Protein AF-0000000080412382 (afdb_homodimer)

Solvent-accessible surface area (backbone atoms only — not comparable to full-atom values): 31253 Å² total; per-residue (Å²): 115,85,55,69,64,60,57,47,54,54,48,51,56,47,54,60,51,63,65,67,64,64,71,65,76,79,69,50,70,64,72,70,75,81,70,49,65,68,54,56,42,50,61,44,38,36,96,77,61,28,32,65,88,70,38,52,42,82,37,70,54,60,68,46,77,42,69,65,74,42,87,79,28,59,9,8,15,35,35,28,51,58,67,14,30,38,39,21,37,24,41,67,79,36,71,48,79,86,64,68,64,92,34,66,52,26,43,76,44,45,44,42,45,69,40,92,74,15,37,93,71,65,72,65,70,60,66,55,54,26,46,34,50,13,51,51,43,31,45,35,42,52,63,30,40,50,33,71,80,31,52,51,22,26,37,37,38,39,32,41,30,57,27,60,34,32,55,55,67,27,50,47,43,28,25,41,39,49,6,37,50,64,38,70,45,68,54,77,46,65,37,22,34,42,34,34,25,28,48,54,91,44,56,30,35,52,34,42,37,68,51,42,51,52,26,62,58,66,64,52,79,62,98,60,78,71,64,23,26,13,42,37,39,37,28,32,21,65,92,74,49,31,31,18,26,38,39,40,42,28,29,34,45,67,80,50,50,64,61,53,49,52,55,49,52,52,51,23,45,52,49,39,53,55,48,48,53,52,48,48,52,46,50,47,47,48,46,48,49,47,49,49,44,44,49,46,43,52,47,45,52,58,51,66,71,98,112,86,54,69,66,60,54,48,52,55,49,52,56,48,55,60,52,64,64,67,67,64,72,64,76,79,70,51,68,65,69,70,76,80,71,49,66,67,55,56,43,50,62,43,38,36,95,79,62,27,32,66,89,69,37,50,43,83,37,69,54,62,70,47,77,42,71,66,73,40,85,77,29,60,9,8,16,36,34,29,51,58,68,14,31,37,40,22,38,26,41,65,79,37,71,47,79,85,64,69,64,91,34,66,52,27,45,74,44,44,43,43,44,67,40,93,73,14,38,94,71,65,72,66,71,61,66,54,55,27,46,35,50,13,51,51,44,32,44,35,41,54,63,29,38,50,32,70,81,32,53,51,20,26,36,38,37,38,33,41,32,56,25,58,33,32,55,57,66,28,52,48,43,27,26,41,37,49,6,37,51,64,37,69,47,69,55,77,46,64,39,23,33,45,34,33,24,28,45,56,91,43,58,31,35,53,34,40,36,68,50,43,52,50,27,63,59,66,63,51,79,60,96,60,77,71,64,24,26,12,42,36,40,37,28,31,21,66,92,74,49,30,30,18,28,38,38,40,42,28,27,34,45,67,80,50,49,62,62,52,48,51,55,49,52,53,50,24,46,53,49,40,55,55,50,50,54,51,48,48,52,47,50,49,47,49,46,48,49,46,48,50,44,45,49,45,45,54,48,45,53,56,52,66,70,99

InterPro domains:
  IPR001247 Exoribonuclease, phosphorolytic domain 1 [PF01138] (59-186)
  IPR020568 Ribosomal protein uS5 domain 2-type superfamily [SSF54211] (40-213)
  IPR027408 PNPase/RNase PH domain superfamily [G3DSA:3.30.230.70] (39-289)
  IPR036345 Exoribonuclease, PH domain 2 superfamily [SSF55666] (187-283)
  IPR050080 Ribonuclease PH [PTHR11953] (51-275)

Organism: Rhodnius prolixus (NCBI:txid13249)

Nearest PDB structures (foldseek):
  2pnz-assembly1_A  TM=9.271E-01  e=1.203E-22  Pyrococcus abyssi
  2c37-assembly3_P  TM=9.259E-01  e=9.760E-21  Saccharolobus solfataricus
  2ba0-assembly1_E  TM=9.052E-01  e=5.676E-21  Archaeoglobus fulgidus
  5okz-assembly1_f  TM=9.189E-01  e=2.342E-18  Saccharomyces cerevisiae S288C
  3gll-assembly1_A  TM=7.594E-01  e=1.161E-11  Escherichia coli O139:H28 str. E24377A

Structure (mmCIF, N/CA/C/O backbone):
data_AF-0000000080412382-model_v1
#
loop_
_entity.id
_entity.type
_entity.pdbx_description
1 polymer 'Putative splicing factor 3b subunit 5'
#
loop_
_atom_site.group_PDB
_atom_site.id
_atom_site.type_symbol
_atom_site.label_atom_id
_atom_site.label_alt_id
_atom_site.label_comp_id
_atom_site.label_asym_id
_atom_site.label_entity_id
_atom_site.label_seq_id
_atom_site.pdbx_PDB_ins_code
_atom_site.Cartn_x
_atom_site.Cartn_y
_atom_site.Cartn_z
_atom_site.occupancy
_atom_site.B_iso_or_equiv
_atom_site.auth_seq_id
_atom_site.auth_comp_id
_atom_site.auth_asym_id
_atom_site.auth_atom_id
_atom_site.pdbx_PDB_model_num
ATOM 1 N N . MET A 1 1 ? -3.125 -15.117 -29.828 1 22.92 1 MET A N 1
ATOM 2 C CA . MET A 1 1 ? -4.09 -14.328 -30.594 1 22.92 1 MET A CA 1
ATOM 3 C C . MET A 1 1 ? -5.473 -14.391 -29.953 1 22.92 1 MET A C 1
ATOM 5 O O . MET A 1 1 ? -5.984 -15.477 -29.672 1 22.92 1 MET A O 1
ATOM 9 N N . ILE A 1 2 ? -5.812 -13.406 -29.156 1 32.44 2 ILE A N 1
ATOM 10 C CA . ILE A 1 2 ? -7.168 -13.32 -28.609 1 32.44 2 ILE A CA 1
ATOM 11 C C . ILE A 1 2 ? -8.18 -13.594 -29.734 1 32.44 2 ILE A C 1
ATOM 13 O O . ILE A 1 2 ? -8.195 -12.898 -30.75 1 32.44 2 ILE A O 1
ATOM 17 N N . ASP A 1 3 ? -8.594 -14.711 -29.875 1 35.22 3 ASP A N 1
ATOM 18 C CA . ASP A 1 3 ? -9.5 -15.141 -30.938 1 35.22 3 ASP A CA 1
ATOM 19 C C . ASP A 1 3 ? -10.656 -14.156 -31.094 1 35.22 3 ASP A C 1
ATOM 21 O O . ASP A 1 3 ? -11.141 -13.586 -30.125 1 35.22 3 ASP A O 1
ATOM 25 N N . SER A 1 4 ? -10.852 -13.523 -32.25 1 41.03 4 SER A N 1
ATOM 26 C CA . SER A 1 4 ? -11.844 -12.594 -32.781 1 41.03 4 SER A CA 1
ATOM 27 C C . SER A 1 4 ? -13.25 -12.977 -32.344 1 41.03 4 SER A C 1
ATOM 29 O O . SER A 1 4 ? -14.062 -12.109 -32 1 41.03 4 SER A O 1
ATOM 31 N N . GLN A 1 5 ? -13.477 -14.297 -32.281 1 41.66 5 GLN A N 1
ATOM 32 C CA . GLN A 1 5 ? -14.82 -14.789 -31.984 1 41.66 5 GLN A CA 1
ATOM 33 C C . GLN A 1 5 ? -15.18 -14.547 -30.516 1 41.66 5 GLN A C 1
ATOM 35 O O . GLN A 1 5 ? -16.312 -14.195 -30.203 1 41.66 5 GLN A O 1
ATOM 40 N N . TYR A 1 6 ? -14.219 -14.797 -29.656 1 35.59 6 TYR A N 1
ATOM 41 C CA . TYR A 1 6 ? -14.523 -14.688 -28.234 1 35.59 6 TYR A CA 1
ATOM 42 C C . TYR A 1 6 ? -14.633 -13.227 -27.812 1 35.59 6 TYR A C 1
ATOM 44 O O . TYR A 1 6 ? -15.5 -12.867 -27.016 1 35.59 6 TYR A O 1
ATOM 52 N N . LEU A 1 7 ? -13.891 -12.258 -28.406 1 36.69 7 LEU A N 1
ATOM 53 C CA . LEU A 1 7 ? -14.117 -10.82 -28.219 1 36.69 7 LEU A CA 1
ATOM 54 C C . LEU A 1 7 ? -15.5 -10.422 -28.719 1 36.69 7 LEU A C 1
ATOM 56 O O . LEU A 1 7 ? -16.156 -9.578 -28.125 1 36.69 7 LEU A O 1
ATOM 60 N N . ASP A 1 8 ? -15.992 -11.109 -29.719 1 41.97 8 ASP A N 1
ATOM 61 C CA . ASP A 1 8 ? -17.312 -10.859 -30.266 1 41.97 8 ASP A CA 1
ATOM 62 C C . ASP A 1 8 ? -18.406 -11.242 -29.25 1 41.97 8 ASP A C 1
ATOM 64 O O . ASP A 1 8 ? -19.391 -10.523 -29.094 1 41.97 8 ASP A O 1
ATOM 68 N N . LYS A 1 9 ? -18.25 -12.375 -28.562 1 42.19 9 LYS A N 1
ATOM 69 C CA . LYS A 1 9 ? -19.25 -12.789 -27.562 1 42.19 9 LYS A CA 1
ATOM 70 C C . LYS A 1 9 ? -19.234 -11.867 -26.359 1 42.19 9 LYS A C 1
ATOM 72 O O . LYS A 1 9 ? -20.297 -11.492 -25.844 1 42.19 9 LYS A O 1
ATOM 77 N N . VAL A 1 10 ? -18.125 -11.375 -26 1 38.91 10 VAL A N 1
ATOM 78 C CA . VAL A 1 10 ? -18.047 -10.445 -24.875 1 38.91 10 VAL A CA 1
ATOM 79 C C . VAL A 1 10 ? -18.625 -9.094 -25.281 1 38.91 10 VAL A C 1
ATOM 81 O O . VAL A 1 10 ? -19.359 -8.477 -24.516 1 38.91 10 VAL A O 1
ATOM 84 N N . THR A 1 11 ? -18.438 -8.734 -26.516 1 39.94 11 THR A N 1
ATOM 85 C CA . THR A 1 11 ? -19.016 -7.48 -27 1 39.94 11 THR A CA 1
ATOM 86 C C . THR A 1 11 ? -20.531 -7.602 -27.109 1 39.94 11 THR A C 1
ATOM 88 O O . THR A 1 11 ? -21.25 -6.66 -26.781 1 39.94 11 THR A O 1
ATOM 91 N N . LYS A 1 12 ? -21.047 -8.688 -27.562 1 43.84 12 LYS A N 1
ATOM 92 C CA . LYS A 1 12 ? -22.5 -8.891 -27.672 1 43.84 12 LYS A CA 1
ATOM 93 C C . LYS A 1 12 ? -23.141 -8.867 -26.281 1 43.84 12 LYS A C 1
ATOM 95 O O . LYS A 1 12 ? -24.234 -8.312 -26.125 1 43.84 12 LYS A O 1
ATOM 100 N N . GLU A 1 13 ? -22.531 -9.438 -25.391 1 38.41 13 GLU A N 1
ATOM 101 C CA . GLU A 1 13 ? -23.094 -9.469 -24.047 1 38.41 13 GLU A CA 1
ATOM 102 C C . GLU A 1 13 ? -23 -8.102 -23.375 1 38.41 13 GLU A C 1
ATOM 104 O O . GLU A 1 13 ? -23.922 -7.688 -22.672 1 38.41 13 GLU A O 1
ATOM 109 N N . ILE A 1 14 ? -22.031 -7.355 -23.797 1 33.62 14 ILE A N 1
ATOM 110 C CA . ILE A 1 14 ? -21.938 -5.969 -23.344 1 33.62 14 ILE A CA 1
ATOM 111 C C . ILE A 1 14 ? -23.047 -5.141 -23.984 1 33.62 14 ILE A C 1
ATOM 113 O O . ILE A 1 14 ? -23.672 -4.316 -23.312 1 33.62 14 ILE A O 1
ATOM 117 N N . LYS A 1 15 ? -23.375 -5.301 -25.25 1 34.84 15 LYS A N 1
ATOM 118 C CA . LYS A 1 15 ? -24.406 -4.551 -25.953 1 34.84 15 LYS A CA 1
ATOM 119 C C . LYS A 1 15 ? -25.781 -4.863 -25.391 1 34.84 15 LYS A C 1
ATOM 121 O O . LYS A 1 15 ? -26.672 -4.008 -25.391 1 34.84 15 LYS A O 1
ATOM 126 N N . LYS A 1 16 ? -26.031 -6.012 -25.078 1 36.22 16 LYS A N 1
ATOM 127 C CA . LYS A 1 16 ? -27.297 -6.352 -24.438 1 36.22 16 LYS A CA 1
ATOM 128 C C . LYS A 1 16 ? -27.438 -5.668 -23.094 1 36.22 16 LYS A C 1
ATOM 130 O O . LYS A 1 16 ? -28.547 -5.238 -22.719 1 36.22 16 LYS A O 1
ATOM 135 N N . TYR A 1 17 ? -26.312 -5.492 -22.453 1 30.67 17 TYR A N 1
ATOM 136 C CA . TYR A 1 17 ? -26.375 -4.867 -21.141 1 30.67 17 TYR A CA 1
ATOM 137 C C . TYR A 1 17 ? -26.422 -3.348 -21.25 1 30.67 17 TYR A C 1
ATOM 139 O O . TYR A 1 17 ? -26.875 -2.658 -20.344 1 30.67 17 TYR A O 1
ATOM 147 N N . GLU A 1 18 ? -25.875 -2.756 -22.281 1 33.31 18 GLU A N 1
ATOM 148 C CA . GLU A 1 18 ? -26.062 -1.32 -22.484 1 33.31 18 GLU A CA 1
ATOM 149 C C . GLU A 1 18 ? -27.531 -0.958 -22.609 1 33.31 18 GLU A C 1
ATOM 151 O O . GLU A 1 18 ? -27.922 0.18 -22.344 1 33.31 18 GLU A O 1
ATOM 156 N N . LYS A 1 19 ? -28.375 -1.798 -23.25 1 30.88 19 LYS A N 1
ATOM 157 C CA . LYS A 1 19 ? -29.766 -1.366 -23.438 1 30.88 19 LYS A CA 1
ATOM 158 C C . LYS A 1 19 ? -30.484 -1.254 -22.109 1 30.88 19 LYS A C 1
ATOM 160 O O . LYS A 1 19 ? -31.453 -0.497 -21.984 1 30.88 19 LYS A O 1
ATOM 165 N N . LYS A 1 20 ? -30.406 -2.234 -21.219 1 29.83 20 LYS A N 1
ATOM 166 C CA . LYS A 1 20 ? -31.406 -2.266 -20.156 1 29.83 20 LYS A CA 1
ATOM 167 C C . LYS A 1 20 ? -31.094 -1.253 -19.062 1 29.83 20 LYS A C 1
ATOM 169 O O . LYS A 1 20 ? -31.812 -1.163 -18.078 1 29.83 20 LYS A O 1
ATOM 174 N N . THR A 1 21 ? -29.781 -0.819 -18.938 1 28.8 21 THR A N 1
ATOM 175 C CA . THR A 1 21 ? -29.625 -0.039 -17.719 1 28.8 21 THR A CA 1
ATOM 176 C C . THR A 1 21 ? -30.109 1.394 -17.922 1 28.8 21 THR A C 1
ATOM 178 O O . THR A 1 21 ? -29.312 2.287 -18.234 1 28.8 21 THR A O 1
ATOM 181 N N . GLU A 1 22 ? -31 1.573 -18.672 1 27.73 22 GLU A N 1
ATOM 182 C CA . GLU A 1 22 ? -31.688 2.844 -18.5 1 27.73 22 GLU A CA 1
ATOM 183 C C . GLU A 1 22 ? -32.219 2.99 -17.062 1 27.73 22 GLU A C 1
ATOM 185 O O . GLU A 1 22 ? -33.188 2.33 -16.688 1 27.73 22 GLU A O 1
ATOM 190 N N . VAL A 1 23 ? -31.328 3.109 -16.047 1 28.78 23 VAL A N 1
ATOM 191 C CA . VAL A 1 23 ? -31.984 3.426 -14.781 1 28.78 23 VAL A CA 1
ATOM 192 C C . VAL A 1 23 ? -32.719 4.762 -14.891 1 28.78 23 VAL A C 1
ATOM 194 O O . VAL A 1 23 ? -32.156 5.746 -15.375 1 28.78 23 VAL A O 1
ATOM 197 N N . PRO A 1 24 ? -33.938 4.754 -14.93 1 27.19 24 PRO A N 1
ATOM 198 C CA . PRO A 1 24 ? -34.719 5.992 -14.875 1 27.19 24 PRO A CA 1
ATOM 199 C C . PRO A 1 24 ? -34.219 6.949 -13.789 1 27.19 24 PRO A C 1
ATOM 201 O O . PRO A 1 24 ? -33.719 6.508 -12.766 1 27.19 24 PRO A O 1
ATOM 204 N N . LEU A 1 25 ? -34 8.242 -14.055 1 28.23 25 LEU A N 1
ATOM 205 C CA . LEU A 1 25 ? -33.625 9.422 -13.273 1 28.23 25 LEU A CA 1
ATOM 206 C C . LEU A 1 25 ? -34.406 9.477 -11.969 1 28.23 25 LEU A C 1
ATOM 208 O O . LEU A 1 25 ? -33.906 9.977 -10.961 1 28.23 25 LEU A O 1
ATOM 212 N N . ASP A 1 26 ? -35.719 9.258 -12.031 1 29.44 26 ASP A N 1
ATOM 213 C CA . ASP A 1 26 ? -36.688 9.43 -10.938 1 29.44 26 ASP A CA 1
ATOM 214 C C . ASP A 1 26 ? -36.312 8.539 -9.75 1 29.44 26 ASP A C 1
ATOM 216 O O . ASP A 1 26 ? -36.906 8.68 -8.672 1 29.44 26 ASP A O 1
ATOM 220 N N . SER A 1 27 ? -35.844 7.367 -10.039 1 29.89 27 SER A N 1
ATOM 221 C CA . SER A 1 27 ? -35.656 6.375 -8.984 1 29.89 27 SER A CA 1
ATOM 222 C C . SER A 1 27 ? -34.438 6.727 -8.125 1 29.89 27 SER A C 1
ATOM 224 O O . SER A 1 27 ? -34.062 5.957 -7.234 1 29.89 27 SER A O 1
ATOM 226 N N . PHE A 1 28 ? -33.719 7.664 -8.414 1 29.64 28 PHE A N 1
ATOM 227 C CA . PHE A 1 28 ? -32.5 8.117 -7.727 1 29.64 28 PHE A CA 1
ATOM 228 C C . PHE A 1 28 ? -32.844 8.719 -6.371 1 29.64 28 PHE A C 1
ATOM 230 O O . PHE A 1 28 ? -31.969 8.914 -5.531 1 29.64 28 PHE A O 1
ATOM 237 N N . ARG A 1 29 ? -33.969 9.375 -6.219 1 29.59 29 ARG A N 1
ATOM 238 C CA . ARG A 1 29 ? -34.281 10.125 -5.004 1 29.59 29 ARG A CA 1
ATOM 239 C C . ARG A 1 29 ? -34.5 9.188 -3.826 1 29.59 29 ARG A C 1
ATOM 241 O O . ARG A 1 29 ? -35.094 9.578 -2.818 1 29.59 29 ARG A O 1
ATOM 248 N N . VAL A 1 30 ? -34.688 7.875 -4.09 1 30.2 30 VAL A N 1
ATOM 249 C CA . VAL A 1 30 ? -35.094 7.137 -2.896 1 30.2 30 VAL A CA 1
ATOM 250 C C . VAL A 1 30 ? -34.062 7.316 -1.795 1 30.2 30 VAL A C 1
ATOM 252 O O . VAL A 1 30 ? -32.875 6.973 -1.974 1 30.2 30 VAL A O 1
ATOM 255 N N . PHE A 1 31 ? -34.219 8.258 -0.952 1 31.22 31 PHE A N 1
ATOM 256 C CA . PHE A 1 31 ? -33.594 8.375 0.361 1 31.22 31 PHE A CA 1
ATOM 257 C C . PHE A 1 31 ? -33.469 7.004 1.016 1 31.22 31 PHE A C 1
ATOM 259 O O . PHE A 1 31 ? -34.438 6.434 1.484 1 31.22 31 PHE A O 1
ATOM 266 N N . LYS A 1 32 ? -32.844 6.066 0.402 1 38.78 32 LYS A N 1
ATOM 267 C CA . LYS A 1 32 ? -32.719 4.836 1.175 1 38.78 32 LYS A CA 1
ATOM 268 C C . LYS A 1 32 ? -32.5 5.137 2.654 1 38.78 32 LYS A C 1
ATOM 270 O O . LYS A 1 32 ? -31.75 6.043 3.004 1 38.78 32 LYS A O 1
ATOM 275 N N . GLU A 1 33 ? -33.438 4.922 3.477 1 44.16 33 GLU A N 1
ATOM 276 C CA . GLU A 1 33 ? -33.438 4.93 4.938 1 44.16 33 GLU A CA 1
ATOM 277 C C . GLU A 1 33 ? -32.062 4.598 5.5 1 44.16 33 GLU A C 1
ATOM 279 O O . GLU A 1 33 ? -31.344 3.754 4.953 1 44.16 33 GLU A O 1
ATOM 284 N N . LYS A 1 34 ? -31.359 5.527 6.223 1 55.72 34 LYS A N 1
ATOM 285 C CA . LYS A 1 34 ? -30.141 5.52 7.043 1 55.72 34 LYS A CA 1
ATOM 286 C C . LYS A 1 34 ? -29.984 4.184 7.766 1 55.72 34 LYS A C 1
ATOM 288 O O . LYS A 1 34 ? -30.797 3.828 8.617 1 55.72 34 LYS A O 1
ATOM 293 N N . LYS A 1 35 ? -29.328 3.205 7.176 1 64.06 35 LYS A N 1
ATOM 294 C CA . LYS A 1 35 ? -29.125 2.016 8 1 64.06 35 LYS A CA 1
ATOM 295 C C . LYS A 1 35 ? -28.281 2.342 9.234 1 64.06 35 LYS A C 1
ATOM 297 O O . LYS A 1 35 ? -27.328 3.115 9.156 1 64.06 35 LYS A O 1
ATOM 302 N N . THR A 1 36 ? -28.766 2.098 10.398 1 73.69 36 THR A N 1
ATOM 303 C CA . THR A 1 36 ? -28 2.217 11.641 1 73.69 36 THR A CA 1
ATOM 304 C C . THR A 1 36 ? -26.797 1.275 11.625 1 73.69 36 THR A C 1
ATOM 306 O O . THR A 1 36 ? -26.734 0.358 10.805 1 73.69 36 THR A O 1
ATOM 309 N N . TYR A 1 37 ? -25.797 1.555 12.32 1 77.19 37 TYR A N 1
ATOM 310 C CA . TYR A 1 37 ? -24.641 0.692 12.492 1 77.19 37 TYR A CA 1
ATOM 311 C C . TYR A 1 37 ? -25.062 -0.741 12.789 1 77.19 37 TYR A C 1
ATOM 313 O O . TYR A 1 37 ? -24.484 -1.689 12.242 1 77.19 37 TYR A O 1
ATOM 321 N N . GLN A 1 38 ? -26.031 -0.802 13.625 1 78.06 38 GLN A N 1
ATOM 322 C CA . GLN A 1 38 ? -26.484 -2.129 14.023 1 78.06 38 GLN A CA 1
ATOM 323 C C . GLN A 1 38 ? -27.078 -2.887 12.836 1 78.06 38 GLN A C 1
ATOM 325 O O . GLN A 1 38 ? -26.875 -4.098 12.711 1 78.06 38 GLN A O 1
ATOM 330 N N . GLU A 1 39 ? -27.734 -2.168 12.008 1 79.06 39 GLU A N 1
ATOM 331 C CA . GLU A 1 39 ? -28.312 -2.791 10.828 1 79.06 39 GLU A CA 1
ATOM 332 C C . GLU A 1 39 ? -27.234 -3.229 9.844 1 79.06 39 GLU A C 1
ATOM 334 O O . GLU A 1 39 ? -27.281 -4.34 9.312 1 79.06 39 GLU A O 1
ATOM 339 N N . ALA A 1 40 ? -26.312 -2.273 9.648 1 80.19 40 ALA A N 1
ATOM 340 C CA . ALA A 1 40 ? -25.203 -2.588 8.75 1 80.19 40 ALA A CA 1
ATOM 341 C C . ALA A 1 40 ? -24.391 -3.768 9.273 1 80.19 40 ALA A C 1
ATOM 343 O O . ALA A 1 40 ? -23.984 -4.645 8.5 1 80.19 40 ALA A O 1
ATOM 344 N N . PHE A 1 41 ? -24.203 -3.84 10.547 1 84.88 41 PHE A N 1
ATOM 345 C CA . PHE A 1 41 ? -23.438 -4.906 11.188 1 84.88 41 PHE A CA 1
ATOM 346 C C . PHE A 1 41 ? -24.172 -6.242 11.047 1 84.88 41 PHE A C 1
ATOM 348 O O . PHE A 1 41 ? -23.547 -7.266 10.758 1 84.88 41 PHE A O 1
ATOM 355 N N . SER A 1 42 ? -25.453 -6.195 11.227 1 85.44 42 SER A N 1
ATOM 356 C CA . SER A 1 42 ? -26.25 -7.422 11.195 1 85.44 42 SER A CA 1
ATOM 357 C C . SER A 1 42 ? -26.297 -8.008 9.789 1 85.44 42 SER A C 1
ATOM 359 O O . SER A 1 42 ? -26.516 -9.211 9.617 1 85.44 42 SER A O 1
ATOM 361 N N . GLU A 1 43 ? -26.031 -7.145 8.828 1 86.44 43 GLU A N 1
ATOM 362 C CA . GLU A 1 43 ? -26.016 -7.609 7.445 1 86.44 43 GLU A CA 1
ATOM 363 C C . GLU A 1 43 ? -24.719 -8.359 7.137 1 86.44 43 GLU A C 1
ATOM 365 O O . GLU A 1 43 ? -24.672 -9.156 6.199 1 86.44 43 GLU A O 1
ATOM 370 N N . ILE A 1 44 ? -23.734 -8.086 7.93 1 87.88 44 ILE A N 1
ATOM 371 C CA . ILE A 1 44 ? -22.406 -8.656 7.664 1 87.88 44 ILE A CA 1
ATOM 372 C C . ILE A 1 44 ? -22.156 -9.836 8.609 1 87.88 44 ILE A C 1
ATOM 374 O O . ILE A 1 44 ? -21.672 -10.883 8.188 1 87.88 44 ILE A O 1
ATOM 378 N N . ILE A 1 45 ? -22.484 -9.586 9.891 1 88.75 45 ILE A N 1
ATOM 379 C CA . ILE A 1 45 ? -22.281 -10.602 10.914 1 88.75 45 ILE A CA 1
ATOM 380 C C . ILE A 1 45 ? -23.609 -10.922 11.602 1 88.75 45 ILE A C 1
ATOM 382 O O . ILE A 1 45 ? -24.234 -10.039 12.203 1 88.75 45 ILE A O 1
ATOM 386 N N . LYS A 1 46 ? -23.922 -12.125 11.477 1 84.56 46 LYS A N 1
ATOM 387 C CA . LYS A 1 46 ? -25.172 -12.578 12.109 1 84.56 46 LYS A CA 1
ATOM 388 C C . LYS A 1 46 ? -24.969 -12.836 13.594 1 84.56 46 LYS A C 1
ATOM 390 O O . LYS A 1 46 ? -23.844 -12.75 14.102 1 84.56 46 LYS A O 1
ATOM 395 N N . TYR A 1 47 ? -25.953 -12.992 14.383 1 75.88 47 TYR A N 1
ATOM 396 C CA . TYR A 1 47 ? -26.016 -13.094 15.836 1 75.88 47 TYR A CA 1
ATOM 397 C C . TYR A 1 47 ? -25.047 -14.156 16.359 1 75.88 47 TYR A C 1
ATOM 399 O O . TYR A 1 47 ? -24.5 -14.023 17.453 1 75.88 47 TYR A O 1
ATOM 407 N N . ASN A 1 48 ? -24.672 -15.047 15.656 1 76.44 48 ASN A N 1
ATOM 408 C CA . ASN A 1 48 ? -23.812 -16.109 16.141 1 76.44 48 ASN A CA 1
ATOM 409 C C . ASN A 1 48 ? -22.391 -15.977 15.602 1 76.44 48 ASN A C 1
ATOM 411 O O . ASN A 1 48 ? -21.688 -16.969 15.453 1 76.44 48 ASN A O 1
ATOM 415 N N . SER A 1 49 ? -21.984 -14.805 15.312 1 84.62 49 SER A N 1
ATOM 416 C CA . SER A 1 49 ? -20.641 -14.547 14.797 1 84.62 49 SER A CA 1
ATOM 417 C C . SER A 1 49 ? -20.406 -15.266 13.477 1 84.62 49 SER A C 1
ATOM 419 O O . SER A 1 49 ? -19.312 -15.789 13.227 1 84.62 49 SER A O 1
ATOM 421 N N . ILE A 1 50 ? -21.578 -15.555 12.867 1 91.56 50 ILE A N 1
ATOM 422 C CA . ILE A 1 50 ? -21.516 -16.141 11.531 1 91.56 50 ILE A CA 1
ATOM 423 C C . ILE A 1 50 ? -21.688 -15.047 10.484 1 91.56 50 ILE A C 1
ATOM 425 O O . ILE A 1 50 ? -22.531 -14.172 10.617 1 91.56 50 ILE A O 1
ATOM 429 N N . ARG A 1 51 ? -20.797 -15.125 9.562 1 94.56 51 ARG A N 1
ATOM 430 C CA . ARG A 1 51 ? -20.812 -14.102 8.523 1 94.56 51 ARG A CA 1
ATOM 431 C C . ARG A 1 51 ? -22.031 -14.25 7.621 1 94.56 51 ARG A C 1
ATOM 433 O O . ARG A 1 51 ? -22.703 -15.281 7.641 1 94.56 51 ARG A O 1
ATOM 440 N N . ALA A 1 52 ? -22.359 -13.32 6.852 1 91.94 52 ALA A N 1
ATOM 441 C CA . ALA A 1 52 ? -23.547 -13.297 6.008 1 91.94 52 ALA A CA 1
ATOM 442 C C . ALA A 1 52 ? -23.547 -14.445 5.008 1 91.94 52 ALA A C 1
ATOM 444 O O . ALA A 1 52 ? -24.594 -14.969 4.645 1 91.94 52 ALA A O 1
ATOM 445 N N . ASP A 1 53 ? -22.391 -14.898 4.574 1 92.06 53 ASP A N 1
ATOM 446 C CA . ASP A 1 53 ? -22.297 -15.977 3.59 1 92.06 53 ASP A CA 1
ATOM 447 C C . ASP A 1 53 ? -22.172 -17.328 4.27 1 92.06 53 ASP A C 1
ATOM 449 O O . ASP A 1 53 ? -21.891 -18.344 3.613 1 92.06 53 ASP A O 1
ATOM 453 N N . GLY A 1 54 ? -22.297 -17.391 5.586 1 92 54 GLY A N 1
ATOM 454 C CA . GLY A 1 54 ? -22.344 -18.641 6.328 1 92 54 GLY A CA 1
ATOM 455 C C . GLY A 1 54 ? -20.984 -19.062 6.879 1 92 54 GLY A C 1
ATOM 456 O O . GLY A 1 54 ? -20.875 -20.047 7.613 1 92 54 GLY A O 1
ATOM 457 N N . ARG A 1 55 ? -19.984 -18.266 6.68 1 94.5 55 ARG A N 1
ATOM 458 C CA . ARG A 1 55 ? -18.641 -18.609 7.133 1 94.5 55 ARG A CA 1
ATOM 459 C C . ARG A 1 55 ? -18.406 -18.141 8.562 1 94.5 55 ARG A C 1
ATOM 461 O O . ARG A 1 55 ? -19.062 -17.203 9.031 1 94.5 55 ARG A O 1
ATOM 468 N N . LYS A 1 56 ? -17.438 -18.891 9.148 1 94.38 56 LYS A N 1
ATOM 469 C CA . LYS A 1 56 ? -16.891 -18.375 10.398 1 94.38 56 LYS A CA 1
ATOM 470 C C . LYS A 1 56 ? -15.977 -17.172 10.148 1 94.38 56 LYS A C 1
ATOM 472 O O . LYS A 1 56 ? -15.617 -16.906 9 1 94.38 56 LYS A O 1
ATOM 477 N N . LEU A 1 57 ? -15.609 -16.5 11.188 1 94.25 57 LEU A N 1
ATOM 478 C CA . LEU A 1 57 ? -14.773 -15.305 11.07 1 94.25 57 LEU A CA 1
ATOM 479 C C . LEU A 1 57 ? -13.406 -15.648 10.492 1 94.25 57 LEU A C 1
ATOM 481 O O . LEU A 1 57 ? -12.828 -14.859 9.742 1 94.25 57 LEU A O 1
ATOM 485 N N . ASP A 1 58 ? -12.898 -16.875 10.773 1 93.12 58 ASP A N 1
ATOM 486 C CA . ASP A 1 58 ? -11.539 -17.25 10.391 1 93.12 58 ASP A CA 1
ATOM 487 C C . ASP A 1 58 ? -11.547 -18.234 9.219 1 93.12 58 ASP A C 1
ATOM 489 O O . ASP A 1 58 ? -10.555 -18.906 8.953 1 93.12 58 ASP A O 1
ATOM 493 N N . GLU A 1 59 ? -12.664 -18.281 8.484 1 94.06 59 GLU A N 1
ATOM 494 C CA . GLU A 1 59 ? -12.805 -19.234 7.398 1 94.06 59 GLU A CA 1
ATOM 495 C C . GLU A 1 59 ? -12.633 -18.578 6.035 1 94.06 59 GLU A C 1
ATOM 497 O O . GLU A 1 59 ? -13.164 -17.484 5.797 1 94.06 59 GLU A O 1
ATOM 502 N N . HIS A 1 60 ? -11.812 -19.25 5.234 1 95.12 60 HIS A N 1
ATOM 503 C CA . HIS A 1 60 ? -11.641 -18.797 3.859 1 95.12 60 HIS A CA 1
ATOM 504 C C . HIS A 1 60 ? -12.859 -19.125 3.012 1 95.12 60 HIS A C 1
ATOM 506 O O . HIS A 1 60 ? -13.547 -20.125 3.268 1 95.12 60 HIS A O 1
ATOM 512 N N . ARG A 1 61 ? -13.094 -18.297 2.059 1 94.81 61 ARG A N 1
ATOM 513 C CA . ARG A 1 61 ? -14.047 -18.703 1.035 1 94.81 61 ARG A CA 1
ATOM 514 C C . ARG A 1 61 ? -13.531 -19.906 0.251 1 94.81 61 ARG A C 1
ATOM 516 O O . ARG A 1 61 ? -12.336 -20.203 0.275 1 94.81 61 ARG A O 1
ATOM 523 N N . LYS A 1 62 ? -14.492 -20.562 -0.435 1 92.94 62 LYS A N 1
ATOM 524 C CA . LYS A 1 62 ? -14.086 -21.672 -1.28 1 92.94 62 LYS A CA 1
ATOM 525 C C . LYS A 1 62 ? -13.156 -21.203 -2.398 1 92.94 62 LYS A C 1
ATOM 527 O O . LYS A 1 62 ? -13.398 -20.172 -3.021 1 92.94 62 LYS A O 1
ATOM 532 N N . MET A 1 63 ? -12.164 -21.953 -2.514 1 93.06 63 MET A N 1
ATOM 533 C CA . MET A 1 63 ? -11.172 -21.594 -3.521 1 93.06 63 MET A CA 1
ATOM 534 C C . MET A 1 63 ? -11.156 -22.609 -4.652 1 93.06 63 MET A C 1
ATOM 536 O O . MET A 1 63 ? -11.289 -23.812 -4.414 1 93.06 63 MET A O 1
ATOM 540 N N . PHE A 1 64 ? -11.078 -22.141 -5.887 1 91.56 64 PHE A N 1
ATOM 541 C CA . PHE A 1 64 ? -10.922 -22.969 -7.074 1 91.56 64 PHE A CA 1
ATOM 542 C C . PHE A 1 64 ? -9.773 -22.484 -7.941 1 91.56 64 PHE A C 1
ATOM 544 O O . PHE A 1 64 ? -9.633 -21.281 -8.164 1 91.56 64 PHE A O 1
ATOM 551 N N . ILE A 1 65 ? -8.922 -23.391 -8.289 1 91.94 65 ILE A N 1
ATOM 552 C CA . ILE A 1 65 ? -7.758 -23.047 -9.094 1 91.94 65 ILE A CA 1
ATOM 553 C C . ILE A 1 65 ? -7.672 -23.984 -10.305 1 91.94 65 ILE A C 1
ATOM 555 O O . ILE A 1 65 ? -7.859 -25.188 -10.172 1 91.94 65 ILE A O 1
ATOM 559 N N . LYS A 1 66 ? -7.449 -23.406 -11.43 1 89.06 66 LYS A N 1
ATOM 560 C CA . LYS A 1 66 ? -7.188 -24.172 -12.648 1 89.06 66 LYS A CA 1
ATOM 561 C C . LYS A 1 66 ? -6.004 -23.594 -13.414 1 89.06 66 LYS A C 1
ATOM 563 O O . LYS A 1 66 ? -5.977 -22.391 -13.719 1 89.06 66 LYS A O 1
ATOM 568 N N . LEU A 1 67 ? -5.039 -24.406 -13.664 1 89.31 67 LEU A N 1
ATOM 569 C CA . LEU A 1 67 ? -3.865 -23.984 -14.414 1 89.31 67 LEU A CA 1
ATOM 570 C C . LEU A 1 67 ? -4.023 -24.297 -15.898 1 89.31 67 LEU A C 1
ATOM 572 O O . LEU A 1 67 ? -4.797 -25.188 -16.266 1 89.31 67 LEU A O 1
ATOM 576 N N . GLY A 1 68 ? -3.332 -23.5 -16.75 1 88.75 68 GLY A N 1
ATOM 577 C CA . GLY A 1 68 ? -3.307 -23.781 -18.188 1 88.75 68 GLY A CA 1
ATOM 578 C C . GLY A 1 68 ? -4.609 -23.422 -18.875 1 88.75 68 GLY A C 1
ATOM 579 O O . GLY A 1 68 ? -5.078 -24.188 -19.734 1 88.75 68 GLY A O 1
ATOM 580 N N . VAL A 1 69 ? -5.223 -22.406 -18.484 1 87.44 69 VAL A N 1
ATOM 581 C CA . VAL A 1 69 ? -6.547 -22.062 -19 1 87.44 69 VAL A CA 1
ATOM 582 C C . VAL A 1 69 ? -6.414 -21.297 -20.312 1 87.44 69 VAL A C 1
ATOM 584 O O . VAL A 1 69 ? -7.387 -21.172 -21.062 1 87.44 69 VAL A O 1
ATOM 587 N N . SER A 1 70 ? -5.285 -20.719 -20.516 1 86.12 70 SER A N 1
ATOM 588 C CA . SER A 1 70 ? -5.035 -20 -21.766 1 86.12 70 SER A CA 1
ATOM 589 C C . SER A 1 70 ? -3.859 -20.609 -22.531 1 86.12 70 SER A C 1
ATOM 591 O O . SER A 1 70 ? -2.736 -20.641 -22.016 1 86.12 70 SER A O 1
ATOM 593 N N . ALA A 1 71 ? -4.09 -20.969 -23.766 1 82.44 71 ALA A N 1
ATOM 594 C CA . ALA A 1 71 ? -3.051 -21.594 -24.578 1 82.44 71 ALA A CA 1
ATOM 595 C C . ALA A 1 71 ? -2.092 -20.547 -25.156 1 82.44 71 ALA A C 1
ATOM 597 O O . ALA A 1 71 ? -0.959 -20.875 -25.516 1 82.44 71 ALA A O 1
ATOM 598 N N . ASP A 1 72 ? -2.498 -19.359 -25.141 1 88.5 72 ASP A N 1
ATOM 599 C CA . ASP A 1 72 ? -1.713 -18.297 -25.766 1 88.5 72 ASP A CA 1
ATOM 600 C C . ASP A 1 72 ? -0.676 -17.734 -24.797 1 88.5 72 ASP A C 1
ATOM 602 O O . ASP A 1 72 ? 0.177 -16.938 -25.188 1 88.5 72 ASP A O 1
ATOM 606 N N . CYS A 1 73 ? -0.792 -18.266 -23.656 1 91.5 73 CYS A N 1
ATOM 607 C CA . CYS A 1 73 ? 0.129 -17.781 -22.641 1 91.5 73 CYS A CA 1
ATOM 608 C C . CYS A 1 73 ? 1.19 -18.828 -22.312 1 91.5 73 CYS A C 1
ATOM 610 O O . CYS A 1 73 ? 0.964 -20.016 -22.5 1 91.5 73 CYS A O 1
ATOM 612 N N . ARG A 1 74 ? 2.379 -18.375 -21.969 1 91.44 74 ARG A N 1
ATOM 613 C CA . ARG A 1 74 ? 3.398 -19.297 -21.469 1 91.44 74 ARG A CA 1
ATOM 614 C C . ARG A 1 74 ? 2.9 -20.062 -20.234 1 91.44 74 ARG A C 1
ATOM 616 O O . ARG A 1 74 ? 3.162 -21.25 -20.094 1 91.44 74 ARG A O 1
ATOM 623 N N . GLY A 1 75 ? 2.205 -19.328 -19.391 1 93.44 75 GLY A N 1
ATOM 624 C CA . 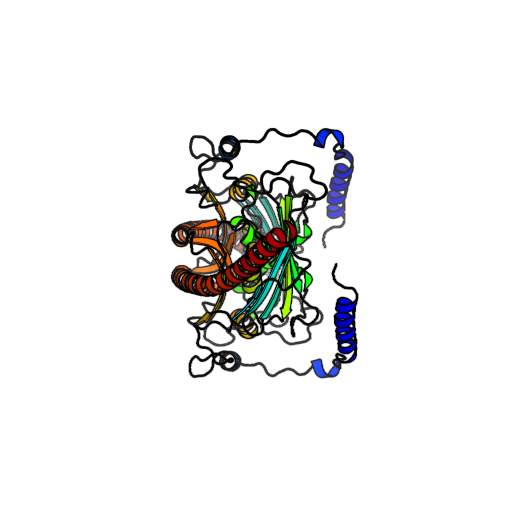GLY A 1 75 ? 1.522 -19.844 -18.219 1 93.44 75 GLY A CA 1
ATOM 625 C C . GLY A 1 75 ? 0.233 -19.109 -17.906 1 93.44 75 GLY A C 1
ATOM 626 O O . GLY A 1 75 ? 0.068 -17.953 -18.281 1 93.44 75 GLY A O 1
ATOM 627 N N . SER A 1 76 ? -0.636 -19.828 -17.297 1 94.56 76 SER A N 1
ATOM 628 C CA . SER A 1 76 ? -1.913 -19.203 -16.969 1 94.56 76 SER A CA 1
ATOM 629 C C . SER A 1 76 ? -2.568 -19.875 -15.766 1 94.56 76 SER A C 1
ATOM 631 O O . SER A 1 76 ? -2.25 -21.031 -15.445 1 94.56 76 SER A O 1
ATOM 633 N N . CYS A 1 77 ? -3.436 -19.094 -15.164 1 93.88 77 CYS A N 1
ATOM 634 C CA . CYS A 1 77 ? -4.137 -19.562 -13.977 1 93.88 77 CYS A CA 1
ATOM 635 C C . CYS A 1 77 ? -5.504 -18.906 -13.844 1 93.88 77 CYS A C 1
ATOM 637 O O . CYS A 1 77 ? -5.629 -17.688 -14.016 1 93.88 77 CYS A O 1
ATOM 639 N N . TYR A 1 78 ? -6.477 -19.766 -13.703 1 93.38 78 TYR A N 1
ATOM 640 C CA . TYR A 1 78 ? -7.793 -19.312 -13.273 1 93.38 78 TYR A CA 1
ATOM 641 C C . TYR A 1 78 ? -7.996 -19.547 -11.781 1 93.38 78 TYR A C 1
ATOM 643 O O . TYR A 1 78 ? -7.828 -20.656 -11.297 1 93.38 78 TYR A O 1
ATOM 651 N N . ILE A 1 79 ? -8.359 -18.453 -11.008 1 94.19 79 ILE A N 1
ATOM 652 C CA . ILE A 1 79 ? -8.516 -18.578 -9.562 1 94.19 79 ILE A CA 1
ATOM 653 C C . ILE A 1 79 ? -9.844 -17.969 -9.125 1 94.19 79 ILE A C 1
ATOM 655 O O . ILE A 1 79 ? -10.242 -16.906 -9.633 1 94.19 79 ILE A O 1
ATOM 659 N N . GLU A 1 80 ? -10.477 -18.688 -8.219 1 93.75 80 GLU A N 1
ATOM 660 C CA . GLU A 1 80 ? -11.711 -18.219 -7.605 1 93.75 80 GLU A CA 1
ATOM 661 C C . GLU A 1 80 ? -11.594 -18.188 -6.086 1 93.75 80 GLU A C 1
ATOM 663 O O . GLU A 1 80 ? -11.094 -19.141 -5.477 1 93.75 80 GLU A O 1
ATOM 668 N N . LEU A 1 81 ? -11.93 -17.109 -5.508 1 94.69 81 LEU A N 1
ATOM 669 C CA . LEU A 1 81 ? -12.203 -16.953 -4.082 1 94.69 81 LEU A CA 1
ATOM 670 C C . LEU A 1 81 ? -13.664 -16.578 -3.846 1 94.69 81 LEU A C 1
ATOM 672 O O . LEU A 1 81 ? -13.992 -15.391 -3.777 1 94.69 81 LEU A O 1
ATOM 676 N N . GLY A 1 82 ? -14.508 -17.641 -3.559 1 94.94 82 GLY A N 1
ATOM 677 C CA . GLY A 1 82 ? -15.938 -17.359 -3.586 1 94.94 82 GLY A CA 1
ATOM 678 C C . GLY A 1 82 ? -16.406 -16.797 -4.914 1 94.94 82 GLY A C 1
ATOM 679 O O . GLY A 1 82 ? -16.234 -17.438 -5.957 1 94.94 82 GLY A O 1
ATOM 680 N N . GLU A 1 83 ? -16.859 -15.531 -4.887 1 94.56 83 GLU A N 1
ATOM 681 C CA . GLU A 1 83 ? -17.391 -14.938 -6.102 1 94.56 83 GLU A CA 1
ATOM 682 C C . GLU A 1 83 ? -16.359 -14.039 -6.781 1 94.56 83 GLU A C 1
ATOM 684 O O . GLU A 1 83 ? -16.625 -13.484 -7.852 1 94.56 83 GLU A O 1
ATOM 689 N N . THR A 1 84 ? -15.188 -13.992 -6.203 1 95.62 84 THR A N 1
ATOM 690 C CA . THR A 1 84 ? -14.102 -13.297 -6.875 1 95.62 84 THR A CA 1
ATOM 691 C C . THR A 1 84 ? -13.43 -14.211 -7.902 1 95.62 84 THR A C 1
ATOM 693 O O . THR A 1 84 ? -12.945 -15.289 -7.559 1 95.62 84 THR A O 1
ATOM 696 N N . LYS A 1 85 ? -13.445 -13.766 -9.164 1 94.94 85 LYS A N 1
ATOM 697 C CA . LYS A 1 85 ? -12.906 -14.57 -10.258 1 94.94 85 LYS A CA 1
ATOM 698 C C . LYS A 1 85 ? -11.867 -13.789 -11.055 1 94.94 85 LYS A C 1
ATOM 700 O O . LYS A 1 85 ? -12.148 -12.695 -11.547 1 94.94 85 LYS A O 1
ATOM 705 N N . VAL A 1 86 ? -10.688 -14.391 -11.117 1 96.12 86 VAL A N 1
ATOM 706 C CA . VAL A 1 86 ? -9.586 -13.734 -11.812 1 96.12 86 VAL A CA 1
ATOM 707 C C . VAL A 1 86 ? -8.875 -14.727 -12.727 1 96.12 86 VAL A C 1
ATOM 709 O O . VAL A 1 86 ? -8.656 -15.875 -12.336 1 96.12 86 VAL A O 1
ATOM 712 N N . ILE A 1 87 ? -8.57 -14.273 -13.953 1 96.19 87 ILE A N 1
ATOM 713 C CA . ILE A 1 87 ? -7.723 -15.047 -14.859 1 96.19 87 ILE A CA 1
ATOM 714 C C . ILE A 1 87 ? -6.387 -14.336 -15.055 1 96.19 87 ILE A C 1
ATOM 716 O O . ILE A 1 87 ? -6.352 -13.133 -15.336 1 96.19 87 ILE A O 1
ATOM 720 N N . VAL A 1 88 ? -5.379 -15.094 -14.875 1 96.5 88 VAL A N 1
ATOM 721 C CA . VAL A 1 88 ? -4.047 -14.516 -14.992 1 96.5 88 VAL A CA 1
ATOM 722 C C . VAL A 1 88 ? -3.281 -15.195 -16.125 1 96.5 88 VAL A C 1
ATOM 724 O O . VAL A 1 88 ? -3.346 -16.422 -16.281 1 96.5 88 VAL A O 1
ATOM 727 N N . GLY A 1 89 ? -2.605 -14.383 -16.953 1 96.56 89 GLY A N 1
ATOM 728 C CA . GLY A 1 89 ? -1.743 -14.883 -18.016 1 96.56 89 GLY A CA 1
ATOM 729 C C . GLY A 1 89 ? -0.34 -14.305 -17.953 1 96.56 89 GLY A C 1
ATOM 730 O O . GLY A 1 89 ? -0.154 -13.133 -17.625 1 96.56 89 GLY A O 1
ATOM 731 N N . VAL A 1 90 ? 0.601 -15.164 -18.25 1 96.94 90 VAL A N 1
ATOM 732 C CA . VAL A 1 90 ? 2.004 -14.766 -18.266 1 96.94 90 VAL A CA 1
ATOM 733 C C . VAL A 1 90 ? 2.549 -14.852 -19.703 1 96.94 90 VAL A C 1
ATOM 735 O O . VAL A 1 90 ? 2.371 -15.859 -20.375 1 96.94 90 VAL A O 1
ATOM 738 N N . HIS A 1 91 ? 3.158 -13.781 -20.094 1 95.94 91 HIS A N 1
ATOM 739 C CA . HIS A 1 91 ? 3.791 -13.719 -21.406 1 95.94 91 HIS A CA 1
ATOM 740 C C . HIS A 1 91 ? 5.273 -13.383 -21.281 1 95.94 91 HIS A C 1
ATOM 742 O O . HIS A 1 91 ? 5.676 -12.648 -20.375 1 95.94 91 HIS A O 1
ATOM 748 N N . GLY A 1 92 ? 5.996 -13.867 -22.281 1 91.75 92 GLY A N 1
ATOM 749 C CA . GLY A 1 92 ? 7.434 -13.656 -22.281 1 91.75 92 GLY A CA 1
ATOM 750 C C . GLY A 1 92 ? 8.219 -14.891 -21.891 1 91.75 92 GLY A C 1
ATOM 751 O O . GLY A 1 92 ? 7.66 -15.977 -21.781 1 91.75 92 GLY A O 1
ATOM 752 N N . PRO A 1 93 ? 9.562 -14.578 -21.844 1 93.44 93 PRO A N 1
ATOM 753 C CA . PRO A 1 93 ? 10.367 -13.359 -21.859 1 93.44 93 PRO A CA 1
ATOM 754 C C . PRO A 1 93 ? 10.461 -12.727 -23.234 1 93.44 93 PRO A C 1
ATOM 756 O O . PRO A 1 93 ? 10.469 -13.43 -24.25 1 93.44 93 PRO A O 1
ATOM 759 N N . LYS A 1 94 ? 10.398 -11.438 -23.188 1 93.38 94 LYS A N 1
ATOM 760 C CA . LYS A 1 94 ? 10.602 -10.648 -24.406 1 93.38 94 LYS A CA 1
ATOM 761 C C . LYS A 1 94 ? 11.539 -9.477 -24.141 1 93.38 94 LYS A C 1
ATOM 763 O O . LYS A 1 94 ? 11.797 -9.109 -23 1 93.38 94 LYS A O 1
ATOM 768 N N . GLU A 1 95 ? 12.047 -9.016 -25.141 1 91.56 95 GLU A N 1
ATOM 769 C CA . GLU A 1 95 ? 12.945 -7.871 -25.016 1 91.56 95 GLU A CA 1
ATOM 770 C C . GLU A 1 95 ? 12.195 -6.633 -24.531 1 91.56 95 GLU A C 1
ATOM 772 O O . GLU A 1 95 ? 11.062 -6.391 -24.953 1 91.56 95 GLU A O 1
ATOM 777 N N . ILE A 1 96 ? 12.891 -5.906 -23.641 1 89.06 96 ILE A N 1
ATOM 778 C CA . ILE A 1 96 ? 12.32 -4.641 -23.203 1 89.06 96 ILE A CA 1
ATOM 779 C C . ILE A 1 96 ? 12.266 -3.654 -24.359 1 89.06 96 ILE A C 1
ATOM 781 O O . ILE A 1 96 ? 13.281 -3.396 -25.016 1 89.06 96 ILE A O 1
ATOM 785 N N . PRO A 1 97 ? 11.078 -3.15 -24.594 1 83.88 97 PRO A N 1
ATOM 786 C CA . PRO A 1 97 ? 10.992 -2.203 -25.703 1 83.88 97 PRO A CA 1
ATOM 787 C C . PRO A 1 97 ? 11.852 -0.957 -25.484 1 83.88 97 PRO A C 1
ATOM 789 O O . PRO A 1 97 ? 11.875 -0.405 -24.391 1 83.88 97 PRO A O 1
ATOM 792 N N . ASN A 1 98 ? 12.562 -0.49 -26.516 1 82.88 98 ASN A N 1
ATOM 793 C CA . ASN A 1 98 ? 13.336 0.749 -26.531 1 82.88 98 ASN A CA 1
ATOM 794 C C . ASN A 1 98 ? 14.328 0.797 -25.375 1 82.88 98 ASN A C 1
ATOM 796 O O . ASN A 1 98 ? 14.516 1.844 -24.75 1 82.88 98 ASN A O 1
ATOM 800 N N . ILE A 1 99 ? 14.844 -0.324 -25.094 1 76 99 ILE A N 1
ATOM 801 C CA . ILE A 1 99 ? 15.805 -0.393 -24 1 76 99 ILE A CA 1
ATOM 802 C C . ILE A 1 99 ? 17.047 0.423 -24.359 1 76 99 ILE A C 1
ATOM 804 O O . ILE A 1 99 ? 17.578 0.313 -25.469 1 76 99 ILE A O 1
ATOM 808 N N . GLN A 1 100 ? 17.297 1.35 -23.531 1 69.56 100 GLN A N 1
ATOM 809 C CA . GLN A 1 100 ? 18.422 2.234 -23.797 1 69.56 100 GLN A CA 1
ATOM 810 C C . GLN A 1 100 ? 19.688 1.752 -23.078 1 69.56 100 GLN A C 1
ATOM 812 O O . GLN A 1 100 ? 20.797 2.021 -23.531 1 69.56 100 GLN A O 1
ATOM 817 N N . GLU A 1 101 ? 19.5 1.164 -21.938 1 75.62 101 GLU A N 1
ATOM 818 C CA . GLU A 1 101 ? 20.609 0.716 -21.109 1 75.62 101 GLU A CA 1
ATOM 819 C C . GLU A 1 101 ? 20.406 -0.714 -20.625 1 75.62 101 GLU A C 1
ATOM 821 O O . GLU A 1 101 ? 19.266 -1.164 -20.484 1 75.62 101 GLU A O 1
ATOM 826 N N . TYR A 1 102 ? 21.578 -1.377 -20.594 1 77.81 102 TYR A N 1
ATOM 827 C CA . TYR A 1 102 ? 21.547 -2.725 -20.047 1 77.81 102 TYR A CA 1
ATOM 828 C C . TYR A 1 102 ? 20.969 -2.721 -18.625 1 77.81 102 TYR A C 1
ATOM 830 O O . TYR A 1 102 ? 21.312 -1.848 -17.828 1 77.81 102 TYR A O 1
ATOM 838 N N . THR A 1 103 ? 20.141 -3.693 -18.5 1 80.12 103 THR A N 1
ATOM 839 C CA . THR A 1 103 ? 19.594 -3.855 -17.156 1 80.12 103 THR A CA 1
ATOM 840 C C . THR A 1 103 ? 19.922 -5.238 -16.594 1 80.12 103 THR A C 1
ATOM 842 O O . THR A 1 103 ? 19.719 -6.25 -17.281 1 80.12 103 THR A O 1
ATOM 845 N N . GLU A 1 104 ? 20.453 -5.316 -15.453 1 79.5 104 GLU A N 1
ATOM 846 C CA . GLU A 1 104 ? 20.812 -6.578 -14.812 1 79.5 104 GLU A CA 1
ATOM 847 C C . GLU A 1 104 ? 19.578 -7.348 -14.359 1 79.5 104 GLU A C 1
ATOM 849 O O . GLU A 1 104 ? 19.562 -8.578 -14.375 1 79.5 104 GLU A O 1
ATOM 854 N N . LEU A 1 105 ? 18.609 -6.637 -14.031 1 85.44 105 LEU A N 1
ATOM 855 C CA . LEU A 1 105 ? 17.375 -7.258 -13.562 1 85.44 105 LEU A CA 1
ATOM 856 C C . LEU A 1 105 ? 16.281 -7.195 -14.633 1 85.44 105 LEU A C 1
ATOM 858 O O . LEU A 1 105 ? 16.094 -6.152 -15.266 1 85.44 105 LEU A O 1
ATOM 862 N N . GLY A 1 106 ? 15.742 -8.359 -14.859 1 88.31 106 GLY A N 1
ATOM 863 C CA . GLY A 1 106 ? 14.594 -8.367 -15.75 1 88.31 106 GLY A CA 1
ATOM 864 C C . GLY A 1 106 ? 13.453 -7.488 -15.266 1 88.31 106 GLY A C 1
ATOM 865 O O . GLY A 1 106 ? 13.305 -7.273 -14.062 1 88.31 106 GLY A O 1
ATOM 866 N N . LYS A 1 107 ? 12.688 -7.043 -16.234 1 91 107 LYS A N 1
ATOM 867 C CA . LYS A 1 107 ? 11.555 -6.184 -15.914 1 91 107 LYS A CA 1
ATOM 868 C C . LYS A 1 107 ? 10.266 -7 -15.789 1 91 107 LYS A C 1
ATOM 870 O O . LYS A 1 107 ? 10.031 -7.918 -16.578 1 91 107 LYS A O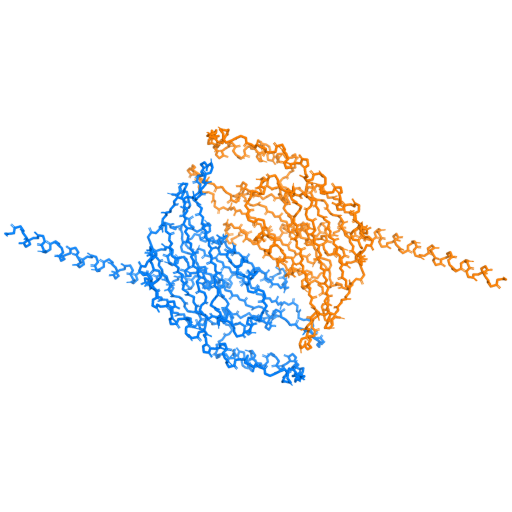 1
ATOM 875 N N . LEU A 1 108 ? 9.531 -6.727 -14.742 1 93.62 108 LEU A N 1
ATOM 876 C CA . LEU A 1 108 ? 8.211 -7.324 -14.57 1 93.62 108 LEU A CA 1
ATOM 877 C C . LEU A 1 108 ? 7.113 -6.301 -14.836 1 93.62 108 LEU A C 1
ATOM 879 O O . LEU A 1 108 ? 7.051 -5.262 -14.172 1 93.62 108 LEU A O 1
ATOM 883 N N . GLU A 1 109 ? 6.375 -6.57 -15.844 1 94.56 109 GLU A N 1
ATOM 884 C CA . GLU A 1 109 ? 5.23 -5.715 -16.141 1 94.56 109 GLU A CA 1
ATOM 885 C C . GLU A 1 109 ? 3.92 -6.383 -15.734 1 94.56 109 GLU A C 1
ATOM 887 O O . GLU A 1 109 ? 3.619 -7.496 -16.172 1 94.56 109 GLU A O 1
ATOM 892 N N . CYS A 1 110 ? 3.174 -5.719 -14.898 1 95.31 110 CYS A N 1
ATOM 893 C CA . CYS A 1 110 ? 1.914 -6.273 -14.414 1 95.31 110 CYS A CA 1
ATOM 894 C C . CYS A 1 110 ? 0.743 -5.371 -14.781 1 95.31 110 CYS A C 1
ATOM 896 O O . CYS A 1 110 ? 0.837 -4.145 -14.672 1 95.31 110 CYS A O 1
ATOM 898 N N . ILE A 1 111 ? -0.275 -6.004 -15.273 1 93.94 111 ILE A N 1
ATOM 899 C CA . ILE A 1 111 ? -1.482 -5.273 -15.641 1 93.94 111 ILE A CA 1
ATOM 900 C C . ILE A 1 111 ? -2.705 -5.957 -15.031 1 93.94 111 ILE A C 1
ATOM 902 O O . ILE A 1 111 ? -2.91 -7.156 -15.211 1 93.94 111 ILE A O 1
ATOM 906 N N . ILE A 1 112 ? -3.465 -5.215 -14.266 1 93.56 112 ILE A N 1
ATOM 907 C CA . ILE A 1 112 ? -4.758 -5.691 -13.789 1 93.56 112 ILE A CA 1
ATOM 908 C C . ILE A 1 112 ? -5.879 -4.922 -14.477 1 93.56 112 ILE A C 1
ATOM 910 O O . ILE A 1 112 ? -5.902 -3.691 -14.461 1 93.56 112 ILE A O 1
ATOM 914 N N . GLU A 1 113 ? -6.668 -5.621 -15.086 1 89.94 113 GLU A N 1
ATOM 915 C CA . GLU A 1 113 ? -7.816 -5.031 -15.773 1 89.94 113 GLU A CA 1
ATOM 916 C C . GLU A 1 113 ? -9.125 -5.656 -15.289 1 89.94 113 GLU A C 1
ATOM 918 O O . GLU A 1 113 ? -9.18 -6.852 -14.992 1 89.94 113 GLU A O 1
ATOM 923 N N . TYR A 1 114 ? -10.133 -4.852 -15.273 1 88.31 114 TYR A N 1
ATOM 924 C CA . TYR A 1 114 ? -11.438 -5.32 -14.844 1 88.31 114 TYR A CA 1
ATOM 925 C C . TYR A 1 114 ? -12.375 -5.5 -16.031 1 88.31 114 TYR A C 1
ATOM 927 O O . TYR A 1 114 ? -12.383 -4.676 -16.953 1 88.31 114 TYR A O 1
ATOM 935 N N . ALA A 1 115 ? -13.102 -6.578 -15.906 1 84.88 115 ALA A N 1
ATOM 936 C CA . ALA A 1 115 ? -14.211 -6.688 -16.844 1 84.88 115 ALA A CA 1
ATOM 937 C C . ALA A 1 115 ? -15.219 -5.559 -16.641 1 84.88 115 ALA A C 1
ATOM 939 O O . ALA A 1 115 ? -15.398 -5.074 -15.523 1 84.88 115 ALA A O 1
ATOM 940 N N . PRO A 1 116 ? -15.773 -5.086 -17.703 1 72 116 PRO A N 1
ATOM 941 C CA . PRO A 1 116 ? -16.75 -3.992 -17.578 1 72 116 PRO A CA 1
ATOM 942 C C . PRO A 1 116 ? -17.844 -4.281 -16.562 1 72 116 PRO A C 1
ATOM 944 O O . PRO A 1 116 ? -18.328 -3.359 -15.906 1 72 116 PRO A O 1
ATOM 947 N N . PHE A 1 117 ? -18.219 -5.52 -16.312 1 71.25 117 PHE A N 1
ATOM 948 C CA . PHE A 1 117 ? -19.297 -5.879 -15.398 1 71.25 117 PHE A CA 1
ATOM 949 C C . PHE A 1 117 ? -18.75 -6.5 -14.125 1 71.25 117 PHE A C 1
ATOM 951 O O . PHE A 1 117 ? -19.5 -7.074 -13.336 1 71.25 117 PHE A O 1
ATOM 958 N N . ALA A 1 118 ? -17.5 -6.406 -13.938 1 77.06 118 ALA A N 1
ATOM 959 C CA . ALA A 1 118 ? -16.844 -7.148 -12.859 1 77.06 118 ALA A CA 1
ATOM 960 C C . ALA A 1 118 ? -17.359 -6.711 -11.492 1 77.06 118 ALA A C 1
ATOM 962 O O . ALA A 1 118 ? -17.328 -7.492 -10.539 1 77.06 118 ALA A O 1
ATOM 963 N N . SER A 1 119 ? -17.719 -5.426 -11.367 1 64.12 119 SER A N 1
ATOM 964 C CA . SER A 1 119 ? -18.234 -4.965 -10.078 1 64.12 119 SER A CA 1
ATOM 965 C C . SER A 1 119 ? -19.594 -4.301 -10.234 1 64.12 119 SER A C 1
ATOM 967 O O . SER A 1 119 ? -19.844 -3.604 -11.219 1 64.12 119 SER A O 1
ATOM 969 N N . LEU A 1 120 ? -20.484 -4.801 -9.453 1 52.47 120 LEU A N 1
ATOM 970 C CA . LEU A 1 120 ? -21.812 -4.184 -9.477 1 52.47 120 LEU A CA 1
ATOM 971 C C . LEU A 1 120 ? -21.719 -2.701 -9.133 1 52.47 120 LEU A C 1
ATOM 973 O O . LEU A 1 120 ? -22.578 -1.912 -9.539 1 52.47 120 LEU A O 1
ATOM 977 N N . THR A 1 121 ? -20.812 -2.457 -8.328 1 46.66 121 THR A N 1
ATOM 978 C CA . THR A 1 121 ? -20.75 -1.125 -7.742 1 46.66 121 THR A CA 1
ATOM 979 C C . THR A 1 121 ? -19.641 -0.302 -8.375 1 46.66 121 THR A C 1
ATOM 981 O O . THR A 1 121 ? -19.234 0.729 -7.836 1 46.66 121 THR A O 1
ATOM 984 N N . ARG A 1 122 ? -19.094 -0.874 -9.438 1 49.69 122 ARG A N 1
ATOM 985 C CA . ARG A 1 122 ? -17.906 -0.125 -9.82 1 49.69 122 ARG A CA 1
ATOM 986 C C . ARG A 1 122 ? -18.281 1.238 -10.391 1 49.69 122 ARG A C 1
ATOM 988 O O . ARG A 1 122 ? -18.703 1.339 -11.547 1 49.69 122 ARG A O 1
ATOM 995 N N . LYS A 1 123 ? -19 1.971 -9.688 1 42.97 123 LYS A N 1
ATOM 996 C CA . LYS A 1 123 ? -19.188 3.33 -10.188 1 42.97 123 LYS A CA 1
ATOM 997 C C . LYS A 1 123 ? -17.859 3.998 -10.492 1 42.97 123 LYS A C 1
ATOM 999 O O . LYS A 1 123 ? -17.797 5.004 -11.203 1 42.97 123 LYS A O 1
ATOM 1004 N N . LYS A 1 124 ? -16.984 4.188 -9.531 1 46 124 LYS A N 1
ATOM 1005 C CA . LYS A 1 124 ? -15.938 5.215 -9.531 1 46 124 LYS A CA 1
ATOM 1006 C C . LYS A 1 124 ? -14.828 4.867 -10.508 1 46 124 LYS A C 1
ATOM 1008 O O . LYS A 1 124 ? -14.773 3.75 -11.023 1 46 124 LYS A O 1
ATOM 1013 N N . SER A 1 125 ? -13.758 5.688 -10.68 1 49.16 125 SER A N 1
ATOM 1014 C CA . SER A 1 125 ? -12.672 5.836 -11.641 1 49.16 125 SER A CA 1
ATOM 1015 C C . SER A 1 125 ? -11.867 4.547 -11.758 1 49.16 125 SER A C 1
ATOM 1017 O O . SER A 1 125 ? -10.836 4.387 -11.102 1 49.16 125 SER A O 1
ATOM 1019 N N . PRO A 1 126 ? -12.531 3.506 -12.43 1 50.75 126 PRO A N 1
ATOM 1020 C CA . PRO A 1 126 ? -11.93 2.186 -12.656 1 50.75 126 PRO A CA 1
ATOM 1021 C C . PRO A 1 126 ? -10.453 2.262 -13.008 1 50.75 126 PRO A C 1
ATOM 1023 O O . PRO A 1 126 ? -9.656 1.443 -12.531 1 50.75 126 PRO A O 1
ATOM 1026 N N . GLU A 1 127 ? -10.094 3.305 -13.703 1 52.5 127 GLU A N 1
ATOM 1027 C CA . GLU A 1 127 ? -8.742 3.363 -14.242 1 52.5 127 GLU A CA 1
ATOM 1028 C C . GLU A 1 127 ? -7.715 3.602 -13.141 1 52.5 127 GLU A C 1
ATOM 1030 O O . GLU A 1 127 ? -6.637 3.004 -13.148 1 52.5 127 GLU A O 1
ATOM 1035 N N . GLN A 1 128 ? -8.094 4.387 -12.219 1 56.94 128 GLN A N 1
ATOM 1036 C CA . GLN A 1 128 ? -7.152 4.719 -11.156 1 56.94 128 GLN A CA 1
ATOM 1037 C C . GLN A 1 128 ? -6.922 3.525 -10.234 1 56.94 128 GLN A C 1
ATOM 1039 O O . GLN A 1 128 ? -5.789 3.254 -9.828 1 56.94 128 GLN A O 1
ATOM 1044 N N . SER A 1 129 ? -7.984 2.781 -10.094 1 64.5 129 SER A N 1
ATOM 1045 C CA . SER A 1 129 ? -7.898 1.617 -9.219 1 64.5 129 SER A CA 1
ATOM 1046 C C . SER A 1 129 ? -7.086 0.5 -9.867 1 64.5 129 SER A C 1
ATOM 1048 O O . SER A 1 129 ? -6.27 -0.142 -9.195 1 64.5 129 SER A O 1
ATOM 1050 N N . ASP A 1 130 ? -7.16 0.519 -11.18 1 74.19 130 ASP A N 1
ATOM 1051 C CA . ASP A 1 130 ? -6.461 -0.533 -11.914 1 74.19 130 ASP A CA 1
ATOM 1052 C C . ASP A 1 130 ? -4.949 -0.315 -11.875 1 74.19 130 ASP A C 1
ATOM 1054 O O . ASP A 1 130 ? -4.188 -1.265 -11.688 1 74.19 130 ASP A O 1
ATOM 1058 N N . LYS A 1 131 ? -4.664 0.913 -12 1 75.44 131 LYS A N 1
ATOM 1059 C CA . LYS A 1 131 ? -3.238 1.224 -12.023 1 75.44 131 LYS A CA 1
ATOM 1060 C C . LYS A 1 131 ? -2.609 1.015 -10.648 1 75.44 131 LYS A C 1
ATOM 1062 O O . LYS A 1 131 ? -1.481 0.526 -10.547 1 75.44 131 LYS A O 1
ATOM 1067 N N . TYR A 1 132 ? -3.402 1.263 -9.742 1 80.81 132 TYR A N 1
ATOM 1068 C CA . TYR A 1 132 ? -2.943 1.037 -8.375 1 80.81 132 TYR A CA 1
ATOM 1069 C C . TYR A 1 132 ? -2.713 -0.447 -8.117 1 80.81 132 TYR A C 1
ATOM 1071 O O . TYR A 1 132 ? -1.653 -0.84 -7.625 1 80.81 132 TYR A O 1
ATOM 1079 N N . MET A 1 133 ? -3.621 -1.179 -8.453 1 88.06 133 MET A N 1
ATOM 1080 C CA . MET A 1 133 ? -3.555 -2.619 -8.227 1 88.06 133 MET A CA 1
ATOM 1081 C C . MET A 1 133 ? -2.434 -3.248 -9.047 1 88.06 133 MET A C 1
ATOM 1083 O O . MET A 1 133 ? -1.751 -4.16 -8.57 1 88.06 133 MET A O 1
ATOM 1087 N N . SER A 1 134 ? -2.262 -2.732 -10.227 1 91.38 134 SER A N 1
ATOM 1088 C CA . SER A 1 134 ? -1.193 -3.238 -11.078 1 91.38 134 SER A CA 1
ATOM 1089 C C . SER A 1 134 ? 0.177 -2.986 -10.461 1 91.38 134 SER A C 1
ATOM 1091 O O . SER A 1 134 ? 1.036 -3.869 -10.461 1 91.38 134 SER A O 1
ATOM 1093 N N . ALA A 1 135 ? 0.308 -1.835 -9.938 1 88 135 ALA A N 1
ATOM 1094 C CA . ALA A 1 135 ? 1.575 -1.484 -9.305 1 88 135 ALA A CA 1
ATOM 1095 C C . ALA A 1 135 ? 1.808 -2.314 -8.039 1 88 135 ALA A C 1
ATOM 1097 O O . ALA A 1 135 ? 2.928 -2.758 -7.781 1 88 135 ALA A O 1
ATOM 1098 N N . ALA A 1 136 ? 0.753 -2.49 -7.312 1 89.94 136 ALA A N 1
ATOM 1099 C CA . ALA A 1 136 ? 0.85 -3.291 -6.098 1 89.94 136 ALA A CA 1
ATOM 1100 C C . ALA A 1 136 ? 1.224 -4.734 -6.418 1 89.94 136 ALA A C 1
ATOM 1102 O O . ALA A 1 136 ? 2.08 -5.324 -5.758 1 89.94 136 ALA A O 1
ATOM 1103 N N . MET A 1 137 ? 0.601 -5.262 -7.402 1 94.44 137 MET A N 1
ATOM 1104 C CA . MET A 1 137 ? 0.901 -6.629 -7.82 1 94.44 137 MET A CA 1
ATOM 1105 C C . MET A 1 137 ? 2.348 -6.746 -8.289 1 94.44 137 MET A C 1
ATOM 1107 O O . MET A 1 137 ? 3.043 -7.699 -7.938 1 94.44 137 MET A O 1
ATOM 1111 N N . ARG A 1 138 ? 2.748 -5.805 -9.062 1 94.25 138 ARG A N 1
ATOM 1112 C CA . ARG A 1 138 ? 4.121 -5.809 -9.555 1 94.25 138 ARG A CA 1
ATOM 1113 C C . ARG A 1 138 ? 5.117 -5.797 -8.398 1 94.25 138 ARG A C 1
ATOM 1115 O O . ARG A 1 138 ? 6.047 -6.602 -8.367 1 94.25 138 ARG A O 1
ATOM 1122 N N . ARG A 1 139 ? 4.879 -4.965 -7.523 1 90.81 139 ARG A N 1
ATOM 1123 C CA . ARG A 1 139 ? 5.781 -4.82 -6.387 1 90.81 139 ARG A CA 1
ATOM 1124 C C . ARG A 1 139 ? 5.797 -6.082 -5.535 1 90.81 139 ARG A C 1
ATOM 1126 O O . ARG A 1 139 ? 6.84 -6.461 -4.996 1 90.81 139 ARG A O 1
ATOM 1133 N N . ALA A 1 140 ? 4.684 -6.68 -5.43 1 95.12 140 ALA A N 1
ATOM 1134 C CA . ALA A 1 140 ? 4.57 -7.906 -4.645 1 95.12 140 ALA A CA 1
ATOM 1135 C C . ALA A 1 140 ? 5.309 -9.062 -5.32 1 95.12 140 ALA A C 1
ATOM 1137 O O . ALA A 1 140 ? 5.84 -9.945 -4.648 1 95.12 140 ALA A O 1
ATOM 1138 N N . LEU A 1 141 ? 5.387 -9.047 -6.66 1 95.75 141 LEU A N 1
ATOM 1139 C CA . LEU A 1 141 ? 5.906 -10.188 -7.398 1 95.75 141 LEU A CA 1
ATOM 1140 C C . LEU A 1 141 ? 7.391 -10.016 -7.699 1 95.75 141 LEU A C 1
ATOM 1142 O O . LEU A 1 141 ? 8.086 -10.984 -8 1 95.75 141 LEU A O 1
ATOM 1146 N N . GLU A 1 142 ? 7.848 -8.836 -7.613 1 93.06 142 GLU A N 1
ATOM 1147 C CA . GLU A 1 142 ? 9.242 -8.555 -7.957 1 93.06 142 GLU A CA 1
ATOM 1148 C C . GLU A 1 142 ? 10.195 -9.359 -7.09 1 93.06 142 GLU A C 1
ATOM 1150 O O . GLU A 1 142 ? 11.133 -9.984 -7.598 1 93.06 142 GLU A O 1
ATOM 1155 N N . PRO A 1 143 ? 9.945 -9.43 -5.785 1 91.94 143 PRO A N 1
ATOM 1156 C CA . PRO A 1 143 ? 10.852 -10.234 -4.961 1 91.94 143 PRO A CA 1
ATOM 1157 C C . PRO A 1 143 ? 10.641 -11.734 -5.145 1 91.94 143 PRO A C 1
ATOM 1159 O O . PRO A 1 143 ? 11.484 -12.531 -4.719 1 91.94 143 PRO A O 1
ATOM 1162 N N . VAL A 1 144 ? 9.562 -12.07 -5.738 1 93 144 VAL A N 1
ATOM 1163 C CA . VAL A 1 144 ? 9.18 -13.469 -5.883 1 93 144 VAL A CA 1
ATOM 1164 C C . VAL A 1 144 ? 9.828 -14.055 -7.137 1 93 144 VAL A C 1
ATOM 1166 O O . VAL A 1 144 ? 10.25 -15.211 -7.145 1 93 144 VAL A O 1
ATOM 1169 N N . PHE A 1 145 ? 9.914 -13.211 -8.109 1 92.31 145 PHE A N 1
ATOM 1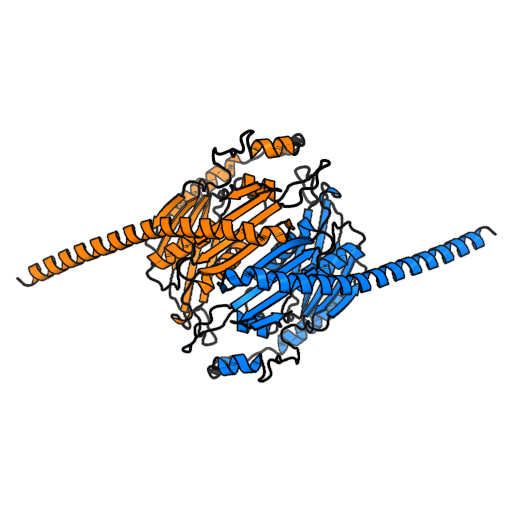170 C CA . PHE A 1 145 ? 10.398 -13.609 -9.422 1 92.31 145 PHE A CA 1
ATOM 1171 C C . PHE A 1 145 ? 11.914 -13.469 -9.508 1 92.31 145 PHE A C 1
ATOM 1173 O O . PHE A 1 145 ? 12.484 -12.492 -9.008 1 92.31 145 PHE A O 1
ATOM 1180 N N . CYS A 1 146 ? 12.578 -14.492 -10.094 1 90.12 146 CYS A N 1
ATOM 1181 C CA . CYS A 1 146 ? 14.023 -14.445 -10.258 1 90.12 146 CYS A CA 1
ATOM 1182 C C . CYS A 1 146 ? 14.414 -13.523 -11.406 1 90.12 146 CYS A C 1
ATOM 1184 O O . CYS A 1 146 ? 14.898 -13.984 -12.438 1 90.12 146 CYS A O 1
ATOM 1186 N N . ARG A 1 147 ? 14.367 -12.289 -11.18 1 89.12 147 ARG A N 1
ATOM 1187 C CA . ARG A 1 147 ? 14.57 -11.281 -12.211 1 89.12 147 ARG A CA 1
ATOM 1188 C C . ARG A 1 147 ? 16 -11.312 -12.734 1 89.12 147 ARG A C 1
ATOM 1190 O O . ARG A 1 147 ? 16.25 -10.984 -13.898 1 89.12 147 ARG A O 1
ATOM 1197 N N . HIS A 1 148 ? 16.969 -11.719 -11.867 1 84.5 148 HIS A N 1
ATOM 1198 C CA . HIS A 1 148 ? 18.391 -11.742 -12.234 1 84.5 148 HIS A CA 1
ATOM 1199 C C . HIS A 1 148 ? 18.641 -12.727 -13.367 1 84.5 148 HIS A C 1
ATOM 1201 O O . HIS A 1 148 ? 19.688 -12.656 -14.031 1 84.5 148 HIS A O 1
ATOM 1207 N N . GLU A 1 149 ? 17.719 -13.664 -13.625 1 87.88 149 GLU A N 1
ATOM 1208 C CA . GLU A 1 149 ? 17.859 -14.664 -14.68 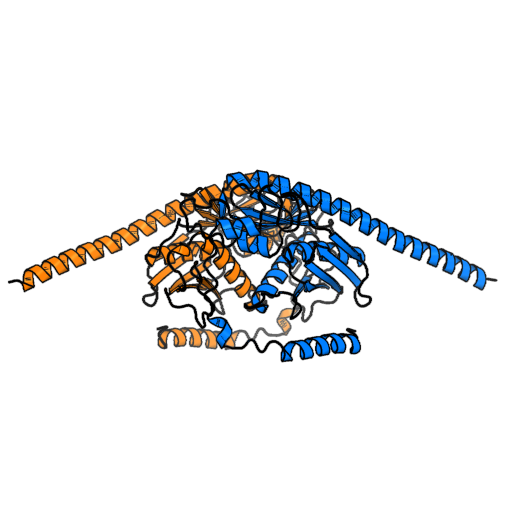1 87.88 149 GLU A CA 1
ATOM 1209 C C . GLU A 1 149 ? 17.438 -14.109 -16.031 1 87.88 149 GLU A C 1
ATOM 1211 O O . GLU A 1 149 ? 17.656 -14.742 -17.062 1 87.88 149 GLU A O 1
ATOM 1216 N N . PHE A 1 150 ? 16.938 -12.891 -16.078 1 90.62 150 PHE A N 1
ATOM 1217 C CA . PHE A 1 150 ? 16.375 -12.367 -17.312 1 90.62 150 PHE A CA 1
ATOM 1218 C C . PHE A 1 150 ? 16.891 -10.961 -17.578 1 90.62 150 PHE A C 1
ATOM 1220 O O . PHE A 1 150 ? 16.109 -10.031 -17.797 1 90.62 150 PHE A O 1
ATOM 1227 N N . PRO A 1 151 ? 18.188 -10.867 -17.688 1 87.81 151 PRO A N 1
ATOM 1228 C CA . PRO A 1 151 ? 18.719 -9.539 -17.984 1 87.81 151 PRO A CA 1
ATOM 1229 C C . PRO A 1 151 ? 18.219 -8.992 -19.328 1 87.81 151 PRO A C 1
ATOM 1231 O O . PRO A 1 151 ? 18.141 -9.742 -20.297 1 87.81 151 PRO A O 1
ATOM 1234 N N . ASN A 1 152 ? 17.781 -7.816 -19.375 1 90.25 152 ASN A N 1
ATOM 1235 C CA . ASN A 1 152 ? 17.344 -7.078 -20.547 1 90.25 152 ASN A CA 1
ATOM 1236 C C . ASN A 1 152 ? 16.031 -7.633 -21.094 1 90.25 152 ASN A C 1
ATOM 1238 O O . ASN A 1 152 ? 15.68 -7.375 -22.25 1 90.25 152 ASN A O 1
ATOM 1242 N N . LEU A 1 153 ? 15.398 -8.461 -20.328 1 93.25 153 LEU A N 1
ATOM 1243 C CA . LEU A 1 153 ? 14.141 -9.062 -20.766 1 93.25 153 LEU A CA 1
ATOM 1244 C C . LEU A 1 153 ? 12.992 -8.633 -19.859 1 93.25 153 LEU A C 1
ATOM 1246 O O . LEU A 1 153 ? 13.219 -8.117 -18.766 1 93.25 153 LEU A O 1
ATOM 1250 N N . MET A 1 154 ? 11.867 -8.797 -20.422 1 95.12 154 MET A N 1
ATOM 1251 C CA . MET A 1 154 ? 10.68 -8.445 -19.656 1 95.12 154 MET A CA 1
ATOM 1252 C C . MET A 1 154 ? 9.672 -9.586 -19.656 1 95.12 154 MET A C 1
ATOM 1254 O O . MET A 1 154 ? 9.508 -10.273 -20.656 1 95.12 154 MET A O 1
ATOM 1258 N N . ILE A 1 155 ? 9.055 -9.781 -18.547 1 95.81 155 ILE A N 1
ATOM 1259 C CA . ILE A 1 155 ? 7.93 -10.695 -18.391 1 95.81 155 ILE A CA 1
ATOM 1260 C C . ILE A 1 155 ? 6.656 -9.906 -18.094 1 95.81 155 ILE A C 1
ATOM 1262 O O . ILE A 1 155 ? 6.668 -8.969 -17.297 1 95.81 155 ILE A O 1
ATOM 1266 N N . GLN A 1 156 ? 5.672 -10.25 -18.828 1 96.94 156 GLN A N 1
ATOM 1267 C CA . GLN A 1 156 ? 4.402 -9.562 -18.625 1 96.94 156 GLN A CA 1
ATOM 1268 C C . GLN A 1 156 ? 3.385 -10.469 -17.953 1 96.94 156 GLN A C 1
ATOM 1270 O O . GLN A 1 156 ? 3.148 -11.594 -18.391 1 96.94 156 GLN A O 1
ATOM 1275 N N . VAL A 1 157 ? 2.818 -10 -16.875 1 97.31 157 VAL A N 1
ATOM 1276 C CA . VAL A 1 157 ? 1.76 -10.703 -16.156 1 97.31 157 VAL A CA 1
ATOM 1277 C C . VAL A 1 157 ? 0.459 -9.906 -16.234 1 97.31 157 VAL A C 1
ATOM 1279 O O . VAL A 1 157 ? 0.391 -8.766 -15.781 1 97.31 157 VAL A O 1
ATOM 1282 N N . SER A 1 158 ? -0.497 -10.516 -16.797 1 96.75 158 SER A N 1
ATOM 1283 C CA . SER A 1 158 ? -1.785 -9.852 -16.969 1 96.75 158 SER A CA 1
ATOM 1284 C C . SER A 1 158 ? -2.879 -10.562 -16.188 1 96.75 158 SER A C 1
ATOM 1286 O O . SER A 1 158 ? -3.072 -11.773 -16.328 1 96.75 158 SER A O 1
ATOM 1288 N N . ALA A 1 159 ? -3.576 -9.828 -15.375 1 96.25 159 ALA A N 1
ATOM 1289 C CA . ALA A 1 159 ? -4.711 -10.352 -14.609 1 96.25 159 ALA A CA 1
ATOM 1290 C C . ALA A 1 159 ? -6.016 -9.695 -15.062 1 96.25 159 ALA A C 1
ATOM 1292 O O . ALA A 1 159 ? -6.125 -8.469 -15.094 1 96.25 159 ALA A O 1
ATOM 1293 N N . PHE A 1 160 ? -6.902 -10.492 -15.414 1 93.75 160 PHE A N 1
ATOM 1294 C CA . PHE A 1 160 ? -8.227 -10.039 -15.812 1 93.75 160 PHE A CA 1
ATOM 1295 C C . PHE A 1 160 ? -9.266 -10.414 -14.766 1 93.75 160 PHE A C 1
ATOM 1297 O O . PHE A 1 160 ? -9.531 -11.602 -14.547 1 93.75 160 PHE A O 1
ATOM 1304 N N . VAL A 1 161 ? -9.852 -9.383 -14.164 1 94.62 161 VAL A N 1
ATOM 1305 C CA . VAL A 1 161 ? -10.844 -9.594 -13.109 1 94.62 161 VAL A CA 1
ATOM 1306 C C . VAL A 1 161 ? -12.227 -9.766 -13.727 1 94.62 161 VAL A C 1
ATOM 1308 O O . VAL A 1 161 ? -12.797 -8.812 -14.258 1 94.62 161 VAL A O 1
ATOM 1311 N N . ILE A 1 162 ? -12.711 -10.969 -13.617 1 92.62 162 ILE A N 1
ATOM 1312 C CA . ILE A 1 162 ? -14.008 -11.297 -14.18 1 92.62 162 ILE A CA 1
ATOM 1313 C C . ILE A 1 162 ? -15.117 -10.852 -13.227 1 92.62 162 ILE A C 1
ATOM 1315 O O . ILE A 1 162 ? -16.109 -10.258 -13.648 1 92.62 162 ILE A O 1
ATOM 1319 N N . GLU A 1 163 ? -14.984 -11.102 -11.977 1 92.44 163 GLU A N 1
ATOM 1320 C CA . GLU A 1 163 ? -15.906 -10.734 -10.914 1 92.44 163 GLU A CA 1
ATOM 1321 C C . GLU A 1 163 ? -15.156 -10.297 -9.656 1 92.44 163 GLU A C 1
ATOM 1323 O O . GLU A 1 163 ? -14.203 -10.953 -9.234 1 92.44 163 GLU A O 1
ATOM 1328 N N . ASP A 1 164 ? -15.586 -9.203 -9.141 1 93.75 164 ASP A N 1
ATOM 1329 C CA . ASP A 1 164 ? -14.945 -8.633 -7.957 1 93.75 164 ASP A CA 1
ATOM 1330 C C . ASP A 1 164 ? -15.867 -8.688 -6.746 1 93.75 164 ASP A C 1
ATOM 1332 O O . ASP A 1 164 ? -16.719 -7.812 -6.574 1 93.75 164 ASP A O 1
ATOM 1336 N N . ASP A 1 165 ? -15.656 -9.648 -5.949 1 94.75 165 ASP A N 1
ATOM 1337 C CA . ASP A 1 165 ? -16.359 -9.727 -4.676 1 94.75 165 ASP A CA 1
ATOM 1338 C C . ASP A 1 165 ? -15.391 -9.594 -3.502 1 94.75 165 ASP A C 1
ATOM 1340 O O . ASP A 1 165 ? -15.523 -10.297 -2.498 1 94.75 165 ASP A O 1
ATOM 1344 N N . GLY A 1 166 ? -14.32 -8.883 -3.691 1 94.31 166 GLY A N 1
ATOM 1345 C CA . GLY A 1 166 ? -13.352 -8.625 -2.633 1 94.31 166 GLY A CA 1
ATOM 1346 C C . GLY A 1 166 ? -12.07 -9.414 -2.797 1 94.31 166 GLY A C 1
ATOM 1347 O O . GLY A 1 166 ? -12.031 -10.398 -3.547 1 94.31 166 GLY A O 1
ATOM 1348 N N . CYS A 1 167 ? -11 -8.914 -2.219 1 95.62 167 CYS A N 1
ATOM 1349 C CA . CYS A 1 167 ? -9.695 -9.562 -2.164 1 95.62 167 CYS A CA 1
ATOM 1350 C C . CYS A 1 167 ? -9.133 -9.773 -3.564 1 95.62 167 CYS A C 1
ATOM 1352 O O . CYS A 1 167 ? -8.508 -10.797 -3.842 1 95.62 167 CYS A O 1
ATOM 1354 N N . VAL A 1 168 ? -9.336 -8.891 -4.391 1 94.81 168 VAL A N 1
ATOM 1355 C CA . VAL A 1 168 ? -8.914 -9.023 -5.781 1 94.81 168 VAL A CA 1
ATOM 1356 C C . VAL A 1 168 ? -7.387 -9.047 -5.855 1 94.81 168 VAL A C 1
ATOM 1358 O O . VAL A 1 168 ? -6.805 -9.875 -6.562 1 94.81 168 VAL A O 1
ATOM 1361 N N . LEU A 1 169 ? -6.754 -8.172 -5.113 1 95.19 169 LEU A N 1
ATOM 1362 C CA . LEU A 1 169 ? -5.297 -8.094 -5.141 1 95.19 169 LEU A CA 1
ATOM 1363 C C . LEU A 1 169 ? -4.68 -9.406 -4.668 1 95.19 169 LEU A C 1
ATOM 1365 O O . LEU A 1 169 ? -3.75 -9.922 -5.297 1 95.19 169 LEU A O 1
ATOM 1369 N N . SER A 1 170 ? -5.203 -9.938 -3.605 1 97 170 SER A N 1
ATOM 1370 C CA . SER A 1 170 ? -4.699 -11.203 -3.074 1 97 170 SER A CA 1
ATOM 1371 C C . SER A 1 170 ? -4.883 -12.336 -4.078 1 97 170 SER A C 1
ATOM 1373 O O . SER A 1 170 ? -3.979 -13.148 -4.277 1 97 170 SER A O 1
ATOM 1375 N N . ALA A 1 171 ? -6.047 -12.391 -4.68 1 96.56 171 ALA A N 1
ATOM 1376 C CA . ALA A 1 171 ? -6.316 -13.406 -5.699 1 96.56 171 ALA A CA 1
ATOM 1377 C C . ALA A 1 171 ? -5.359 -13.258 -6.879 1 96.56 171 ALA A C 1
ATOM 1379 O O . ALA A 1 171 ? -4.82 -14.25 -7.375 1 96.56 171 ALA A O 1
ATOM 1380 N N . ALA A 1 172 ? -5.168 -12.039 -7.273 1 96.94 172 ALA A N 1
ATOM 1381 C CA . ALA A 1 172 ? -4.312 -11.758 -8.422 1 96.94 172 ALA A CA 1
ATOM 1382 C C . ALA A 1 172 ? -2.865 -12.148 -8.141 1 96.94 172 ALA A C 1
ATOM 1384 O O . ALA A 1 172 ? -2.203 -12.758 -8.984 1 96.94 172 ALA A O 1
ATOM 1385 N N . ILE A 1 173 ? -2.355 -11.805 -6.969 1 97.31 173 ILE A N 1
ATOM 1386 C CA . ILE A 1 173 ? -0.977 -12.102 -6.602 1 97.31 173 ILE A CA 1
ATOM 1387 C C . ILE A 1 173 ? -0.778 -13.617 -6.535 1 97.31 173 ILE A C 1
ATOM 1389 O O . ILE A 1 173 ? 0.186 -14.148 -7.09 1 97.31 173 ILE A O 1
ATOM 1393 N N . THR A 1 174 ? -1.683 -14.289 -5.883 1 96.25 174 THR A N 1
ATOM 1394 C CA . THR A 1 174 ? -1.606 -15.742 -5.77 1 96.25 174 THR A CA 1
ATOM 1395 C C . THR A 1 174 ? -1.723 -16.406 -7.145 1 96.25 174 THR A C 1
ATOM 1397 O O . THR A 1 174 ? -0.919 -17.266 -7.492 1 96.25 174 THR A O 1
ATOM 1400 N N . GLY A 1 175 ? -2.711 -15.961 -7.902 1 95.62 175 GLY A N 1
ATOM 1401 C CA . GLY A 1 175 ? -2.883 -16.484 -9.25 1 95.62 175 GLY A CA 1
ATOM 1402 C C . GLY A 1 175 ? -1.679 -16.25 -10.141 1 95.62 175 GLY A C 1
ATOM 1403 O O . GLY A 1 175 ? -1.299 -17.109 -10.93 1 95.62 175 GLY A O 1
ATOM 1404 N N . ALA A 1 176 ? -1.121 -15.078 -10.031 1 96.75 176 ALA A N 1
ATOM 1405 C CA . ALA A 1 176 ? 0.059 -14.734 -10.82 1 96.75 176 ALA A CA 1
ATOM 1406 C C . ALA A 1 176 ? 1.237 -15.633 -10.461 1 96.75 176 ALA A C 1
ATOM 1408 O O . ALA A 1 176 ? 1.959 -16.094 -11.344 1 96.75 176 ALA A O 1
ATOM 1409 N N . SER A 1 177 ? 1.443 -15.844 -9.203 1 94.94 177 SER A N 1
ATOM 1410 C CA . SER A 1 177 ? 2.516 -16.719 -8.758 1 94.94 177 SER A CA 1
ATOM 1411 C C . SER A 1 177 ? 2.348 -18.125 -9.32 1 94.94 177 SER A C 1
ATOM 1413 O O . SER A 1 177 ? 3.314 -18.734 -9.789 1 94.94 177 SER A O 1
ATOM 1415 N N . LEU A 1 178 ? 1.152 -18.609 -9.336 1 92.94 178 LEU A N 1
ATOM 1416 C CA . LEU A 1 178 ? 0.842 -19.922 -9.875 1 92.94 178 LEU A CA 1
ATOM 1417 C C . LEU A 1 178 ? 1.04 -19.953 -11.383 1 92.94 178 LEU A C 1
ATOM 1419 O O . LEU A 1 178 ? 1.576 -20.922 -11.922 1 92.94 178 LEU A O 1
ATOM 1423 N N . ALA A 1 179 ? 0.586 -18.906 -12.031 1 94.06 179 ALA A N 1
ATOM 1424 C CA . ALA A 1 179 ? 0.714 -18.828 -13.484 1 94.06 179 ALA A CA 1
ATOM 1425 C C . ALA A 1 179 ? 2.18 -18.828 -13.906 1 94.06 179 ALA A C 1
ATOM 1427 O O . ALA A 1 179 ? 2.553 -19.5 -14.883 1 94.06 179 ALA A O 1
ATOM 1428 N N . ILE A 1 180 ? 2.982 -18.125 -13.172 1 93.69 180 ILE A N 1
ATOM 1429 C CA . ILE A 1 180 ? 4.41 -18.062 -13.461 1 93.69 180 ILE A CA 1
ATOM 1430 C C . ILE A 1 180 ? 5.027 -19.453 -13.281 1 93.69 180 ILE A C 1
ATOM 1432 O O . ILE A 1 180 ? 5.797 -19.906 -14.133 1 93.69 180 ILE A O 1
ATOM 1436 N N . ALA A 1 181 ? 4.641 -20.094 -12.227 1 90.56 181 ALA A N 1
ATOM 1437 C CA . ALA A 1 181 ? 5.117 -21.453 -11.977 1 90.56 181 ALA A CA 1
ATOM 1438 C C . ALA A 1 181 ? 4.668 -22.406 -13.078 1 90.56 181 ALA A C 1
ATOM 1440 O O . ALA A 1 181 ? 5.449 -23.234 -13.547 1 90.56 181 ALA A O 1
ATOM 1441 N N . HIS A 1 182 ? 3.455 -22.281 -13.461 1 89.62 182 HIS A N 1
ATOM 1442 C CA . HIS A 1 182 ? 2.922 -23.094 -14.547 1 89.62 182 HIS A CA 1
ATOM 1443 C C . HIS A 1 182 ? 3.699 -22.875 -15.836 1 89.62 182 HIS A C 1
ATOM 1445 O O . HIS A 1 182 ? 3.893 -23.797 -16.625 1 89.62 182 HIS A O 1
ATOM 1451 N N . GLY A 1 183 ? 4.121 -21.641 -16.047 1 92 183 GLY A N 1
ATOM 1452 C CA . GLY A 1 183 ? 4.891 -21.281 -17.234 1 92 183 GLY A CA 1
ATOM 1453 C C . GLY A 1 183 ? 6.348 -21.703 -17.141 1 92 183 GLY A C 1
ATOM 1454 O O . GLY A 1 183 ? 7.145 -21.391 -18.031 1 92 183 GLY A O 1
ATOM 1455 N N . ARG A 1 184 ? 6.719 -22.297 -16.062 1 89.5 184 ARG A N 1
ATOM 1456 C CA . ARG A 1 184 ? 8.062 -22.812 -15.82 1 89.5 184 ARG A CA 1
ATOM 1457 C C . ARG A 1 184 ? 9.086 -21.688 -15.766 1 89.5 184 ARG A C 1
ATOM 1459 O O . ARG A 1 184 ? 10.188 -21.812 -16.297 1 89.5 184 ARG A O 1
ATOM 1466 N N . LEU A 1 185 ? 8.68 -20.609 -15.336 1 91.81 185 LEU A N 1
ATOM 1467 C CA . LEU A 1 185 ? 9.578 -19.5 -15.047 1 91.81 185 LEU A CA 1
ATOM 1468 C C . LEU A 1 185 ? 10.086 -19.578 -13.609 1 91.81 185 LEU A C 1
ATOM 1470 O O . LEU A 1 185 ? 9.344 -19.969 -12.703 1 91.81 185 LEU A O 1
ATOM 1474 N N . PRO A 1 186 ? 11.273 -19.203 -13.43 1 91.56 186 PRO A N 1
ATOM 1475 C CA . PRO A 1 186 ? 11.883 -19.391 -12.109 1 91.56 186 PRO A CA 1
ATOM 1476 C C . PRO A 1 186 ? 11.328 -18.438 -11.055 1 91.56 186 PRO A C 1
ATOM 1478 O O . PRO A 1 186 ? 11.227 -17.234 -11.297 1 91.56 186 PRO A O 1
ATOM 1481 N N . LEU A 1 187 ? 10.977 -19 -9.953 1 91.5 187 LEU A N 1
ATOM 1482 C CA . LEU A 1 187 ? 10.547 -18.281 -8.758 1 91.5 187 LEU A CA 1
ATOM 1483 C C . LEU A 1 187 ? 11.43 -18.625 -7.566 1 91.5 187 LEU A C 1
ATOM 1485 O O . LEU A 1 187 ? 11.906 -19.766 -7.453 1 91.5 187 LEU A O 1
ATOM 1489 N N . PHE A 1 188 ? 11.664 -17.656 -6.695 1 88.5 188 PHE A N 1
ATOM 1490 C CA . PHE A 1 188 ? 12.328 -17.984 -5.441 1 88.5 188 PHE A CA 1
ATOM 1491 C C . PHE A 1 188 ? 11.445 -18.875 -4.574 1 88.5 188 PHE A C 1
ATOM 1493 O O . PHE A 1 188 ? 11.93 -19.797 -3.924 1 88.5 188 PHE A O 1
ATOM 1500 N N . ASP A 1 189 ? 10.234 -18.578 -4.547 1 88.44 189 ASP A N 1
ATOM 1501 C CA . ASP A 1 189 ? 9.164 -19.266 -3.83 1 88.44 189 ASP A CA 1
ATOM 1502 C C . ASP A 1 189 ? 7.793 -18.828 -4.332 1 88.44 189 ASP A C 1
ATOM 1504 O O . ASP A 1 189 ? 7.676 -17.812 -5.02 1 88.44 189 ASP A O 1
ATOM 1508 N N . PHE A 1 190 ? 6.902 -19.703 -4.109 1 87.56 190 PHE A N 1
ATOM 1509 C CA . PHE A 1 190 ? 5.516 -19.359 -4.398 1 87.56 190 PHE A CA 1
ATOM 1510 C C . PHE A 1 190 ? 4.973 -18.375 -3.367 1 87.56 190 PHE A C 1
ATOM 1512 O O . PHE A 1 190 ? 5.129 -18.594 -2.162 1 87.56 190 PHE A O 1
ATOM 1519 N N . ALA A 1 191 ? 4.391 -17.281 -3.908 1 94.75 191 ALA A N 1
ATOM 1520 C CA . ALA A 1 191 ? 3.818 -16.297 -2.996 1 94.75 191 ALA A CA 1
ATOM 1521 C C . ALA A 1 191 ? 2.324 -16.531 -2.801 1 94.75 191 ALA A C 1
ATOM 1523 O O . ALA A 1 191 ? 1.567 -16.594 -3.773 1 94.75 191 ALA A O 1
ATOM 1524 N N . ALA A 1 192 ? 1.889 -16.703 -1.602 1 96.31 192 ALA A N 1
ATOM 1525 C CA . ALA A 1 192 ? 0.476 -16.766 -1.236 1 96.31 192 ALA A CA 1
ATOM 1526 C C . ALA A 1 192 ? 0.013 -15.461 -0.602 1 96.31 192 ALA A C 1
ATOM 1528 O O . ALA A 1 192 ? 0.673 -14.93 0.294 1 96.31 192 ALA A O 1
ATOM 1529 N N . ALA A 1 193 ? -1.053 -14.945 -1.118 1 97.69 193 ALA A N 1
ATOM 1530 C CA . ALA A 1 193 ? -1.547 -13.664 -0.616 1 97.69 193 ALA A CA 1
ATOM 1531 C C . ALA A 1 193 ? -2.893 -13.828 0.082 1 97.69 193 ALA A C 1
ATOM 1533 O O . ALA A 1 193 ? -3.754 -14.578 -0.389 1 97.69 193 ALA A O 1
ATOM 1534 N N . VAL A 1 194 ? -3.033 -13.164 1.199 1 97.19 194 VAL A N 1
ATOM 1535 C CA . VAL A 1 194 ? -4.254 -13.219 1.995 1 97.19 194 VAL A CA 1
ATOM 1536 C C . VAL A 1 194 ? -4.641 -11.805 2.443 1 97.19 194 VAL A C 1
ATOM 1538 O O . VAL A 1 194 ? -3.773 -10.953 2.652 1 97.19 194 VAL A O 1
ATOM 1541 N N . SER A 1 195 ? -5.895 -11.578 2.514 1 97.44 195 SER A N 1
ATOM 1542 C CA . SER A 1 195 ? -6.422 -10.32 3.025 1 97.44 195 SER A CA 1
ATOM 1543 C C . SER A 1 195 ? -7.34 -10.547 4.223 1 97.44 195 SER A C 1
ATOM 1545 O O . SER A 1 195 ? -8.016 -11.578 4.305 1 97.44 195 SER A O 1
ATOM 1547 N N . ILE A 1 196 ? -7.348 -9.609 5.129 1 97.44 196 ILE A N 1
A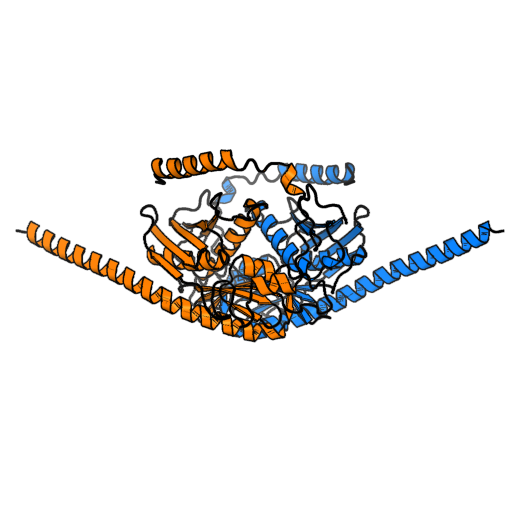TOM 1548 C CA . ILE A 1 196 ? -8.273 -9.633 6.258 1 97.44 196 ILE A CA 1
ATOM 1549 C C . ILE A 1 196 ? -8.922 -8.258 6.422 1 97.44 196 ILE A C 1
ATOM 1551 O O . ILE A 1 196 ? -8.367 -7.25 5.984 1 97.44 196 ILE A O 1
ATOM 1555 N N . SER A 1 197 ? -10.055 -8.25 6.922 1 96.25 197 SER A N 1
ATOM 1556 C CA . SER A 1 197 ? -10.727 -7.023 7.34 1 96.25 197 SER A CA 1
ATOM 1557 C C . SER A 1 197 ? -10.844 -6.953 8.859 1 96.25 197 SER A C 1
ATOM 1559 O O . SER A 1 197 ? -11.086 -7.969 9.516 1 96.25 197 SER A O 1
ATOM 1561 N N . LEU A 1 198 ? -10.617 -5.777 9.32 1 94.31 198 LEU A N 1
ATOM 1562 C CA . LEU A 1 198 ? -10.68 -5.523 10.758 1 94.31 198 LEU A CA 1
ATOM 1563 C C . LEU A 1 198 ? -11.867 -4.633 11.102 1 94.31 198 LEU A C 1
ATOM 1565 O O . LEU A 1 198 ? -12.156 -3.672 10.383 1 94.31 198 LEU A O 1
ATOM 1569 N N . HIS A 1 199 ? -12.508 -5 12.125 1 91.38 199 HIS A N 1
ATOM 1570 C CA . HIS A 1 199 ? -13.547 -4.172 12.734 1 91.38 199 HIS A CA 1
ATOM 1571 C C . HIS A 1 199 ? -13.578 -4.348 14.25 1 91.38 199 HIS A C 1
ATOM 1573 O O . HIS A 1 199 ? -14.141 -5.32 14.75 1 91.38 199 HIS A O 1
ATOM 1579 N N . ASN A 1 200 ? -12.977 -3.367 14.922 1 88.94 200 ASN A N 1
ATOM 1580 C CA . ASN A 1 200 ? -12.773 -3.477 16.359 1 88.94 200 ASN A CA 1
ATOM 1581 C C . ASN A 1 200 ? -12.047 -4.77 16.734 1 88.94 200 ASN A C 1
ATOM 1583 O O . ASN A 1 200 ? -10.898 -4.973 16.328 1 88.94 200 ASN A O 1
ATOM 1587 N N . ASP A 1 201 ? -12.719 -5.676 17.328 1 84.81 201 ASP A N 1
ATOM 1588 C CA . ASP A 1 201 ? -12.039 -6.898 17.75 1 84.81 201 ASP A CA 1
ATOM 1589 C C . ASP A 1 201 ? -12.289 -8.031 16.75 1 84.81 201 ASP A C 1
ATOM 1591 O O . ASP A 1 201 ? -11.773 -9.141 16.938 1 84.81 201 ASP A O 1
ATOM 1595 N N . LEU A 1 202 ? -12.977 -7.723 15.75 1 89.88 202 LEU A N 1
ATOM 1596 C CA . LEU A 1 202 ? -13.312 -8.758 14.773 1 89.88 202 LEU A CA 1
ATOM 1597 C C . LEU A 1 202 ? -12.289 -8.789 13.641 1 89.88 202 LEU A C 1
ATOM 1599 O O . LEU A 1 202 ? -11.852 -7.738 13.164 1 89.88 202 LEU A O 1
ATOM 1603 N N . ILE A 1 203 ? -11.883 -9.961 13.344 1 94.56 203 ILE A N 1
ATOM 1604 C CA . ILE A 1 203 ? -11 -10.203 12.203 1 94.56 203 ILE A CA 1
ATOM 1605 C C . ILE A 1 203 ? -11.695 -11.133 11.203 1 94.56 203 ILE A C 1
ATOM 1607 O O . ILE A 1 203 ? -12.039 -12.266 11.539 1 94.56 203 ILE A O 1
ATOM 1611 N N . LEU A 1 204 ? -11.953 -10.609 10.055 1 96.69 204 LEU A N 1
ATOM 1612 C CA . LEU A 1 204 ? -12.578 -11.398 9 1 96.69 204 LEU A CA 1
ATOM 1613 C C . LEU A 1 204 ? -11.555 -11.828 7.957 1 96.69 204 LEU A C 1
ATOM 1615 O O . LEU A 1 204 ? -11.031 -10.992 7.215 1 96.69 204 LEU A O 1
ATOM 1619 N N . ILE A 1 205 ? -11.32 -13.117 7.93 1 96.75 205 ILE A N 1
ATOM 1620 C CA . ILE A 1 205 ? -10.367 -13.633 6.953 1 96.75 205 ILE A CA 1
ATOM 1621 C C . ILE A 1 205 ? -11.023 -13.711 5.578 1 96.75 205 ILE A C 1
ATOM 1623 O O . ILE A 1 205 ? -12.195 -14.086 5.461 1 96.75 205 ILE A O 1
ATOM 1627 N N . ASP A 1 206 ? -10.305 -13.297 4.484 1 97 206 ASP A N 1
ATOM 1628 C CA . ASP A 1 206 ? -10.789 -13.391 3.113 1 97 206 ASP A CA 1
ATOM 1629 C C . ASP A 1 206 ? -12.164 -12.734 2.977 1 97 206 ASP A C 1
ATOM 1631 O O . ASP A 1 206 ? -13.133 -13.383 2.568 1 97 206 ASP A O 1
ATOM 1635 N N . PRO A 1 207 ? -12.164 -11.492 3.283 1 97.38 207 PRO A N 1
ATOM 1636 C CA . PRO A 1 207 ? -13.453 -10.797 3.312 1 97.38 207 PRO A CA 1
ATOM 1637 C C . PRO A 1 207 ? -14.07 -10.641 1.924 1 97.38 207 PRO A C 1
ATOM 1639 O O . PRO A 1 207 ? -13.352 -10.523 0.932 1 97.38 207 PRO A O 1
ATOM 1642 N N . THR A 1 208 ? -15.383 -10.617 1.914 1 96.06 208 THR A N 1
ATOM 1643 C CA . THR A 1 208 ? -16.109 -10.234 0.704 1 96.06 208 THR A CA 1
ATOM 1644 C C . THR A 1 208 ? -16.031 -8.727 0.479 1 96.06 208 THR A C 1
ATOM 1646 O O . THR A 1 208 ? -15.562 -7.992 1.353 1 96.06 208 THR A O 1
ATOM 1649 N N . LYS A 1 209 ? -16.453 -8.359 -0.664 1 94.31 209 LYS A N 1
ATOM 1650 C CA . LYS A 1 209 ? -16.453 -6.93 -0.972 1 94.31 209 LYS A CA 1
ATOM 1651 C C . LYS A 1 209 ? -17.328 -6.156 0.019 1 94.31 209 LYS A C 1
ATOM 1653 O O . LYS A 1 209 ? -16.938 -5.082 0.481 1 94.31 209 LYS A O 1
ATOM 1658 N N . ALA A 1 210 ? -18.469 -6.66 0.332 1 92.75 210 ALA A N 1
ATOM 1659 C CA . ALA A 1 210 ? -19.391 -6.031 1.284 1 92.75 210 ALA A CA 1
ATOM 1660 C C . ALA A 1 210 ? -18.734 -5.895 2.656 1 92.75 210 ALA A C 1
ATOM 1662 O O . ALA A 1 210 ? -18.891 -4.867 3.324 1 92.75 210 ALA A O 1
ATOM 1663 N N . GLU A 1 211 ? -18.047 -6.918 3.07 1 94 211 GLU A N 1
ATOM 1664 C CA . GLU A 1 211 ? -17.359 -6.891 4.355 1 94 211 GLU A CA 1
ATOM 1665 C C . GLU A 1 211 ? -16.234 -5.852 4.359 1 94 211 GLU A C 1
ATOM 1667 O O . GLU A 1 211 ? -16.062 -5.117 5.332 1 94 211 GLU A O 1
ATOM 1672 N N . GLU A 1 212 ? -15.453 -5.82 3.271 1 92.94 212 GLU A N 1
ATOM 1673 C CA . GLU A 1 212 ? -14.398 -4.82 3.143 1 92.94 212 GLU A CA 1
ATOM 1674 C C . GLU A 1 212 ? -14.961 -3.404 3.234 1 92.94 212 GLU A C 1
ATOM 1676 O O . GLU A 1 212 ? -14.422 -2.566 3.963 1 92.94 212 GLU A O 1
ATOM 1681 N N . GLU A 1 213 ? -16 -3.168 2.482 1 87.38 213 GLU A N 1
ATOM 1682 C CA . GLU A 1 213 ? -16.625 -1.843 2.451 1 87.38 213 GLU A CA 1
ATOM 1683 C C . GLU A 1 213 ? -17.156 -1.453 3.822 1 87.38 213 GLU A C 1
ATOM 1685 O O . GLU A 1 213 ? -17.016 -0.306 4.25 1 87.38 213 GLU A O 1
ATOM 1690 N N . PHE A 1 214 ? -17.797 -2.377 4.492 1 88.62 214 PHE A N 1
ATOM 1691 C CA . PHE A 1 214 ? -18.312 -2.146 5.836 1 88.62 214 PHE A CA 1
ATOM 1692 C C . PHE A 1 214 ? -17.203 -1.763 6.793 1 88.62 214 PHE A C 1
ATOM 1694 O O . PHE A 1 214 ? -17.344 -0.82 7.574 1 88.62 214 PHE A O 1
ATOM 1701 N N . CYS A 1 215 ? -16.062 -2.455 6.703 1 89.5 215 CYS A N 1
ATOM 1702 C CA . CYS A 1 215 ? -14.969 -2.252 7.645 1 89.5 215 CYS A CA 1
ATOM 1703 C C . CYS A 1 215 ? -14.227 -0.955 7.344 1 89.5 215 CYS A C 1
ATOM 1705 O O . CYS A 1 215 ? -13.664 -0.334 8.25 1 89.5 215 CYS A O 1
ATOM 1707 N N . LEU A 1 216 ? -14.281 -0.527 6.121 1 85.19 216 LEU A N 1
ATOM 1708 C CA . LEU A 1 216 ? -13.555 0.684 5.746 1 85.19 216 LEU A CA 1
ATOM 1709 C C . LEU A 1 216 ? -14.422 1.921 5.969 1 85.19 216 LEU A C 1
ATOM 1711 O O . LEU A 1 216 ? -13.898 3.031 6.098 1 85.19 216 LEU A O 1
ATOM 1715 N N . ASN A 1 217 ? -15.75 1.77 5.898 1 72.81 217 ASN A N 1
ATOM 1716 C CA . ASN A 1 217 ? -16.641 2.916 5.988 1 72.81 217 ASN A CA 1
ATOM 1717 C C . ASN A 1 217 ? -17.266 3.039 7.379 1 72.81 217 ASN A C 1
ATOM 1719 O O . ASN A 1 217 ? -18.344 3.615 7.535 1 72.81 217 ASN A O 1
ATOM 1723 N N . THR A 1 218 ? -16.75 2.422 8.375 1 59.38 218 THR A N 1
ATOM 1724 C CA . THR A 1 218 ? -17.469 2.355 9.648 1 59.38 218 THR A CA 1
ATOM 1725 C C . THR A 1 218 ? -17.547 3.736 10.297 1 59.38 218 THR A C 1
ATOM 1727 O O . THR A 1 218 ? -16.531 4.43 10.414 1 59.38 218 THR A O 1
ATOM 1730 N N . ILE A 1 219 ? -18.75 4.48 10.008 1 52.81 219 ILE A N 1
ATOM 1731 C CA . ILE A 1 219 ? -19.266 5.688 10.633 1 52.81 219 ILE A CA 1
ATOM 1732 C C . ILE A 1 219 ? -19.562 5.418 12.109 1 52.81 219 ILE A C 1
ATOM 1734 O O . ILE A 1 219 ? -20.234 4.441 12.453 1 52.81 219 ILE A O 1
ATOM 1738 N N . SER A 1 220 ? -18.656 5.578 13.008 1 50.28 220 SER A N 1
ATOM 1739 C CA . SER A 1 220 ? -19.188 5.512 14.367 1 50.28 220 SER A CA 1
ATOM 1740 C C . SER A 1 220 ? -20.25 6.586 14.594 1 50.28 220 SER A C 1
ATOM 1742 O O . SER A 1 220 ? -19.922 7.773 14.688 1 50.28 220 SER A O 1
ATOM 1744 N N . ALA A 1 221 ? -21.281 6.684 13.641 1 44.28 221 ALA A N 1
ATOM 1745 C CA . ALA A 1 221 ? -22.234 7.699 14.086 1 44.28 221 ALA A CA 1
ATOM 1746 C C . ALA A 1 221 ? -22.406 7.668 15.602 1 44.28 221 ALA A C 1
ATOM 1748 O O . ALA A 1 221 ? -22.594 8.711 16.234 1 44.28 221 ALA A O 1
ATOM 1749 N N . ASP A 1 222 ? -22.922 6.512 16.109 1 47.94 222 ASP A N 1
ATOM 1750 C CA . ASP A 1 222 ? -23.297 6.438 17.516 1 47.94 222 ASP A CA 1
ATOM 1751 C C . ASP A 1 222 ? -22.047 6.324 18.406 1 47.94 222 ASP A C 1
ATOM 1753 O O . ASP A 1 222 ? -20.953 6.078 17.906 1 47.94 222 ASP A O 1
ATOM 1757 N N . GLU A 1 223 ? -22.172 6.328 19.781 1 48.34 223 GLU A N 1
ATOM 1758 C CA . GLU A 1 223 ? -21.484 6.457 21.062 1 48.34 223 GLU A CA 1
ATOM 1759 C C . GLU A 1 223 ? -20.172 5.684 21.062 1 48.34 223 GLU A C 1
ATOM 1761 O O . GLU A 1 223 ? -19.344 5.867 21.969 1 48.34 223 GLU A O 1
ATOM 1766 N N . LYS A 1 224 ? -20.125 4.633 20.094 1 54.12 224 LYS A N 1
ATOM 1767 C CA . LYS A 1 224 ? -18.922 3.85 20.375 1 54.12 224 LYS A CA 1
ATOM 1768 C C . LYS A 1 224 ? -17.906 3.98 19.266 1 54.12 224 LYS A C 1
ATOM 1770 O O . LYS A 1 224 ? -18.156 3.557 18.125 1 54.12 224 LYS A O 1
ATOM 1775 N N . LYS A 1 225 ? -16.875 4.781 19.375 1 63.47 225 LYS A N 1
ATOM 1776 C CA . LYS A 1 225 ? -15.727 5.031 18.516 1 63.47 225 LYS A CA 1
ATOM 1777 C C . LYS A 1 225 ? -15.055 3.725 18.094 1 63.47 225 LYS A C 1
ATOM 1779 O O . LYS A 1 225 ? -14.727 2.891 18.938 1 63.47 225 LYS A O 1
ATOM 1784 N N . ILE A 1 226 ? -15.297 3.342 16.797 1 75.56 226 ILE A N 1
ATOM 1785 C CA . ILE A 1 226 ? -14.555 2.199 16.281 1 75.56 226 ILE A CA 1
ATOM 1786 C C . ILE A 1 226 ? -13.062 2.533 16.219 1 75.56 226 ILE A C 1
ATOM 1788 O O . ILE A 1 226 ? -12.656 3.482 15.539 1 75.56 226 ILE A O 1
ATOM 1792 N N . GLU A 1 227 ? -12.391 1.751 16.969 1 81.06 227 GLU A N 1
ATOM 1793 C CA . GLU A 1 227 ? -10.961 2.045 17.125 1 81.06 227 GLU A CA 1
ATOM 1794 C C . GLU A 1 227 ? -10.148 1.362 16.031 1 81.06 227 GLU A C 1
ATOM 1796 O O . GLU A 1 227 ? -9.234 1.966 15.453 1 81.06 227 GLU A O 1
ATOM 1801 N N . ASN A 1 228 ? -10.477 0.108 15.773 1 90.94 228 ASN A N 1
ATOM 1802 C CA . ASN A 1 228 ? -9.734 -0.648 14.766 1 90.94 228 ASN A CA 1
ATOM 1803 C C . ASN A 1 228 ? -10.617 -1.007 13.57 1 90.94 228 ASN A C 1
ATOM 1805 O O . ASN A 1 228 ? -11.672 -1.614 13.742 1 90.94 228 ASN A O 1
ATOM 1809 N N . TYR A 1 229 ? -10.227 -0.523 12.445 1 92.19 229 TYR A N 1
ATOM 1810 C CA . TYR A 1 229 ? -10.953 -0.877 11.227 1 92.19 229 TYR A CA 1
ATOM 1811 C C . TYR A 1 229 ? -10.039 -0.795 10.008 1 92.19 229 TYR A C 1
ATOM 1813 O O . TYR A 1 229 ? -9.055 -0.051 10.008 1 92.19 229 TYR A O 1
ATOM 1821 N N . GLY A 1 230 ? -10.359 -1.609 9.055 1 93.62 230 GLY A N 1
ATOM 1822 C CA . GLY A 1 230 ? -9.594 -1.519 7.816 1 93.62 230 GLY A CA 1
ATOM 1823 C C . GLY A 1 230 ? -9.375 -2.863 7.152 1 93.62 230 GLY A C 1
ATOM 1824 O O . GLY A 1 230 ? -10.078 -3.832 7.453 1 93.62 230 GLY A O 1
ATOM 1825 N N . VAL A 1 231 ? -8.547 -2.824 6.156 1 94.94 231 VAL A N 1
ATOM 1826 C CA . VAL A 1 231 ? -8.195 -4.008 5.379 1 94.94 231 VAL A CA 1
ATOM 1827 C C . VAL A 1 231 ? -6.676 -4.148 5.312 1 94.94 231 VAL A C 1
ATOM 1829 O O . VAL A 1 231 ? -5.961 -3.162 5.125 1 94.94 231 VAL A O 1
ATOM 1832 N N . ILE A 1 232 ? -6.188 -5.383 5.555 1 96.25 232 ILE A N 1
ATOM 1833 C CA . ILE A 1 232 ? -4.762 -5.688 5.465 1 96.25 232 ILE A CA 1
ATOM 1834 C C . ILE A 1 232 ? -4.535 -6.781 4.422 1 96.25 232 ILE A C 1
ATOM 1836 O O . ILE A 1 232 ? -5.285 -7.762 4.367 1 96.25 232 ILE A O 1
ATOM 1840 N N . SER A 1 233 ? -3.629 -6.586 3.576 1 96.56 233 SER A N 1
ATOM 1841 C CA . SER A 1 233 ? -3.238 -7.602 2.604 1 96.56 233 SER A CA 1
ATOM 1842 C C . SER A 1 233 ? -1.756 -7.938 2.721 1 96.56 233 SER A C 1
ATOM 1844 O O . SER A 1 233 ? -0.929 -7.051 2.943 1 96.56 233 SER A O 1
ATOM 1846 N N . ILE A 1 234 ? -1.443 -9.219 2.615 1 97.38 234 ILE A N 1
ATOM 1847 C CA . ILE A 1 234 ? -0.057 -9.664 2.695 1 97.38 234 ILE A CA 1
ATOM 1848 C C . ILE A 1 234 ? 0.227 -10.664 1.58 1 97.38 234 ILE A C 1
ATOM 1850 O O . ILE A 1 234 ? -0.685 -11.336 1.096 1 97.38 234 ILE A O 1
ATOM 1854 N N . ALA A 1 235 ? 1.333 -10.602 1.033 1 97.5 235 ALA A N 1
ATOM 1855 C CA . ALA A 1 235 ? 1.89 -11.695 0.237 1 97.5 235 ALA A CA 1
ATOM 1856 C C . ALA A 1 235 ? 3.102 -12.312 0.927 1 97.5 235 ALA A C 1
ATOM 1858 O O . ALA A 1 235 ? 4.016 -11.602 1.349 1 97.5 235 ALA A O 1
ATOM 1859 N N . TYR A 1 236 ? 3.045 -13.617 1.038 1 96.75 236 TYR A N 1
ATOM 1860 C CA . TYR A 1 236 ? 4 -14.336 1.87 1 96.75 236 TYR A CA 1
ATOM 1861 C C . TYR A 1 236 ? 4.551 -15.555 1.139 1 96.75 236 TYR A C 1
ATOM 1863 O O . TYR A 1 236 ? 3.805 -16.266 0.455 1 96.75 236 TYR A O 1
ATOM 1871 N N . MET A 1 237 ? 5.902 -15.695 1.23 1 94.12 237 MET A N 1
ATOM 1872 C CA . MET A 1 237 ? 6.609 -16.875 0.735 1 94.12 237 MET A CA 1
ATOM 1873 C C . MET A 1 237 ? 6.98 -17.812 1.882 1 94.12 237 MET A C 1
ATOM 1875 O O . MET A 1 237 ? 8.039 -17.656 2.496 1 94.12 237 MET A O 1
ATOM 1879 N N . PRO A 1 238 ? 6.191 -18.844 2.113 1 91.69 238 PRO A N 1
ATOM 1880 C CA . PRO A 1 238 ? 6.305 -19.641 3.338 1 91.69 238 PRO A CA 1
ATOM 1881 C C . PRO A 1 238 ? 7.629 -20.391 3.428 1 91.69 238 PRO A C 1
ATOM 1883 O O . PRO A 1 238 ? 8.195 -20.531 4.516 1 91.69 238 PRO A O 1
ATOM 1886 N N . HIS A 1 239 ? 8.148 -20.906 2.34 1 89.56 239 HIS A N 1
ATOM 1887 C CA . HIS A 1 239 ? 9.391 -21.672 2.387 1 89.56 239 HIS A CA 1
ATOM 1888 C C . HIS A 1 239 ? 10.57 -20.797 2.756 1 89.56 239 HIS A C 1
ATOM 1890 O O . HIS A 1 239 ? 11.492 -21.234 3.453 1 89.56 239 HIS A O 1
ATOM 1896 N N . LEU A 1 240 ? 10.516 -19.578 2.365 1 90.19 240 LEU A N 1
ATOM 1897 C CA . LEU A 1 240 ? 11.602 -18.641 2.646 1 90.19 240 LEU A CA 1
ATOM 1898 C C . LEU A 1 240 ? 11.32 -17.859 3.92 1 90.19 240 LEU A C 1
ATOM 1900 O O . LEU A 1 240 ? 12.219 -17.188 4.449 1 90.19 240 LEU A O 1
ATOM 1904 N N . ASP A 1 241 ? 10.117 -17.953 4.41 1 93.44 241 ASP A N 1
ATOM 1905 C CA . ASP A 1 241 ? 9.672 -17.156 5.543 1 93.44 241 ASP A CA 1
ATOM 1906 C C . ASP A 1 241 ? 9.891 -15.672 5.285 1 93.44 241 ASP A C 1
ATOM 1908 O O . ASP A 1 241 ? 10.469 -14.969 6.125 1 93.44 241 ASP A O 1
ATOM 1912 N N . GLN A 1 242 ? 9.531 -15.242 4.082 1 93.31 242 GLN A N 1
ATOM 1913 C CA . GLN A 1 242 ? 9.695 -13.859 3.648 1 93.31 242 GLN A CA 1
ATOM 1914 C C . GLN A 1 242 ? 8.367 -13.258 3.205 1 93.31 242 GLN A C 1
ATOM 1916 O O . GLN A 1 242 ? 7.543 -13.945 2.594 1 93.31 242 GLN A O 1
ATOM 1921 N N . MET A 1 243 ? 8.164 -12.008 3.533 1 95.62 243 MET A N 1
ATOM 1922 C CA . MET A 1 243 ? 7.016 -11.242 3.061 1 95.62 243 MET A CA 1
ATOM 1923 C C . MET A 1 243 ? 7.402 -10.344 1.894 1 95.62 243 MET A C 1
ATOM 1925 O O . MET A 1 243 ? 8.414 -9.633 1.958 1 95.62 243 MET A O 1
ATOM 1929 N N . SER A 1 244 ? 6.645 -10.398 0.862 1 95.31 244 SER A N 1
ATOM 1930 C CA . SER A 1 244 ? 6.945 -9.586 -0.315 1 95.31 244 SER A CA 1
ATOM 1931 C C . SER A 1 244 ? 5.977 -8.422 -0.447 1 95.31 244 SER A C 1
ATOM 1933 O O . SER A 1 244 ? 6.164 -7.543 -1.292 1 95.31 244 SER A O 1
ATOM 1935 N N . HIS A 1 245 ? 4.965 -8.461 0.378 1 95.12 245 HIS A N 1
ATOM 1936 C CA . HIS A 1 245 ? 3.959 -7.402 0.351 1 95.12 245 HIS A CA 1
ATOM 1937 C C . HIS A 1 245 ? 3.23 -7.301 1.688 1 95.12 245 HIS A C 1
ATOM 1939 O O . HIS A 1 245 ? 2.92 -8.32 2.309 1 95.12 245 HIS A O 1
ATOM 1945 N N . TYR A 1 246 ? 3.059 -6.133 2.209 1 95.44 246 TYR A N 1
ATOM 1946 C CA . TYR A 1 246 ? 2.191 -5.824 3.34 1 95.44 246 TYR A CA 1
ATOM 1947 C C . TYR A 1 246 ? 1.56 -4.445 3.182 1 95.44 246 TYR A C 1
ATOM 1949 O O . TYR A 1 246 ? 2.262 -3.457 2.957 1 95.44 246 TYR A O 1
ATOM 1957 N N . GLN A 1 247 ? 0.283 -4.445 3.246 1 93.94 247 GLN A N 1
ATOM 1958 C CA . GLN A 1 247 ? -0.414 -3.168 3.137 1 93.94 247 GLN A CA 1
ATOM 1959 C C . GLN A 1 247 ? -1.589 -3.098 4.105 1 93.94 247 GLN A C 1
ATOM 1961 O O . GLN A 1 247 ? -2.426 -4.004 4.145 1 93.94 247 GLN A O 1
ATOM 1966 N N . MET A 1 248 ? -1.577 -2.111 4.859 1 93.81 248 MET A N 1
ATOM 1967 C CA . MET A 1 248 ? -2.674 -1.853 5.789 1 93.81 248 MET A CA 1
ATOM 1968 C C . MET A 1 248 ? -3.367 -0.536 5.457 1 93.81 248 MET A C 1
ATOM 1970 O O . MET A 1 248 ? -2.725 0.513 5.398 1 93.81 248 MET A O 1
ATOM 1974 N N . ILE A 1 249 ? -4.625 -0.638 5.203 1 91.25 249 ILE A N 1
ATOM 1975 C CA . ILE A 1 249 ? -5.484 0.517 4.98 1 91.25 249 ILE A CA 1
ATOM 1976 C C . ILE A 1 249 ? -6.504 0.629 6.113 1 91.25 249 ILE A C 1
ATOM 1978 O O . ILE A 1 249 ? -7.125 -0.364 6.496 1 91.25 249 ILE A O 1
ATOM 1982 N N . GLY A 1 250 ? -6.684 1.848 6.672 1 92.38 250 GLY A N 1
ATOM 1983 C CA . GLY A 1 250 ? -7.609 2.047 7.773 1 92.38 250 GLY A CA 1
ATOM 1984 C C . GLY A 1 250 ? -6.938 2.578 9.023 1 92.38 250 GLY A C 1
ATOM 1985 O O . GLY A 1 250 ? -6.051 3.43 8.945 1 92.38 250 GLY A O 1
ATOM 1986 N N . ASN A 1 251 ? -7.438 2.141 10.141 1 91.88 251 ASN A N 1
ATOM 1987 C CA . ASN A 1 251 ? -6.957 2.574 11.445 1 91.88 251 ASN A CA 1
ATOM 1988 C C . ASN A 1 251 ? -6.762 1.394 12.391 1 91.88 251 ASN A C 1
ATOM 1990 O O . ASN A 1 251 ? -7.703 0.642 12.656 1 91.88 251 ASN A O 1
ATOM 1994 N N . MET A 1 252 ? -5.508 1.264 12.797 1 92.94 252 MET A N 1
ATOM 1995 C CA . MET A 1 252 ? -5.211 0.086 13.609 1 92.94 252 MET A CA 1
ATOM 1996 C C . MET A 1 252 ? -4.289 0.442 14.766 1 92.94 252 MET A C 1
ATOM 1998 O O . MET A 1 252 ? -3.328 1.196 14.594 1 92.94 252 MET A O 1
ATOM 2002 N N . ASP A 1 253 ? -4.645 -0.124 15.891 1 92.56 253 ASP A N 1
ATOM 2003 C CA . ASP A 1 253 ? -3.754 -0.015 17.047 1 92.56 253 ASP A CA 1
ATOM 2004 C C . ASP A 1 253 ? -2.42 -0.709 16.766 1 92.56 253 ASP A C 1
ATOM 2006 O O . ASP A 1 253 ? -2.389 -1.825 16.25 1 92.56 253 ASP A O 1
ATOM 2010 N N . SER A 1 254 ? -1.374 -0.033 17.125 1 88.56 254 SER A N 1
ATOM 2011 C CA . SER A 1 254 ? -0.037 -0.551 16.844 1 88.56 254 SER A CA 1
ATOM 2012 C C . SER A 1 254 ? 0.191 -1.889 17.547 1 88.56 254 SER A C 1
ATOM 2014 O O . SER A 1 254 ? 0.992 -2.705 17.078 1 88.56 254 SER A O 1
ATOM 2016 N N . LYS A 1 255 ? -0.527 -2.178 18.547 1 88.06 255 LYS A N 1
ATOM 2017 C CA . LYS A 1 255 ? -0.357 -3.391 19.344 1 88.06 255 LYS A CA 1
ATOM 2018 C C . LYS A 1 255 ? -0.978 -4.598 18.656 1 88.06 255 LYS A C 1
ATOM 2020 O O . LYS A 1 255 ? -0.656 -5.742 18.984 1 88.06 255 LYS A O 1
ATOM 2025 N N . LEU A 1 256 ? -1.898 -4.32 17.734 1 89.81 256 LEU A N 1
ATOM 2026 C CA . LEU A 1 256 ? -2.605 -5.406 17.062 1 89.81 256 LEU A CA 1
ATOM 2027 C C . LEU A 1 256 ? -1.773 -5.969 15.914 1 89.81 256 LEU A C 1
ATOM 2029 O O . LEU A 1 256 ? -2.092 -7.031 15.375 1 89.81 256 LEU A O 1
ATOM 2033 N N . TYR A 1 257 ? -0.743 -5.336 15.617 1 87.12 257 TYR A N 1
ATOM 2034 C CA . TYR A 1 257 ? 0.062 -5.66 14.445 1 87.12 257 TYR A CA 1
ATOM 2035 C C . TYR A 1 257 ? 0.605 -7.082 14.531 1 87.12 257 TYR A C 1
ATOM 2037 O O . TYR A 1 257 ? 0.459 -7.867 13.586 1 87.12 257 TYR A O 1
ATOM 2045 N N . GLU A 1 258 ? 1.179 -7.383 15.641 1 88 258 GLU A N 1
ATOM 2046 C CA . GLU A 1 258 ? 1.851 -8.672 15.773 1 88 258 GLU A CA 1
ATOM 2047 C C . GLU A 1 258 ? 0.854 -9.82 15.68 1 88 258 GLU A C 1
ATOM 2049 O O . GLU A 1 258 ? 1.079 -10.789 14.953 1 88 258 GLU A O 1
ATOM 2054 N N . SER A 1 259 ? -0.21 -9.695 16.375 1 91.56 259 SER A N 1
ATOM 2055 C CA . SER A 1 259 ? -1.196 -10.766 16.391 1 91.56 259 SER A CA 1
ATOM 2056 C C . SER A 1 259 ? -1.852 -10.945 15.031 1 91.56 259 SER A C 1
ATOM 2058 O O . SER A 1 259 ? -2.049 -12.07 14.57 1 91.56 259 SER A O 1
ATOM 2060 N N . THR A 1 260 ? -2.16 -9.859 14.391 1 93.31 260 THR A N 1
ATOM 2061 C CA . THR A 1 260 ? -2.795 -9.922 13.078 1 93.31 260 THR A CA 1
ATOM 2062 C C . THR A 1 260 ? -1.846 -10.523 12.047 1 93.31 260 THR A C 1
ATOM 2064 O O . THR A 1 260 ? -2.262 -11.328 11.211 1 93.31 260 THR A O 1
ATOM 2067 N N . LEU A 1 261 ? -0.572 -10.172 12.148 1 94 261 LEU A N 1
ATOM 2068 C CA . LEU A 1 261 ? 0.418 -10.703 11.219 1 94 261 LEU A CA 1
ATOM 2069 C C . LEU A 1 261 ? 0.545 -12.219 11.375 1 94 261 LEU A C 1
ATOM 2071 O O . LEU A 1 261 ? 0.57 -12.945 10.375 1 94 261 LEU A O 1
ATOM 2075 N N . GLU A 1 262 ? 0.592 -12.617 12.602 1 94.5 262 GLU A N 1
ATOM 2076 C CA . GLU A 1 262 ? 0.721 -14.047 12.859 1 94.5 262 GLU A CA 1
ATOM 2077 C C . GLU A 1 262 ? -0.458 -14.828 12.281 1 94.5 262 GLU A C 1
ATOM 2079 O O . GLU A 1 262 ? -0.274 -15.883 11.664 1 94.5 262 GLU A O 1
ATOM 2084 N N . ILE A 1 263 ? -1.622 -14.305 12.484 1 95.31 263 ILE A N 1
ATOM 2085 C CA . ILE A 1 263 ? -2.828 -14.922 11.945 1 95.31 263 ILE A CA 1
ATOM 2086 C C . ILE A 1 263 ? -2.73 -15.008 10.43 1 95.31 263 ILE A C 1
ATOM 2088 O O . ILE A 1 263 ? -2.98 -16.062 9.836 1 95.31 263 ILE A O 1
ATOM 2092 N N . MET A 1 264 ? -2.316 -13.953 9.812 1 96.19 264 MET A N 1
ATOM 2093 C CA . MET A 1 264 ? -2.264 -13.883 8.359 1 96.19 264 MET A CA 1
ATOM 2094 C C . MET A 1 264 ? -1.193 -14.82 7.805 1 96.19 264 MET A C 1
ATOM 2096 O O . MET A 1 264 ? -1.41 -15.492 6.797 1 96.19 264 MET A O 1
ATOM 2100 N N . LEU A 1 265 ? -0.035 -14.898 8.492 1 95.81 265 LEU A N 1
ATOM 2101 C CA . LEU A 1 265 ? 1.028 -15.805 8.062 1 95.81 265 LEU A CA 1
ATOM 2102 C C . LEU A 1 265 ? 0.556 -17.25 8.086 1 95.81 265 LEU A C 1
ATOM 2104 O O . LEU A 1 265 ? 0.838 -18.016 7.164 1 95.81 265 LEU A O 1
ATOM 2108 N N . ASN A 1 266 ? -0.161 -17.562 9.094 1 95.25 266 ASN A N 1
ATOM 2109 C CA . ASN A 1 266 ? -0.687 -18.906 9.211 1 95.25 266 ASN A CA 1
ATOM 2110 C C . ASN A 1 266 ? -1.653 -19.234 8.07 1 95.25 266 ASN A C 1
ATOM 2112 O O . ASN A 1 266 ? -1.624 -20.344 7.52 1 95.25 266 ASN A O 1
ATOM 2116 N N . HIS A 1 267 ? -2.457 -18.312 7.742 1 94.5 267 HIS A N 1
ATOM 2117 C CA . HIS A 1 267 ? -3.412 -18.531 6.66 1 94.5 267 HIS A CA 1
ATOM 2118 C C . HIS A 1 267 ? -2.707 -18.578 5.309 1 94.5 267 HIS A C 1
ATOM 2120 O O . HIS A 1 267 ? -3.133 -19.312 4.41 1 94.5 267 HIS A O 1
ATOM 2126 N N . CYS A 1 268 ? -1.664 -17.812 5.152 1 95 268 CYS A N 1
ATOM 2127 C CA . CYS A 1 268 ? -0.86 -17.922 3.938 1 95 268 CYS A CA 1
ATOM 2128 C C . CYS A 1 268 ? -0.231 -19.297 3.809 1 95 268 CYS A C 1
ATOM 2130 O O . CYS A 1 268 ? -0.199 -19.875 2.717 1 95 268 CYS A O 1
ATOM 2132 N N . ARG A 1 269 ? 0.271 -19.812 4.918 1 93.81 269 ARG A N 1
ATOM 2133 C CA . ARG A 1 269 ? 0.857 -21.141 4.918 1 93.81 269 ARG A CA 1
ATOM 2134 C C . ARG A 1 269 ? -0.171 -22.203 4.508 1 93.81 269 ARG A C 1
ATOM 2136 O O . ARG A 1 269 ? 0.136 -23.109 3.732 1 93.81 269 ARG A O 1
ATOM 2143 N N . ALA A 1 270 ? -1.352 -22.062 5.031 1 91.75 270 ALA A N 1
ATOM 2144 C CA . ALA A 1 270 ? -2.426 -22.984 4.684 1 91.75 270 ALA A CA 1
ATOM 2145 C C . ALA A 1 270 ? -2.766 -22.891 3.199 1 91.75 270 ALA A C 1
ATOM 2147 O O . ALA A 1 270 ? -2.947 -23.922 2.537 1 91.75 270 ALA A O 1
ATOM 2148 N N . LEU A 1 271 ? -2.846 -21.703 2.707 1 91.12 271 LEU A N 1
ATOM 2149 C CA . LEU A 1 271 ? -3.145 -21.484 1.294 1 91.12 271 LEU A CA 1
ATOM 2150 C C . LEU A 1 271 ? -2.043 -22.062 0.412 1 91.12 271 LEU A C 1
ATOM 2152 O O . LEU A 1 271 ? -2.324 -22.672 -0.625 1 91.12 271 LEU A O 1
ATOM 2156 N N . TYR A 1 272 ? -0.874 -21.844 0.842 1 89 272 TYR A N 1
ATOM 2157 C CA . TYR A 1 272 ? 0.289 -22.375 0.139 1 89 272 TYR A CA 1
ATOM 2158 C C . TYR A 1 272 ? 0.202 -23.891 0.004 1 89 272 TYR A C 1
ATOM 2160 O O . TYR A 1 272 ? 0.438 -24.438 -1.075 1 89 272 TYR A O 1
ATOM 2168 N N . SER A 1 273 ? -0.093 -24.516 1.051 1 87.5 273 SER A N 1
ATOM 2169 C CA . SER A 1 273 ? -0.201 -25.969 1.063 1 87.5 273 SER A CA 1
ATOM 2170 C C . SER A 1 273 ? -1.291 -26.453 0.111 1 87.5 273 SER A C 1
ATOM 2172 O O . SER A 1 273 ? -1.1 -27.422 -0.617 1 87.5 273 SER A O 1
ATOM 2174 N N . LEU A 1 274 ? -2.348 -25.766 0.113 1 84.12 274 LEU A N 1
ATOM 2175 C CA . LEU A 1 274 ? -3.459 -26.094 -0.771 1 84.12 274 LEU A CA 1
ATOM 2176 C C . LEU A 1 274 ? -3.061 -25.938 -2.232 1 84.12 274 LEU A C 1
ATOM 2178 O O . LEU A 1 274 ? -3.33 -26.812 -3.059 1 84.12 274 LEU A O 1
ATOM 2182 N N . CYS A 1 275 ? -2.396 -24.812 -2.529 1 84.06 275 CYS A N 1
ATOM 2183 C CA . CYS A 1 275 ? -1.992 -24.516 -3.896 1 84.06 275 CYS A CA 1
ATOM 2184 C C . CYS A 1 275 ? -0.91 -25.469 -4.371 1 84.06 275 CYS A C 1
ATOM 2186 O O . CYS A 1 275 ? -0.921 -25.906 -5.527 1 84.06 275 CYS A O 1
ATOM 2188 N N . SER A 1 276 ? 0.03 -25.75 -3.479 1 78.81 276 SER A N 1
ATOM 2189 C CA . SER A 1 276 ? 1.119 -26.656 -3.814 1 78.81 276 SER A CA 1
ATOM 2190 C C . SER A 1 276 ? 0.589 -28.031 -4.191 1 78.81 276 SER A C 1
ATOM 2192 O O . SER A 1 276 ? 1.083 -28.656 -5.133 1 78.81 276 SER A O 1
ATOM 2194 N N . LYS A 1 277 ? -0.385 -28.438 -3.482 1 75.44 277 LYS A N 1
ATOM 2195 C CA . LYS A 1 277 ? -1.005 -29.734 -3.785 1 75.44 277 LYS A CA 1
ATOM 2196 C C . LYS A 1 277 ? -1.63 -29.719 -5.176 1 75.44 277 LYS A C 1
ATOM 2198 O O . LYS A 1 277 ? -1.495 -30.688 -5.93 1 75.44 277 LYS A O 1
ATOM 2203 N N . HIS A 1 278 ? -2.219 -28.672 -5.508 1 72.5 278 HIS A N 1
ATOM 2204 C CA . HIS A 1 278 ? -2.85 -28.547 -6.816 1 72.5 278 HIS A CA 1
ATOM 2205 C C . HIS A 1 278 ? -1.804 -28.453 -7.922 1 72.5 278 HIS A C 1
ATOM 2207 O O . HIS A 1 278 ? -1.973 -29.031 -9 1 72.5 278 HIS A O 1
ATOM 2213 N N . LEU A 1 279 ? -0.759 -27.656 -7.648 1 70.56 279 LEU A N 1
ATOM 2214 C CA . LEU A 1 279 ? 0.317 -27.484 -8.617 1 70.56 279 LEU A CA 1
ATOM 2215 C C . LEU A 1 279 ? 1.016 -28.812 -8.898 1 70.56 279 LEU A C 1
ATOM 2217 O O . LEU A 1 279 ? 1.312 -29.125 -10.055 1 70.56 279 LEU A O 1
ATOM 2221 N N . MET A 1 280 ? 1.294 -29.469 -7.824 1 61.5 280 MET A N 1
ATOM 2222 C CA . MET A 1 280 ? 1.988 -30.75 -7.949 1 61.5 280 MET A CA 1
ATOM 2223 C C . MET A 1 280 ? 1.147 -31.75 -8.734 1 61.5 280 MET A C 1
ATOM 2225 O O . MET A 1 280 ? 1.679 -32.531 -9.539 1 61.5 280 MET A O 1
ATOM 2229 N N . GLN A 1 281 ? -0.085 -31.641 -8.414 1 59.09 281 GLN A N 1
ATOM 2230 C CA . GLN A 1 281 ? -0.969 -32.562 -9.125 1 59.09 281 GLN A CA 1
ATOM 2231 C C . GLN A 1 281 ? -0.996 -32.25 -10.617 1 59.09 281 GLN A C 1
ATOM 2233 O O . GLN A 1 281 ? -1.029 -33.156 -11.445 1 59.09 281 GLN A O 1
ATOM 2238 N N . GLU A 1 282 ? -0.897 -31.016 -10.938 1 58.41 282 GLU A N 1
ATOM 2239 C CA . GLU A 1 282 ? -0.92 -30.625 -12.344 1 58.41 282 GLU A CA 1
ATOM 2240 C C . GLU A 1 282 ? 0.427 -30.891 -13.016 1 58.41 282 GLU A C 1
ATOM 2242 O O . GLU A 1 282 ? 0.481 -31.281 -14.18 1 58.41 282 GLU A O 1
ATOM 2247 N N . VAL A 1 283 ? 1.482 -30.5 -12.227 1 51.47 283 VAL A N 1
ATOM 2248 C CA . VAL A 1 283 ? 2.803 -30.766 -12.789 1 51.47 283 VAL A CA 1
ATOM 2249 C C . VAL A 1 283 ? 2.982 -32.281 -12.977 1 51.47 283 VAL A C 1
ATOM 2251 O O . VAL A 1 283 ? 3.547 -32.719 -13.977 1 51.47 283 VAL A O 1
ATOM 2254 N N . LYS A 1 284 ? 2.504 -33.031 -12 1 47.12 284 LYS A N 1
ATOM 2255 C CA . LYS A 1 284 ? 2.549 -34.469 -12.164 1 47.12 284 LYS A CA 1
ATOM 2256 C C . LYS A 1 284 ? 1.734 -34.906 -13.375 1 47.12 284 LYS A C 1
ATOM 2258 O O . LYS A 1 284 ? 2.143 -35.812 -14.109 1 47.12 284 LYS A O 1
ATOM 2263 N N . LEU A 1 285 ? 0.663 -34.219 -13.531 1 42.69 285 LEU A N 1
ATOM 2264 C CA . LEU A 1 285 ? -0.18 -34.562 -14.664 1 42.69 285 LEU A CA 1
ATOM 2265 C C . LEU A 1 285 ? 0.501 -34.219 -15.984 1 42.69 285 LEU A C 1
ATOM 2267 O O . LEU A 1 285 ? 0.391 -34.969 -16.953 1 42.69 285 LEU A O 1
ATOM 2271 N N . THR A 1 286 ? 1.19 -33.062 -15.867 1 44.31 286 THR A N 1
ATOM 2272 C CA . THR A 1 286 ? 1.898 -32.719 -17.094 1 44.31 286 THR A CA 1
ATOM 2273 C C . THR A 1 286 ? 3.092 -33.625 -17.312 1 44.31 286 THR A C 1
ATOM 2275 O O . THR A 1 286 ? 3.379 -34.031 -18.453 1 44.31 286 THR A O 1
ATOM 2278 N N . THR A 1 287 ? 3.742 -33.969 -16.219 1 43.5 287 THR A N 1
ATOM 2279 C CA . THR A 1 287 ? 4.852 -34.906 -16.375 1 43.5 287 THR A CA 1
ATOM 2280 C C . THR A 1 287 ? 4.344 -36.281 -16.797 1 43.5 287 THR A C 1
ATOM 2282 O O . THR A 1 287 ? 4.984 -36.969 -17.594 1 43.5 287 THR A O 1
ATOM 2285 N N . LYS A 1 288 ? 3.293 -36.75 -16.25 1 43.94 288 LYS A N 1
ATOM 2286 C CA . LYS A 1 288 ? 2.732 -38.031 -16.688 1 43.94 288 LYS A CA 1
ATOM 2287 C C . LYS A 1 288 ? 2.33 -37.969 -18.156 1 43.94 288 LYS A C 1
ATOM 2289 O O . LYS A 1 288 ? 2.557 -38.938 -18.906 1 43.94 288 LYS A O 1
ATOM 2294 N N . HIS A 1 289 ? 1.781 -36.812 -18.516 1 40.06 289 HIS A N 1
ATOM 2295 C CA . HIS A 1 289 ? 1.439 -36.719 -19.922 1 40.06 289 HIS A CA 1
ATOM 2296 C C . HIS A 1 289 ? 2.691 -36.656 -20.797 1 40.06 289 HIS A C 1
ATOM 2298 O O . HIS A 1 289 ? 2.729 -37.219 -21.891 1 40.06 289 HIS A O 1
ATOM 2304 N N . LEU A 1 290 ? 3.652 -36 -20.219 1 40.09 290 LEU A N 1
ATOM 2305 C CA . LEU A 1 290 ? 4.918 -35.938 -20.938 1 40.09 290 LEU A CA 1
ATOM 2306 C C . LEU A 1 290 ? 5.602 -37.312 -20.922 1 40.09 290 LEU A C 1
ATOM 2308 O O . LEU A 1 290 ? 6.176 -37.75 -21.922 1 40.09 290 LEU A O 1
ATOM 2312 N N . SER A 1 291 ? 5.504 -37.938 -19.766 1 43.41 291 SER A N 1
ATOM 2313 C CA . SER A 1 291 ? 6.039 -39.312 -19.703 1 43.41 291 SER A CA 1
ATOM 2314 C C . SER A 1 291 ? 5.266 -40.25 -20.609 1 43.41 291 SER A C 1
ATOM 2316 O O . SER A 1 291 ? 5.855 -41.125 -21.266 1 43.41 291 SER A O 1
ATOM 2318 N N . GLN A 1 292 ? 3.969 -40.031 -20.672 1 44.09 292 GLN A N 1
ATOM 2319 C CA . GLN A 1 292 ? 3.184 -40.875 -21.562 1 44.09 292 GLN A CA 1
ATOM 2320 C C . GLN A 1 292 ? 3.482 -40.562 -23.031 1 44.09 292 GLN A C 1
ATOM 2322 O O . GLN A 1 292 ? 3.52 -41.438 -23.875 1 44.09 292 GLN A O 1
ATOM 2327 N N . VAL A 1 293 ? 3.754 -39.25 -23.219 1 42.62 293 VAL A N 1
ATOM 2328 C CA . VAL A 1 293 ? 4.082 -38.844 -24.594 1 42.62 293 VAL A CA 1
ATOM 2329 C C . VAL A 1 293 ? 5.484 -39.312 -24.953 1 42.62 293 VAL A C 1
ATOM 2331 O O . VAL A 1 293 ? 5.711 -39.812 -26.062 1 42.62 293 VAL A O 1
ATOM 2334 N N . LYS A 1 294 ? 6.375 -39.281 -24 1 46.69 294 LYS A N 1
ATOM 2335 C CA . LYS A 1 294 ? 7.715 -39.812 -24.234 1 46.69 294 LYS A CA 1
ATOM 2336 C C . LYS A 1 294 ? 7.68 -41.312 -24.438 1 46.69 294 LYS A C 1
ATOM 2338 O O . LYS A 1 294 ? 8.367 -41.844 -25.312 1 46.69 294 LYS A O 1
ATOM 2343 N N . GLU A 1 295 ? 6.855 -41.844 -23.625 1 47.12 295 GLU A N 1
ATOM 2344 C CA . GLU A 1 295 ? 6.707 -43.312 -23.781 1 47.12 295 GLU A CA 1
ATOM 2345 C C . GLU A 1 295 ? 6.086 -43.656 -25.125 1 47.12 295 GLU A C 1
ATOM 2347 O O . GLU A 1 295 ? 6.508 -44.625 -25.781 1 47.12 295 GLU A O 1
ATOM 2352 N N . THR A 1 296 ? 5.129 -42.75 -25.469 1 43.47 296 THR A N 1
ATOM 2353 C CA . THR A 1 296 ? 4.48 -42.969 -26.75 1 43.47 296 THR A CA 1
ATOM 2354 C C . THR A 1 296 ? 5.438 -42.656 -27.906 1 43.47 296 THR A C 1
ATOM 2356 O O . THR A 1 296 ? 5.504 -43.375 -28.891 1 43.47 296 THR A O 1
ATOM 2359 N N . GLN A 1 297 ? 6.152 -41.562 -27.672 1 45.38 297 GLN A N 1
ATOM 2360 C CA . GLN A 1 297 ? 7.133 -41.188 -28.688 1 45.38 297 GLN A CA 1
ATOM 2361 C C . GLN A 1 297 ? 8.273 -42.219 -28.734 1 45.38 297 GLN A C 1
ATOM 2363 O O . GLN A 1 297 ? 8.719 -42.625 -29.812 1 45.38 297 GLN A O 1
ATOM 2368 N N . ASP A 1 298 ? 8.75 -42.531 -27.578 1 48.62 298 ASP A N 1
ATOM 2369 C CA . ASP A 1 298 ? 9.742 -43.594 -27.5 1 48.62 298 ASP A CA 1
ATOM 2370 C C . ASP A 1 298 ? 9.219 -44.875 -28.109 1 48.62 298 ASP A C 1
ATOM 2372 O O . ASP A 1 298 ? 9.961 -45.594 -28.797 1 48.62 298 ASP A O 1
ATOM 2376 N N . ALA A 1 299 ? 7.895 -45.125 -27.953 1 47.75 299 ALA A N 1
ATOM 2377 C CA . ALA A 1 299 ? 7.211 -46.281 -28.531 1 47.75 299 ALA A CA 1
ATOM 2378 C C . ALA A 1 299 ? 7.094 -46.156 -30.062 1 47.75 299 ALA A C 1
ATOM 2380 O O . ALA A 1 299 ? 7.324 -47.094 -30.781 1 47.75 299 ALA A O 1
ATOM 2381 N N . MET A 1 300 ? 6.801 -44.875 -30.375 1 45.47 300 MET A N 1
ATOM 2382 C CA . MET A 1 300 ? 6.668 -44.594 -31.797 1 45.47 300 MET A CA 1
ATOM 2383 C C . MET A 1 300 ? 8.023 -44.656 -32.5 1 45.47 300 MET A C 1
ATOM 2385 O O . MET A 1 300 ? 8.125 -45.188 -33.594 1 45.47 300 MET A O 1
ATOM 2389 N N . ASP A 1 301 ? 8.961 -44.031 -31.859 1 47.88 301 ASP A N 1
ATOM 2390 C CA . ASP A 1 301 ? 10.312 -44.031 -32.406 1 47.88 301 ASP A CA 1
ATOM 2391 C C . ASP A 1 301 ? 10.852 -45.469 -32.5 1 47.88 301 ASP A C 1
ATOM 2393 O O . ASP A 1 301 ? 11.594 -45.781 -33.406 1 47.88 301 ASP A O 1
ATOM 2397 N N . SER A 1 302 ? 10.484 -46.188 -31.547 1 46.72 302 SER A N 1
ATOM 2398 C CA . SER A 1 302 ? 10.852 -47.625 -31.547 1 46.72 302 SER A CA 1
ATOM 2399 C C . SER A 1 302 ? 10.156 -48.344 -32.688 1 46.72 302 SER A C 1
ATOM 2401 O O . SER A 1 302 ? 10.695 -49.312 -33.219 1 46.72 302 SER A O 1
ATOM 2403 N N . LEU A 1 303 ? 8.922 -47.812 -33 1 43.03 303 LEU A N 1
ATOM 2404 C CA . LEU A 1 303 ? 8.195 -48.438 -34.094 1 43.03 303 LEU A CA 1
ATOM 2405 C C . LEU A 1 303 ? 8.82 -48.062 -35.438 1 43.03 303 LEU A C 1
ATOM 2407 O O . LEU A 1 303 ? 8.805 -48.844 -36.375 1 43.03 303 LEU A O 1
ATOM 2411 N N . SER A 1 304 ? 9.227 -46.75 -35.469 1 41.28 304 SER A N 1
ATOM 2412 C CA . SER A 1 304 ? 9.734 -46.312 -36.75 1 41.28 304 SER A CA 1
ATOM 2413 C C . SER A 1 304 ? 11.062 -46.969 -37.094 1 41.28 304 SER A C 1
ATOM 2415 O O . SER A 1 304 ? 11.594 -46.812 -38.188 1 41.28 304 SER A O 1
ATOM 2417 N N . VAL A 1 305 ? 11.789 -47.375 -36.062 1 40.03 305 VAL A N 1
ATOM 2418 C CA . VAL A 1 305 ? 13.094 -47.969 -36.344 1 40.03 305 VAL A CA 1
ATOM 2419 C C . VAL A 1 305 ? 12.914 -49.406 -36.875 1 40.03 305 VAL A C 1
ATOM 2421 O O . VAL A 1 305 ? 13.859 -50 -37.375 1 40.03 305 VAL A O 1
ATOM 2424 N N . THR A 1 306 ? 11.656 -49.875 -36.781 1 29.88 306 THR A N 1
ATOM 2425 C CA . THR A 1 306 ? 11.648 -51.156 -37.469 1 29.88 306 THR A CA 1
ATOM 2426 C C . THR A 1 306 ? 11.383 -51 -38.938 1 29.88 306 THR A C 1
ATOM 2428 O O . THR A 1 306 ? 10.484 -50.25 -39.344 1 29.88 306 THR A O 1
ATOM 2431 N N . MET B 1 1 ? -6.754 31.766 -6.648 1 23.27 1 MET B N 1
ATOM 2432 C CA . MET B 1 1 ? -6.566 31.969 -8.078 1 23.27 1 MET B CA 1
ATOM 2433 C C . MET B 1 1 ? -5.098 31.812 -8.461 1 23.27 1 MET B C 1
ATOM 2435 O O . MET B 1 1 ? -4.227 32.438 -7.863 1 23.27 1 MET B O 1
ATOM 2439 N N . ILE B 1 2 ? -4.699 30.641 -8.891 1 32.53 2 ILE B N 1
ATOM 2440 C CA . ILE B 1 2 ? -3.332 30.469 -9.359 1 32.53 2 ILE B CA 1
ATOM 2441 C C . ILE B 1 2 ? -2.939 31.641 -10.266 1 32.53 2 ILE B C 1
ATOM 2443 O O . ILE B 1 2 ? -3.592 31.891 -11.281 1 32.53 2 ILE B O 1
ATOM 2447 N N . ASP B 1 3 ? -2.385 32.594 -9.758 1 35.62 3 ASP B N 1
ATOM 2448 C CA . ASP B 1 3 ? -2.02 33.812 -10.461 1 35.62 3 ASP B CA 1
ATOM 2449 C C . ASP B 1 3 ? -1.373 33.5 -11.812 1 35.62 3 ASP B C 1
ATOM 2451 O O . ASP B 1 3 ? -0.638 32.531 -11.938 1 35.62 3 ASP B O 1
ATOM 2455 N N . SER B 1 4 ? -1.921 33.938 -12.93 1 41.25 4 SER B N 1
ATOM 2456 C CA . SER B 1 4 ? -1.553 33.875 -14.344 1 41.25 4 SER B CA 1
ATOM 2457 C C . SER B 1 4 ? -0.059 34.125 -14.531 1 41.25 4 SER B C 1
ATOM 2459 O O . SER B 1 4 ? 0.583 33.469 -15.352 1 41.25 4 SER B O 1
ATOM 2461 N N . GLN B 1 5 ? 0.462 35.062 -13.695 1 41.66 5 GLN B N 1
ATOM 2462 C CA . GLN B 1 5 ? 1.86 35.438 -13.836 1 41.66 5 GLN B CA 1
ATOM 2463 C C . GLN B 1 5 ? 2.795 34.312 -13.406 1 41.66 5 GLN B C 1
ATOM 2465 O O . GLN B 1 5 ? 3.832 34.094 -14.031 1 41.66 5 GLN B O 1
ATOM 2470 N N . TYR B 1 6 ? 2.441 33.656 -12.305 1 35.22 6 TYR B N 1
ATOM 2471 C CA . TYR B 1 6 ? 3.332 32.625 -11.789 1 35.22 6 TYR B CA 1
ATOM 2472 C C . TYR B 1 6 ? 3.283 31.375 -12.656 1 35.22 6 TYR B C 1
ATOM 2474 O O . TYR B 1 6 ? 4.312 30.75 -12.906 1 35.22 6 TYR B O 1
ATOM 2482 N N . LEU B 1 7 ? 2.148 31.016 -13.297 1 36.66 7 LEU B N 1
ATOM 2483 C CA . LEU B 1 7 ? 2.09 29.969 -14.32 1 36.66 7 LEU B CA 1
ATOM 2484 C C . LEU B 1 7 ? 2.941 30.344 -15.523 1 36.66 7 LEU B C 1
ATOM 2486 O O . LEU B 1 7 ? 3.602 29.484 -16.125 1 36.66 7 LEU B O 1
ATOM 2490 N N . ASP B 1 8 ? 3.035 31.609 -15.828 1 41.84 8 ASP B N 1
ATOM 2491 C CA . ASP B 1 8 ? 3.859 32.094 -16.922 1 41.84 8 ASP B CA 1
ATOM 2492 C C . ASP B 1 8 ? 5.344 31.875 -16.641 1 41.84 8 ASP B C 1
ATOM 2494 O O . ASP B 1 8 ? 6.098 31.469 -17.531 1 41.84 8 ASP B O 1
ATOM 2498 N N . LYS B 1 9 ? 5.793 32.094 -15.398 1 41.84 9 LYS B N 1
ATOM 2499 C CA . LYS B 1 9 ? 7.195 31.891 -15.062 1 41.84 9 LYS B CA 1
ATOM 2500 C C . LYS B 1 9 ? 7.547 30.406 -15.062 1 41.84 9 LYS B C 1
ATOM 2502 O O . LYS B 1 9 ? 8.602 30.016 -15.555 1 41.84 9 LYS B O 1
ATOM 2507 N N . VAL B 1 10 ? 6.652 29.594 -14.68 1 38.41 10 VAL B N 1
ATOM 2508 C CA . VAL B 1 10 ? 6.887 28.156 -14.703 1 38.41 10 VAL B CA 1
ATOM 2509 C C . VAL B 1 10 ? 6.891 27.656 -16.141 1 38.41 10 VAL B C 1
ATOM 2511 O O . VAL B 1 10 ? 7.746 26.844 -16.516 1 38.41 10 VAL B O 1
ATOM 2514 N N . THR B 1 11 ? 6.059 28.25 -16.953 1 40 11 THR B N 1
ATOM 2515 C CA . THR B 1 11 ? 6.043 27.875 -18.359 1 40 11 THR B CA 1
ATOM 2516 C C . THR B 1 11 ? 7.312 28.344 -19.062 1 40 11 THR B C 1
ATOM 2518 O O . THR B 1 11 ? 7.875 27.625 -19.891 1 40 11 THR B O 1
ATOM 2521 N N . LYS B 1 12 ? 7.801 29.516 -18.781 1 43.03 12 LYS B N 1
ATOM 2522 C CA . LYS B 1 12 ? 9.031 30.016 -19.391 1 43.03 12 LYS B CA 1
ATOM 2523 C C . LYS B 1 12 ? 10.227 29.156 -18.984 1 43.03 12 LYS B C 1
ATOM 2525 O O . LYS B 1 12 ? 11.109 28.891 -19.797 1 43.03 12 LYS B O 1
ATOM 2530 N N . GLU B 1 13 ? 10.25 28.766 -17.828 1 37.88 13 GLU B N 1
ATOM 2531 C CA . GLU B 1 13 ? 11.367 27.938 -17.359 1 37.88 13 GLU B CA 1
ATOM 2532 C C . GLU B 1 13 ? 11.289 26.531 -17.938 1 37.88 13 GLU B C 1
ATOM 2534 O O . GLU B 1 13 ? 12.312 25.938 -18.297 1 37.88 13 GLU B O 1
ATOM 2539 N N . ILE B 1 14 ? 10.078 26.125 -18.219 1 33.06 14 ILE B N 1
ATOM 2540 C CA . ILE B 1 14 ? 9.898 24.859 -18.922 1 33.06 14 ILE B CA 1
ATOM 2541 C C . ILE B 1 14 ? 10.367 24.984 -20.359 1 33.06 14 ILE B C 1
ATOM 2543 O O . ILE B 1 14 ? 11.031 24.094 -20.891 1 33.06 14 ILE B O 1
ATOM 2547 N N . LYS B 1 15 ? 10.094 26.062 -21.078 1 34.72 15 LYS B N 1
ATOM 2548 C CA . LYS B 1 15 ? 10.484 26.266 -22.469 1 34.72 15 LYS B CA 1
ATOM 2549 C C . LYS B 1 15 ? 12 26.359 -22.609 1 34.72 15 LYS B C 1
ATOM 2551 O O . LYS B 1 15 ? 12.562 25.984 -23.641 1 34.72 15 LYS B O 1
ATOM 2556 N N . LYS B 1 16 ? 12.617 26.969 -21.734 1 35.72 16 LYS B N 1
ATOM 2557 C CA . LYS B 1 16 ? 14.078 27.016 -21.766 1 35.72 16 LYS B CA 1
ATOM 2558 C C . LYS B 1 16 ? 14.672 25.625 -21.609 1 35.72 16 LYS B C 1
ATOM 2560 O O . LYS B 1 16 ? 15.688 25.297 -22.219 1 35.72 16 LYS B O 1
ATOM 2565 N N . TYR B 1 17 ? 13.961 24.797 -20.859 1 30.44 17 TYR B N 1
ATOM 2566 C CA . TYR B 1 17 ? 14.492 23.453 -20.625 1 30.44 17 TYR B CA 1
ATOM 2567 C C . TYR B 1 17 ? 14.148 22.531 -21.797 1 30.44 17 TYR B C 1
ATOM 2569 O O . TYR B 1 17 ? 14.805 21.516 -22 1 30.44 17 TYR B O 1
ATOM 2577 N N . GLU B 1 18 ? 13.062 22.75 -22.5 1 33.19 18 GLU B N 1
ATOM 2578 C CA . GLU B 1 18 ? 12.812 21.969 -23.703 1 33.19 18 GLU B CA 1
ATOM 2579 C C . GLU B 1 18 ? 13.953 22.125 -24.703 1 33.19 18 GLU B C 1
ATOM 2581 O O . GLU B 1 18 ? 14.156 21.25 -25.562 1 33.19 18 GLU B O 1
ATOM 2586 N N . LYS B 1 19 ? 14.555 23.328 -24.859 1 30.91 19 LYS B N 1
ATOM 2587 C CA . LYS B 1 19 ? 15.555 23.453 -25.906 1 30.91 19 LYS B CA 1
ATOM 2588 C C . LYS B 1 19 ? 16.766 22.578 -25.625 1 30.91 19 LYS B C 1
ATOM 2590 O O . LYS B 1 19 ? 17.484 22.172 -26.547 1 30.91 19 LYS B O 1
ATOM 2595 N N . LYS B 1 20 ? 17.328 22.594 -24.406 1 29.7 20 LYS B N 1
ATOM 2596 C CA . LYS B 1 20 ? 18.688 22.094 -24.312 1 29.7 20 LYS B CA 1
ATOM 2597 C C . LYS B 1 20 ? 18.719 20.562 -24.312 1 29.7 20 LYS B C 1
ATOM 2599 O O . LYS B 1 20 ? 19.781 19.953 -24.203 1 29.7 20 LYS B O 1
ATOM 2604 N N . THR B 1 21 ? 17.578 19.891 -23.922 1 28.95 21 THR B N 1
ATOM 2605 C CA . THR B 1 21 ? 17.859 18.484 -23.734 1 28.95 21 THR B CA 1
ATOM 2606 C C . THR B 1 21 ? 17.859 17.75 -25.078 1 28.95 21 THR B C 1
ATOM 2608 O O . THR B 1 21 ? 16.859 17.125 -25.453 1 28.95 21 THR B O 1
ATOM 2611 N N . GLU B 1 22 ? 18.234 18.344 -26.047 1 27.84 22 GLU B N 1
ATOM 2612 C CA . GLU B 1 22 ? 18.641 17.5 -27.156 1 27.84 22 GLU B CA 1
ATOM 2613 C 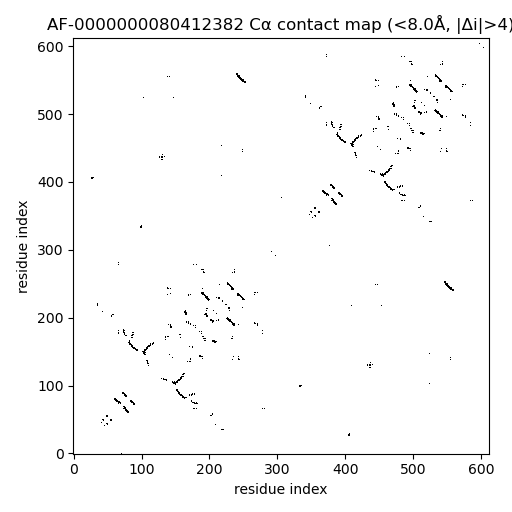C . GLU B 1 22 ? 19.719 16.5 -26.75 1 27.84 22 GLU B C 1
ATOM 2615 O O . GLU B 1 22 ? 20.875 16.891 -26.547 1 27.84 22 GLU B O 1
ATOM 2620 N N . VAL B 1 23 ? 19.438 15.531 -25.844 1 28.77 23 VAL B N 1
ATOM 2621 C CA . VAL B 1 23 ? 20.516 14.562 -25.688 1 28.77 23 VAL B CA 1
ATOM 2622 C C . VAL B 1 23 ? 20.781 13.883 -27.031 1 28.77 23 VAL B C 1
ATOM 2624 O O . VAL B 1 23 ? 19.844 13.438 -27.703 1 28.77 23 VAL B O 1
ATOM 2627 N N . PRO B 1 24 ? 21.828 14.172 -27.641 1 27.48 24 PRO B N 1
ATOM 2628 C CA . PRO B 1 24 ? 22.234 13.453 -28.844 1 27.48 24 PRO B CA 1
ATOM 2629 C C . PRO B 1 24 ? 22.109 11.938 -28.688 1 27.48 24 PRO B C 1
ATOM 2631 O O . PRO B 1 24 ? 22.25 11.406 -27.578 1 27.48 24 PRO B O 1
ATOM 2634 N N . LEU B 1 25 ? 21.484 11.195 -29.625 1 28.2 25 LEU B N 1
ATOM 2635 C CA . LEU B 1 25 ? 21.266 9.773 -29.844 1 28.2 25 LEU B CA 1
ATOM 2636 C C . LEU B 1 25 ? 22.516 8.969 -29.547 1 28.2 25 LEU B C 1
ATOM 2638 O O . LEU B 1 25 ? 22.453 7.832 -29.094 1 28.2 25 LEU B O 1
ATOM 2642 N N . ASP B 1 26 ? 23.672 9.414 -30.062 1 29.92 26 ASP B N 1
ATOM 2643 C CA . ASP B 1 26 ? 24.953 8.711 -30.062 1 29.92 26 ASP B CA 1
ATOM 2644 C C . ASP B 1 26 ? 25.422 8.414 -28.641 1 29.92 26 ASP B C 1
ATOM 2646 O O . ASP B 1 26 ? 26.344 7.633 -28.438 1 29.92 26 ASP B O 1
ATOM 2650 N N . SER B 1 27 ? 25.188 9.336 -27.734 1 30.36 27 SER B N 1
ATOM 2651 C CA . SER B 1 27 ? 25.766 9.242 -26.406 1 30.36 27 SER B CA 1
ATOM 2652 C C . SER B 1 27 ? 25.062 8.18 -25.562 1 30.36 27 SER B C 1
ATOM 2654 O O . SER B 1 27 ? 25.344 8.023 -24.375 1 30.36 27 SER B O 1
ATOM 2656 N N . PHE B 1 28 ? 24.078 7.621 -26.031 1 29.64 28 PHE B N 1
ATOM 2657 C CA . PHE B 1 28 ? 23.25 6.621 -25.344 1 29.64 28 PHE B CA 1
ATOM 2658 C C . PHE B 1 28 ? 24.016 5.312 -25.203 1 29.64 28 PHE B C 1
ATOM 2660 O O . PHE B 1 28 ? 23.594 4.418 -24.469 1 29.64 28 PHE B O 1
ATOM 2667 N N . ARG B 1 29 ? 24.922 4.969 -26.109 1 29.11 29 ARG B N 1
ATOM 2668 C CA . ARG B 1 29 ? 25.562 3.66 -26.094 1 29.11 29 ARG B CA 1
ATOM 2669 C C . ARG B 1 29 ? 26.5 3.52 -24.906 1 29.11 29 ARG B C 1
ATOM 2671 O O . ARG B 1 29 ? 27.391 2.662 -24.906 1 29.11 29 ARG B O 1
ATOM 2678 N N . VAL B 1 30 ? 26.844 4.637 -24.25 1 30.5 30 VAL B N 1
ATOM 2679 C CA . VAL B 1 30 ? 27.906 4.379 -23.281 1 30.5 30 VAL B CA 1
ATOM 2680 C C . VAL B 1 30 ? 27.484 3.271 -22.328 1 30.5 30 VAL B C 1
ATOM 2682 O O . VAL B 1 30 ? 26.469 3.4 -21.625 1 30.5 30 VAL B O 1
ATOM 2685 N N . PHE B 1 31 ? 27.781 2.084 -22.609 1 31.11 31 PHE B N 1
ATOM 2686 C CA . PHE B 1 31 ? 27.812 0.941 -21.703 1 31.11 31 PHE B CA 1
ATOM 2687 C C . PHE B 1 31 ? 28.281 1.358 -20.312 1 31.11 31 PHE B C 1
ATOM 2689 O O . PHE B 1 31 ? 29.469 1.625 -20.109 1 31.11 31 PHE B O 1
ATOM 2696 N N . LYS B 1 32 ? 27.734 2.25 -19.719 1 37.88 32 LYS B N 1
ATOM 2697 C CA . LYS B 1 32 ? 28.25 2.494 -18.375 1 37.88 32 LYS B CA 1
ATOM 2698 C C . LYS B 1 32 ? 28.656 1.19 -17.703 1 37.88 32 LYS B C 1
ATOM 2700 O O . LYS B 1 32 ? 27.938 0.191 -17.781 1 37.88 32 LYS B O 1
ATOM 2705 N N . GLU B 1 33 ? 29.859 0.929 -17.5 1 45.19 33 GLU B N 1
ATOM 2706 C CA . GLU B 1 33 ? 30.516 -0.132 -16.75 1 45.19 33 GLU B CA 1
ATOM 2707 C C . GLU B 1 33 ? 29.672 -0.559 -15.547 1 45.19 33 GLU B C 1
ATOM 2709 O O . GLU B 1 33 ? 29.031 0.272 -14.914 1 45.19 33 GLU B O 1
ATOM 2714 N N . LYS B 1 34 ? 29.25 -1.837 -15.477 1 54.09 34 LYS B N 1
ATOM 2715 C CA . LYS B 1 34 ? 28.594 -2.643 -14.445 1 54.09 34 LYS B CA 1
ATOM 2716 C C . LYS B 1 34 ? 29.094 -2.27 -13.055 1 54.09 34 LYS B C 1
ATOM 2718 O O . LYS B 1 34 ? 30.266 -2.473 -12.734 1 54.09 34 LYS B O 1
ATOM 2723 N N . LYS B 1 35 ? 28.406 -1.332 -12.367 1 64.06 35 LYS B N 1
ATOM 2724 C CA . LYS B 1 35 ? 28.859 -1.141 -11 1 64.06 35 LYS B CA 1
ATOM 2725 C C . LYS B 1 35 ? 28.656 -2.404 -10.164 1 64.06 35 LYS B C 1
ATOM 2727 O O . LYS B 1 35 ? 27.641 -3.08 -10.305 1 64.06 35 LYS B O 1
ATOM 2732 N N . THR B 1 36 ? 29.688 -2.926 -9.609 1 73.5 36 THR B N 1
ATOM 2733 C CA . THR B 1 36 ? 29.578 -4.039 -8.672 1 73.5 36 THR B CA 1
ATOM 2734 C C . THR B 1 36 ? 28.75 -3.65 -7.457 1 73.5 36 THR B C 1
ATOM 2736 O O . THR B 1 36 ? 28.516 -2.465 -7.215 1 73.5 36 THR B O 1
ATOM 2739 N N . TYR B 1 37 ? 28.141 -4.555 -6.812 1 77.44 37 TYR B N 1
ATOM 2740 C CA . TYR B 1 37 ? 27.406 -4.34 -5.566 1 77.44 37 TYR B CA 1
ATOM 2741 C C . TYR B 1 37 ? 28.219 -3.498 -4.594 1 77.44 37 TYR B C 1
ATOM 2743 O O . TYR B 1 37 ? 27.688 -2.594 -3.949 1 77.44 37 TYR B O 1
ATOM 2751 N N . GLN B 1 38 ? 29.469 -3.824 -4.57 1 78.12 38 GLN B N 1
ATOM 2752 C CA . GLN B 1 38 ? 30.328 -3.113 -3.637 1 78.12 38 GLN B CA 1
ATOM 2753 C C . GLN B 1 38 ? 30.453 -1.637 -4.008 1 78.12 38 GLN B C 1
ATOM 2755 O O . GLN B 1 38 ? 30.484 -0.771 -3.131 1 78.12 38 GLN B O 1
ATOM 2760 N N . GLU B 1 39 ? 30.469 -1.391 -5.254 1 79.19 39 GLU B N 1
ATOM 2761 C CA . GLU B 1 39 ? 30.547 -0.008 -5.715 1 79.19 39 GLU B CA 1
ATOM 2762 C C . GLU B 1 39 ? 29.266 0.749 -5.426 1 79.19 39 GLU B C 1
ATOM 2764 O O . GLU B 1 39 ? 29.297 1.881 -4.941 1 79.19 39 GLU B O 1
ATOM 2769 N N . ALA B 1 40 ? 28.172 0.036 -5.758 1 80.12 40 ALA B N 1
ATOM 2770 C CA . ALA B 1 40 ? 26.875 0.648 -5.5 1 80.12 40 ALA B CA 1
ATOM 2771 C C . ALA B 1 40 ? 26.672 0.897 -4.008 1 80.12 40 ALA B C 1
ATOM 2773 O O . ALA B 1 40 ? 26.156 1.948 -3.611 1 80.12 40 ALA B O 1
ATOM 2774 N N . PHE B 1 41 ? 27.109 0.008 -3.193 1 84.44 41 PHE B N 1
ATOM 2775 C CA . PHE B 1 41 ? 26.984 0.107 -1.743 1 84.44 41 PHE B CA 1
ATOM 2776 C C . PHE B 1 41 ? 27.828 1.256 -1.207 1 84.44 41 PHE B C 1
ATOM 2778 O O . PHE B 1 41 ? 27.375 2.023 -0.355 1 84.44 41 PHE B O 1
ATOM 2785 N N . SER B 1 42 ? 29.016 1.391 -1.744 1 85.31 42 SER B N 1
ATOM 2786 C CA . SER B 1 42 ? 29.938 2.412 -1.267 1 85.31 42 SER B CA 1
ATOM 2787 C C . SER B 1 42 ? 29.453 3.811 -1.619 1 85.31 42 SER B C 1
ATOM 2789 O O . SER B 1 42 ? 29.828 4.789 -0.966 1 85.31 42 SER B O 1
ATOM 2791 N N . GLU B 1 43 ? 28.594 3.846 -2.621 1 86.31 43 GLU B N 1
ATOM 2792 C CA . GLU B 1 43 ? 28.031 5.133 -3.02 1 86.31 43 GLU B CA 1
ATOM 2793 C C . GLU B 1 43 ? 26.938 5.578 -2.055 1 86.31 43 GLU B C 1
ATOM 2795 O O . GLU B 1 43 ? 26.625 6.766 -1.968 1 86.31 43 GLU B O 1
ATOM 2800 N N . ILE B 1 44 ? 26.391 4.613 -1.362 1 87.88 44 ILE B N 1
ATOM 2801 C CA . ILE B 1 44 ? 25.266 4.902 -0.485 1 87.88 44 ILE B CA 1
ATOM 2802 C C . ILE B 1 44 ? 25.734 4.969 0.965 1 87.88 44 ILE B C 1
ATOM 2804 O O . ILE B 1 44 ? 25.344 5.867 1.713 1 87.88 44 ILE B O 1
ATOM 2808 N N . ILE B 1 45 ? 26.547 3.961 1.316 1 88.75 45 ILE B N 1
ATOM 2809 C CA . ILE B 1 45 ? 27.078 3.881 2.676 1 88.75 45 ILE B CA 1
ATOM 2810 C C . ILE B 1 45 ? 28.609 3.889 2.641 1 88.75 45 ILE B C 1
ATOM 2812 O O . ILE B 1 45 ? 29.219 2.998 2.049 1 88.75 45 ILE B O 1
ATOM 2816 N N . LYS B 1 46 ? 29.078 4.863 3.285 1 84.44 46 LYS B N 1
ATOM 2817 C CA . LYS B 1 46 ? 30.531 4.977 3.361 1 84.44 46 LYS B CA 1
ATOM 2818 C C . LYS B 1 46 ? 31.109 4.055 4.434 1 84.44 46 LYS B C 1
ATOM 2820 O O . LYS B 1 46 ? 30.359 3.398 5.16 1 84.44 46 LYS B O 1
ATOM 2825 N N . TYR B 1 47 ? 32.344 3.816 4.516 1 75.69 47 TYR B N 1
ATOM 2826 C CA . TYR B 1 47 ? 33.094 2.861 5.328 1 75.69 47 TYR B CA 1
ATOM 2827 C C . TYR B 1 47 ? 32.75 3.006 6.805 1 75.69 47 TYR B C 1
ATOM 2829 O O . TYR B 1 47 ? 32.75 2.025 7.551 1 75.69 47 TYR B O 1
ATOM 2837 N N . ASN B 1 48 ? 32.281 4.02 7.242 1 76.38 48 ASN B N 1
ATOM 2838 C CA . ASN B 1 48 ? 32 4.215 8.656 1 76.38 48 ASN B CA 1
ATOM 2839 C C . ASN B 1 48 ? 30.5 4.203 8.938 1 76.38 48 ASN B C 1
ATOM 2841 O O . ASN B 1 48 ? 30.031 4.832 9.891 1 76.38 48 ASN B O 1
ATOM 2845 N N . SER B 1 49 ? 29.75 3.531 8.141 1 84.5 49 SER B N 1
ATOM 2846 C CA . SER B 1 49 ? 28.312 3.439 8.312 1 84.5 49 SER B CA 1
ATOM 2847 C C . SER B 1 49 ? 27.656 4.816 8.227 1 84.5 49 SER B C 1
ATOM 2849 O O . SER B 1 49 ? 26.719 5.109 8.969 1 84.5 49 SER B O 1
ATOM 2851 N N . ILE B 1 50 ? 28.453 5.688 7.559 1 91.44 50 ILE B N 1
ATOM 2852 C CA . ILE B 1 50 ? 27.906 7.012 7.285 1 91.44 50 ILE B CA 1
ATOM 2853 C C . ILE B 1 50 ? 27.328 7.055 5.871 1 91.44 50 ILE B C 1
ATOM 2855 O O . ILE B 1 50 ? 27.938 6.551 4.93 1 91.44 50 ILE B O 1
ATOM 2859 N N . ARG B 1 51 ? 26.156 7.578 5.848 1 94.5 51 ARG B N 1
ATOM 2860 C CA . ARG B 1 51 ? 25.469 7.625 4.562 1 94.5 51 ARG B CA 1
ATOM 2861 C C . ARG B 1 51 ? 26.125 8.625 3.623 1 94.5 51 ARG B C 1
ATOM 2863 O O . ARG B 1 51 ? 26.953 9.445 4.051 1 94.5 51 ARG B O 1
ATOM 2870 N N . ALA B 1 52 ? 25.859 8.609 2.404 1 91.88 52 ALA B N 1
ATOM 2871 C CA . ALA B 1 52 ? 26.484 9.438 1.38 1 91.88 52 ALA B CA 1
ATOM 2872 C C . ALA B 1 52 ? 26.266 10.922 1.671 1 91.88 52 ALA B C 1
ATOM 2874 O O . ALA B 1 52 ? 27.125 11.758 1.355 1 91.88 52 ALA B O 1
ATOM 2875 N N . ASP B 1 53 ? 25.172 11.289 2.291 1 91.94 53 ASP B N 1
ATOM 2876 C CA . ASP B 1 53 ? 24.875 12.688 2.566 1 91.94 53 ASP B CA 1
ATOM 2877 C C . ASP B 1 53 ? 25.359 13.094 3.953 1 91.94 53 ASP B C 1
ATOM 2879 O O . ASP B 1 53 ? 25.047 14.18 4.441 1 91.94 53 ASP B O 1
ATOM 2883 N N . GLY B 1 54 ? 26.094 12.227 4.648 1 91.94 54 GLY B N 1
ATOM 2884 C CA . GLY B 1 54 ? 26.734 12.547 5.91 1 91.94 54 GLY B CA 1
ATOM 2885 C C . GLY B 1 54 ? 25.922 12.156 7.121 1 91.94 54 GLY B C 1
ATOM 2886 O O . GLY B 1 54 ? 26.375 12.266 8.258 1 91.94 54 GLY B O 1
ATOM 2887 N N . ARG B 1 55 ? 24.797 11.539 6.926 1 94.44 55 ARG B N 1
ATOM 2888 C CA . ARG B 1 55 ? 23.922 11.164 8.039 1 94.44 55 ARG B CA 1
ATOM 2889 C C . ARG B 1 55 ? 24.281 9.781 8.57 1 94.44 55 ARG B C 1
ATOM 2891 O O . ARG B 1 55 ? 24.859 8.969 7.855 1 94.44 55 ARG B O 1
ATOM 2898 N N . LYS B 1 56 ? 23.875 9.688 9.859 1 94.38 56 LYS B N 1
ATOM 2899 C CA . LYS B 1 56 ? 23.875 8.336 10.406 1 94.38 56 LYS B CA 1
ATOM 2900 C C . LYS B 1 56 ? 22.719 7.516 9.844 1 94.38 56 LYS B C 1
ATOM 2902 O O . LYS B 1 56 ? 21.812 8.062 9.211 1 94.38 56 LYS B O 1
ATOM 2907 N N . LEU B 1 57 ? 22.734 6.242 10.109 1 94.12 57 LEU B N 1
ATOM 2908 C CA . LEU B 1 57 ? 21.719 5.344 9.578 1 94.12 57 LEU B CA 1
ATOM 2909 C C . LEU B 1 57 ? 20.344 5.688 10.141 1 94.12 57 LEU B C 1
ATOM 2911 O O . LEU B 1 57 ? 19.328 5.555 9.453 1 94.12 57 LEU B O 1
ATOM 2915 N N . ASP B 1 58 ? 20.281 6.211 11.398 1 93.06 58 ASP B N 1
ATOM 2916 C CA . ASP B 1 58 ? 19.031 6.445 12.094 1 93.06 58 ASP B CA 1
ATOM 2917 C C . ASP B 1 58 ? 18.703 7.934 12.156 1 93.06 58 ASP B C 1
ATOM 2919 O O . ASP B 1 58 ? 17.859 8.359 12.961 1 93.06 58 ASP B O 1
ATOM 2923 N N . GLU B 1 59 ? 19.328 8.719 11.281 1 94 59 GLU B N 1
ATOM 2924 C CA . GLU B 1 59 ? 19.156 10.172 11.32 1 94 59 GLU B CA 1
ATOM 2925 C C . GLU B 1 59 ? 18.234 10.648 10.203 1 94 59 GLU B C 1
ATOM 2927 O O . GLU B 1 59 ? 18.344 10.195 9.062 1 94 59 GLU B O 1
ATOM 2932 N N . HIS B 1 60 ? 17.312 11.5 10.633 1 95.06 60 HIS B N 1
ATOM 2933 C CA . HIS B 1 60 ? 16.422 12.125 9.656 1 95.06 60 HIS B CA 1
ATOM 2934 C C . HIS B 1 60 ? 17.156 13.219 8.875 1 95.06 60 HIS B C 1
ATOM 2936 O O . HIS B 1 60 ? 18.078 13.844 9.398 1 95.06 60 HIS B O 1
ATOM 2942 N N . ARG B 1 61 ? 16.734 13.383 7.668 1 94.75 61 ARG B N 1
ATOM 2943 C CA . ARG B 1 61 ? 17.172 14.586 6.969 1 94.75 61 ARG B CA 1
ATOM 2944 C C . ARG B 1 61 ? 16.625 15.836 7.641 1 94.75 61 ARG B C 1
ATOM 2946 O O . ARG B 1 61 ? 15.672 15.766 8.422 1 94.75 61 ARG B O 1
ATOM 2953 N N . LYS B 1 62 ? 17.281 16.953 7.293 1 92.94 62 LYS B N 1
ATOM 2954 C CA . LYS B 1 62 ? 16.781 18.219 7.824 1 92.94 62 LYS B CA 1
ATOM 2955 C C . LYS B 1 62 ? 15.359 18.5 7.328 1 92.94 62 LYS B C 1
ATOM 2957 O O . LYS B 1 62 ? 15.055 18.297 6.148 1 92.94 62 LYS B O 1
ATOM 2962 N N . MET B 1 63 ? 14.602 18.875 8.258 1 93.12 63 MET B N 1
ATOM 2963 C CA . MET B 1 63 ? 13.203 19.141 7.934 1 93.12 63 MET B CA 1
ATOM 2964 C C . MET B 1 63 ? 12.883 20.625 8.055 1 93.12 63 MET B C 1
ATOM 2966 O O . MET B 1 63 ? 13.375 21.297 8.977 1 93.12 63 MET B O 1
ATOM 2970 N N . PHE B 1 64 ? 12.156 21.141 7.105 1 91.5 64 PHE B N 1
ATOM 2971 C CA . PHE B 1 64 ? 11.656 22.516 7.133 1 91.5 64 PHE B CA 1
ATOM 2972 C C . PHE B 1 64 ? 10.156 22.547 6.855 1 91.5 64 PHE B C 1
ATOM 2974 O O . PHE B 1 64 ? 9.672 21.875 5.949 1 91.5 64 PHE B O 1
ATOM 2981 N N . ILE B 1 65 ? 9.445 23.25 7.711 1 91.94 65 ILE B N 1
ATOM 2982 C CA . ILE B 1 65 ? 8 23.328 7.57 1 91.94 65 ILE B CA 1
ATOM 2983 C C . ILE B 1 65 ? 7.566 24.797 7.629 1 91.94 65 ILE B C 1
ATOM 2985 O O . ILE B 1 65 ? 8.047 25.562 8.469 1 91.94 65 ILE B O 1
ATOM 2989 N N . LYS B 1 66 ? 6.734 25.156 6.719 1 89.12 66 LYS B N 1
ATOM 2990 C CA . LYS B 1 66 ? 6.113 26.484 6.727 1 89.12 66 LYS B CA 1
ATOM 2991 C C . LYS B 1 66 ? 4.613 26.391 6.461 1 89.12 66 LYS B C 1
ATOM 2993 O O . LYS B 1 66 ? 4.191 25.797 5.465 1 89.12 66 LYS B O 1
ATOM 2998 N N . LEU B 1 67 ? 3.84 26.906 7.348 1 89.31 67 LEU B N 1
ATOM 2999 C CA . LEU B 1 67 ? 2.389 26.891 7.191 1 89.31 67 LEU B CA 1
ATOM 3000 C C . LEU B 1 67 ? 1.907 28.203 6.555 1 89.31 67 LEU B C 1
ATOM 3002 O O . LEU B 1 67 ? 2.596 29.219 6.625 1 89.31 67 LEU B O 1
ATOM 3006 N N . GLY B 1 68 ? 0.752 28.125 5.844 1 88.88 68 GLY B N 1
ATOM 3007 C CA . GLY B 1 68 ? 0.129 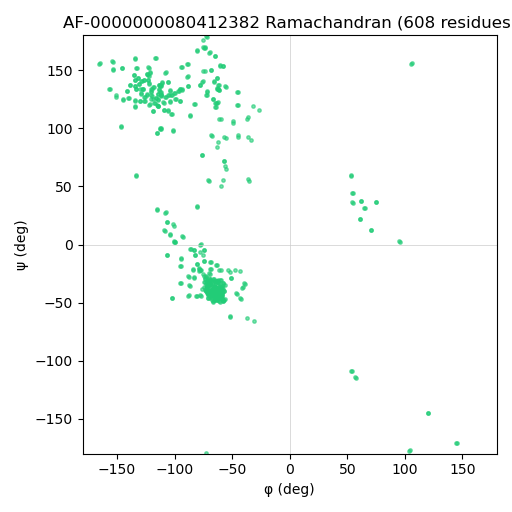29.312 5.289 1 88.88 68 GLY B CA 1
ATOM 3008 C C . GLY B 1 68 ? 0.851 29.844 4.066 1 88.88 68 GLY B C 1
ATOM 3009 O O . GLY B 1 68 ? 1.019 31.062 3.92 1 88.88 68 GLY B O 1
ATOM 3010 N N . VAL B 1 69 ? 1.344 29.016 3.275 1 87.44 69 VAL B N 1
ATOM 3011 C CA . VAL B 1 69 ? 2.176 29.422 2.146 1 87.44 69 VAL B CA 1
ATOM 3012 C C . VAL B 1 69 ? 1.289 29.797 0.963 1 87.44 69 VAL B C 1
ATOM 3014 O O . VAL B 1 69 ? 1.747 30.453 0.022 1 87.44 69 VAL B O 1
ATOM 3017 N N . SER B 1 70 ? 0.092 29.328 0.967 1 86.12 70 SER B N 1
ATOM 3018 C CA . SER B 1 70 ? -0.854 29.672 -0.087 1 86.12 70 SER B CA 1
ATOM 3019 C C . SER B 1 70 ? -2.086 30.359 0.485 1 86.12 70 SER B C 1
ATOM 3021 O O . SER B 1 70 ? -2.814 29.781 1.29 1 86.12 70 SER B O 1
ATOM 3023 N N . ALA B 1 71 ? -2.375 31.547 -0.038 1 82.88 71 ALA B N 1
ATOM 3024 C CA . ALA B 1 71 ? -3.512 32.312 0.456 1 82.88 71 ALA B CA 1
ATOM 3025 C C . ALA B 1 71 ? -4.82 31.812 -0.144 1 82.88 71 ALA B C 1
ATOM 3027 O O . ALA B 1 71 ? -5.898 32.031 0.411 1 82.88 71 ALA B O 1
ATOM 3028 N N . ASP B 1 72 ? -4.719 31.094 -1.167 1 88.75 72 ASP B N 1
ATOM 3029 C CA . ASP B 1 72 ? -5.91 30.656 -1.89 1 88.75 72 ASP B CA 1
ATOM 3030 C C . ASP B 1 72 ? -6.477 29.375 -1.291 1 88.75 72 ASP B C 1
ATOM 3032 O O . ASP B 1 72 ? -7.562 28.938 -1.67 1 88.75 72 ASP B O 1
ATOM 3036 N N . CYS B 1 73 ? -5.742 28.938 -0.364 1 91.56 73 CYS B N 1
ATOM 3037 C CA . CYS B 1 73 ? -6.172 27.688 0.261 1 91.56 73 CYS B CA 1
ATOM 3038 C C . CYS B 1 73 ? -6.711 27.938 1.664 1 91.56 73 CYS B C 1
ATOM 3040 O O . CYS B 1 73 ? -6.336 28.922 2.312 1 91.56 73 CYS B O 1
ATOM 3042 N N . ARG B 1 74 ? -7.664 27.141 2.08 1 91.31 74 ARG B N 1
ATOM 3043 C CA . ARG B 1 74 ? -8.117 27.188 3.467 1 91.31 74 ARG B CA 1
ATOM 3044 C C . ARG B 1 74 ? -6.961 26.938 4.43 1 91.31 74 ARG B C 1
ATOM 3046 O O . ARG B 1 74 ? -6.859 27.594 5.473 1 91.31 74 ARG B O 1
ATOM 3053 N N . GLY B 1 75 ? -6.125 26 4.047 1 93.5 75 GLY B N 1
ATOM 3054 C CA . GLY B 1 75 ? -4.883 25.656 4.723 1 93.5 75 GLY B CA 1
ATOM 3055 C C . GLY B 1 75 ? -3.785 25.219 3.771 1 93.5 75 GLY B C 1
ATOM 3056 O O . GLY B 1 75 ? -4.066 24.75 2.67 1 93.5 75 GLY B O 1
ATOM 3057 N N . SER B 1 76 ? -2.605 25.469 4.215 1 94.62 76 SER B N 1
ATOM 3058 C CA . SER B 1 76 ? -1.489 25.094 3.354 1 94.62 76 SER B CA 1
ATOM 3059 C C . SER B 1 76 ? -0.226 24.828 4.168 1 94.62 76 SER B C 1
ATOM 3061 O O . SER B 1 76 ? -0.105 25.297 5.305 1 94.62 76 SER B O 1
ATOM 3063 N N . CYS B 1 77 ? 0.632 24.047 3.533 1 93.94 77 CYS B N 1
ATOM 3064 C CA . CYS B 1 77 ? 1.887 23.688 4.18 1 93.94 77 CYS B CA 1
ATOM 3065 C C . CYS B 1 77 ? 2.98 23.438 3.145 1 93.94 77 CYS B C 1
ATOM 3067 O O . CYS B 1 77 ? 2.748 22.766 2.135 1 93.94 77 CYS B O 1
ATOM 3069 N N . TYR B 1 78 ? 4.07 24.109 3.385 1 93.25 78 TYR B N 1
ATOM 3070 C CA . TYR B 1 78 ? 5.305 23.781 2.676 1 93.25 78 TYR B CA 1
ATOM 3071 C C . TYR B 1 78 ? 6.219 22.922 3.543 1 93.25 78 TYR B C 1
ATOM 3073 O O . TYR B 1 78 ? 6.535 23.297 4.676 1 93.25 78 TYR B O 1
ATOM 3081 N N . ILE B 1 79 ? 6.656 21.719 3.018 1 94.19 79 ILE B N 1
ATOM 3082 C CA . ILE B 1 79 ? 7.484 20.812 3.803 1 94.19 79 ILE B CA 1
ATOM 3083 C C . ILE B 1 79 ? 8.695 20.375 2.98 1 94.19 79 ILE B C 1
ATOM 3085 O O . ILE B 1 79 ? 8.578 20.109 1.781 1 94.19 79 ILE B O 1
ATOM 3089 N N . GLU B 1 80 ? 9.82 20.359 3.691 1 93.75 80 GLU B N 1
ATOM 3090 C CA . GLU B 1 80 ? 11.07 19.875 3.115 1 93.75 80 GLU B CA 1
ATOM 3091 C C . GLU B 1 80 ? 11.664 18.75 3.959 1 93.75 80 GLU B C 1
ATOM 3093 O O . GLU B 1 80 ? 11.711 18.844 5.188 1 93.75 80 GLU B O 1
ATOM 3098 N N . LEU B 1 81 ? 11.992 17.672 3.336 1 94.69 81 LEU B N 1
ATOM 3099 C CA . LEU B 1 81 ? 12.852 16.625 3.867 1 94.69 81 LEU B CA 1
ATOM 3100 C C . LEU B 1 81 ? 14.133 16.516 3.047 1 94.69 81 LEU B C 1
ATOM 3102 O O . LEU B 1 81 ? 14.203 15.734 2.096 1 94.69 81 LEU B O 1
ATOM 3106 N N . GLY B 1 82 ? 15.219 17.219 3.57 1 94.94 82 GLY B N 1
ATOM 3107 C CA . GLY B 1 82 ? 16.375 17.344 2.691 1 94.94 82 GLY B CA 1
ATOM 3108 C C . GLY B 1 82 ? 16.047 18.016 1.369 1 94.94 82 GLY B C 1
ATOM 3109 O O . GLY B 1 82 ? 15.539 19.141 1.343 1 94.94 82 GLY B O 1
ATOM 3110 N N . GLU B 1 83 ? 16.172 17.234 0.281 1 94.62 83 GLU B N 1
ATOM 3111 C CA . GLU B 1 83 ? 15.938 17.812 -1.041 1 94.62 83 GLU B CA 1
ATOM 3112 C C . GLU B 1 83 ? 14.547 17.469 -1.558 1 94.62 83 GLU B C 1
ATOM 3114 O O . GLU B 1 83 ? 14.156 17.906 -2.641 1 94.62 83 GLU B O 1
ATOM 3119 N N . THR B 1 84 ? 13.797 16.766 -0.743 1 95.69 84 THR B N 1
ATOM 3120 C CA . THR B 1 84 ? 12.391 16.547 -1.089 1 95.69 84 THR B CA 1
ATOM 3121 C C . THR B 1 84 ? 11.539 17.75 -0.68 1 95.69 84 THR B C 1
ATOM 3123 O O . THR B 1 84 ? 11.516 18.125 0.494 1 95.69 84 THR B O 1
ATOM 3126 N N . LYS B 1 85 ? 10.883 18.328 -1.673 1 95 85 LYS B N 1
ATOM 3127 C CA . LYS B 1 85 ? 10.086 19.547 -1.44 1 95 85 LYS B CA 1
ATOM 3128 C C . LYS B 1 85 ? 8.656 19.359 -1.938 1 95 85 LYS B C 1
ATOM 3130 O O . LYS B 1 85 ? 8.438 19.031 -3.105 1 95 85 LYS B O 1
ATOM 3135 N N . VAL B 1 86 ? 7.734 19.562 -0.998 1 96.19 86 VAL B N 1
ATOM 3136 C CA . VAL B 1 86 ? 6.324 19.375 -1.329 1 96.19 86 VAL B CA 1
ATOM 3137 C C . VAL B 1 86 ? 5.504 20.547 -0.781 1 96.19 86 VAL B C 1
ATOM 3139 O O . VAL B 1 86 ? 5.734 21 0.341 1 96.19 86 VAL B O 1
ATOM 3142 N N . ILE B 1 87 ? 4.578 21.047 -1.616 1 96.31 87 ILE B N 1
ATOM 3143 C CA . ILE B 1 87 ? 3.598 22.031 -1.164 1 96.31 87 ILE B CA 1
ATOM 3144 C C . ILE B 1 87 ? 2.205 21.406 -1.153 1 96.31 87 ILE B C 1
ATOM 3146 O O . ILE B 1 87 ? 1.789 20.781 -2.137 1 96.31 87 ILE B O 1
ATOM 3150 N N . VAL B 1 88 ? 1.577 21.562 -0.052 1 96.56 88 VAL B N 1
ATOM 3151 C CA . VAL B 1 88 ? 0.25 20.969 0.091 1 96.56 88 VAL B CA 1
ATOM 3152 C C . VAL B 1 88 ? -0.783 22.078 0.324 1 96.56 88 VAL B C 1
ATOM 3154 O O . VAL B 1 88 ? -0.533 23.016 1.077 1 96.56 88 VAL B O 1
ATOM 3157 N N . GLY B 1 89 ? -1.912 21.969 -0.38 1 96.56 89 GLY B N 1
ATOM 3158 C CA . GLY B 1 89 ? -3.037 22.875 -0.199 1 96.56 89 GLY B CA 1
ATOM 3159 C C . GLY B 1 89 ? -4.344 22.141 0.078 1 96.56 89 GLY B C 1
ATOM 3160 O O . GLY B 1 89 ? -4.598 21.078 -0.478 1 96.56 89 GLY B O 1
ATOM 3161 N N . VAL B 1 90 ? -5.109 22.734 0.964 1 96.88 90 VAL B N 1
ATOM 3162 C CA . VAL B 1 90 ? -6.41 22.172 1.324 1 96.88 90 VAL B CA 1
ATOM 3163 C C . VAL B 1 90 ? -7.52 23.125 0.875 1 96.88 90 VAL B C 1
ATOM 3165 O O . VAL B 1 90 ? -7.465 24.328 1.144 1 96.88 90 VAL B O 1
ATOM 3168 N N . HIS B 1 91 ? -8.453 22.547 0.192 1 95.94 91 HIS B N 1
ATOM 3169 C CA . HIS B 1 91 ? -9.617 23.312 -0.256 1 95.94 91 HIS B CA 1
ATOM 3170 C C . HIS B 1 91 ? -10.914 22.672 0.247 1 95.94 91 HIS B C 1
ATOM 3172 O O . HIS B 1 91 ? -10.992 21.453 0.409 1 95.94 91 HIS B O 1
ATOM 3178 N N . GLY B 1 92 ? -11.898 23.562 0.39 1 91.75 92 GLY B N 1
ATOM 3179 C CA . GLY B 1 92 ? -13.18 23.109 0.903 1 91.75 92 GLY B CA 1
ATOM 3180 C C . GLY B 1 92 ? -13.414 23.484 2.352 1 91.75 92 GLY B C 1
ATOM 3181 O O . GLY B 1 92 ? -12.641 24.25 2.93 1 91.75 92 GLY B O 1
ATOM 3182 N N . PRO B 1 93 ? -14.609 22.969 2.768 1 93.5 93 PRO B N 1
ATOM 3183 C CA . PRO B 1 93 ? -15.578 21.984 2.273 1 93.5 93 PRO B CA 1
ATOM 3184 C C . PRO B 1 93 ? -16.438 22.516 1.127 1 93.5 93 PRO B C 1
ATOM 3186 O O . PRO B 1 93 ? -16.75 23.703 1.092 1 93.5 93 PRO B O 1
ATOM 3189 N N . LYS B 1 94 ? -16.625 21.625 0.224 1 93.31 94 LYS B N 1
ATOM 3190 C CA . LYS B 1 94 ? -17.516 21.922 -0.89 1 93.31 94 LYS B CA 1
ATOM 3191 C C . LYS B 1 94 ? -18.469 20.75 -1.155 1 93.31 94 LYS B C 1
ATOM 3193 O O . LYS B 1 94 ? -18.234 19.625 -0.684 1 93.31 94 LYS B O 1
ATOM 3198 N N . GLU B 1 95 ? -19.469 21.047 -1.781 1 91.44 95 GLU B N 1
ATOM 3199 C CA . GLU B 1 95 ? -20.422 20 -2.109 1 91.44 95 GLU B CA 1
ATOM 3200 C C . GLU B 1 95 ? -19.812 18.984 -3.078 1 91.44 95 GLU B C 1
ATOM 3202 O O . GLU B 1 95 ? -19.078 19.359 -3.992 1 91.44 95 GLU B O 1
ATOM 3207 N N . ILE B 1 96 ? -20.156 17.719 -2.801 1 88.94 96 ILE B N 1
ATOM 3208 C CA . ILE B 1 96 ? -19.719 16.672 -3.719 1 88.94 96 ILE B CA 1
ATOM 3209 C C . ILE B 1 96 ? -20.422 16.844 -5.062 1 88.94 96 ILE B C 1
ATOM 3211 O O . ILE B 1 96 ? -21.656 16.906 -5.125 1 88.94 96 ILE B O 1
ATOM 3215 N N . PRO B 1 97 ? -19.625 16.922 -6.098 1 83.62 97 PRO B N 1
ATOM 3216 C CA . PRO B 1 97 ? -20.266 17.094 -7.406 1 83.62 97 PRO B CA 1
ATOM 3217 C C . PRO B 1 97 ? -21.156 15.922 -7.777 1 83.62 97 PRO B C 1
ATOM 3219 O O . PRO B 1 97 ? -20.781 14.766 -7.582 1 83.62 97 PRO B O 1
ATOM 3222 N N . ASN B 1 98 ? -22.344 16.188 -8.32 1 82.81 98 ASN B N 1
ATOM 3223 C CA . ASN B 1 98 ? -23.281 15.195 -8.852 1 82.81 98 ASN B CA 1
ATOM 3224 C C . ASN B 1 98 ? -23.609 14.133 -7.812 1 82.81 98 ASN B C 1
ATOM 3226 O O . ASN B 1 98 ? -23.719 12.945 -8.133 1 82.81 98 ASN B O 1
ATOM 3230 N N . ILE B 1 99 ? -23.672 14.578 -6.625 1 75.88 99 ILE B N 1
ATOM 3231 C CA . ILE B 1 99 ? -23.984 13.648 -5.547 1 75.88 99 ILE B CA 1
ATOM 3232 C C . ILE B 1 99 ? -25.391 13.094 -5.738 1 75.88 99 ILE B C 1
ATOM 3234 O O . ILE B 1 99 ? -26.328 13.844 -6.008 1 75.88 99 ILE B O 1
ATOM 3238 N N . GLN B 1 100 ? -25.438 11.828 -5.836 1 69.31 100 GLN B N 1
ATOM 3239 C CA . GLN B 1 100 ? -26.719 11.188 -6.086 1 69.31 100 GLN B CA 1
ATOM 3240 C C . GLN B 1 100 ? -27.375 10.727 -4.785 1 69.31 100 GLN B C 1
ATOM 3242 O O . GLN B 1 100 ? -28.594 10.625 -4.699 1 69.31 100 GLN B O 1
ATOM 3247 N N . GLU B 1 101 ? -26.547 10.336 -3.848 1 75.06 101 GLU B N 1
ATOM 3248 C CA . GLU B 1 101 ? -27.031 9.812 -2.576 1 75.06 101 GLU B CA 1
ATOM 3249 C C . GLU B 1 101 ? -26.312 10.469 -1.398 1 75.06 101 GLU B C 1
ATOM 3251 O O . GLU B 1 101 ? -25.172 10.922 -1.53 1 75.06 101 GLU B O 1
ATOM 3256 N N . TYR B 1 102 ? -27.172 10.648 -0.366 1 77.69 102 TYR B N 1
ATOM 3257 C CA . TYR B 1 102 ? -26.609 11.164 0.873 1 77.69 102 TYR B CA 1
ATOM 3258 C C . TYR B 1 102 ? -25.469 10.281 1.358 1 77.69 102 TYR B C 1
ATOM 3260 O O . TYR B 1 102 ? -25.562 9.055 1.323 1 77.69 102 TYR B O 1
ATOM 3268 N N . THR B 1 103 ? -24.469 11.031 1.73 1 79.75 103 THR B N 1
ATOM 3269 C CA . THR B 1 103 ? -23.344 10.305 2.305 1 79.75 103 THR B CA 1
ATOM 3270 C C . THR B 1 103 ? -23.078 10.758 3.738 1 79.75 103 THR B C 1
ATOM 3272 O O . THR B 1 103 ? -23.016 11.961 4.012 1 79.75 103 THR B O 1
ATOM 3275 N N . GLU B 1 104 ? -23 9.891 4.648 1 79.25 104 GLU B N 1
ATOM 3276 C CA . GLU B 1 104 ? -22.75 10.203 6.055 1 79.25 104 GLU B CA 1
ATOM 3277 C C . GLU B 1 104 ? -21.297 10.664 6.27 1 79.25 104 GLU B C 1
ATOM 3279 O O . GLU B 1 104 ? -21.031 11.508 7.125 1 79.25 104 GLU B O 1
ATOM 3284 N N . LEU B 1 105 ? -20.469 10.148 5.508 1 85.25 105 LEU B N 1
ATOM 3285 C CA . LEU B 1 105 ? -19.062 10.492 5.633 1 85.25 105 LEU B CA 1
ATOM 3286 C C . LEU B 1 105 ? -18.641 11.438 4.512 1 85.25 105 LEU B C 1
ATOM 3288 O O . LEU B 1 105 ? -18.984 11.227 3.35 1 85.25 105 LEU B O 1
ATOM 3292 N N . GLY B 1 106 ? -18.031 12.508 4.961 1 88.25 106 GLY B N 1
ATOM 3293 C CA . GLY B 1 106 ? -17.453 13.391 3.961 1 88.25 106 GLY B CA 1
ATOM 3294 C C . GLY B 1 106 ? -16.438 12.703 3.072 1 88.25 106 GLY B C 1
ATOM 3295 O O . GLY B 1 106 ? -15.789 11.742 3.49 1 88.25 106 GLY B O 1
ATOM 3296 N N . LYS B 1 107 ? -16.312 13.25 1.886 1 90.94 107 LYS B N 1
ATOM 3297 C CA . LYS B 1 107 ? -15.367 12.688 0.922 1 90.94 107 LYS B CA 1
ATOM 3298 C C . LYS B 1 107 ? -14.031 13.422 0.975 1 90.94 107 LYS B C 1
ATOM 3300 O O . LYS B 1 107 ? -14 14.648 1.099 1 90.94 107 LYS B O 1
ATOM 3305 N N . LEU B 1 108 ? -12.977 12.656 1.004 1 93.62 108 LEU B N 1
ATOM 3306 C CA . LEU B 1 108 ? -11.633 13.211 0.909 1 93.62 108 LEU B CA 1
ATOM 3307 C C . LEU B 1 108 ? -11.023 12.953 -0.467 1 93.62 108 LEU B C 1
ATOM 3309 O O . LEU B 1 108 ? -10.891 11.797 -0.88 1 93.62 108 LEU B O 1
ATOM 3313 N N . GLU B 1 109 ? -10.797 14 -1.156 1 94.62 109 GLU B N 1
ATOM 3314 C CA . GLU B 1 109 ? -10.141 13.883 -2.453 1 94.62 109 GLU B CA 1
ATOM 3315 C C . GLU B 1 109 ? -8.68 14.328 -2.367 1 94.62 109 GLU B C 1
ATOM 3317 O O . GLU B 1 109 ? -8.383 15.445 -1.95 1 94.62 109 GLU B O 1
ATOM 3322 N N . CYS B 1 110 ? -7.785 13.445 -2.732 1 95.38 110 CYS B N 1
ATOM 3323 C CA . CYS B 1 110 ? -6.359 13.742 -2.668 1 95.38 110 CYS B CA 1
ATOM 3324 C C . CYS B 1 110 ? -5.719 13.648 -4.051 1 95.38 110 CYS B C 1
ATOM 3326 O O . CYS B 1 110 ? -6.008 12.727 -4.812 1 95.38 110 CYS B O 1
ATOM 3328 N N . ILE B 1 111 ? -4.934 14.641 -4.34 1 94 111 ILE B N 1
ATOM 3329 C CA . ILE B 1 111 ? -4.227 14.68 -5.617 1 94 111 ILE B CA 1
ATOM 3330 C C . ILE B 1 111 ? -2.744 14.961 -5.375 1 94 111 ILE B C 1
ATOM 3332 O O . ILE B 1 111 ? -2.393 15.945 -4.715 1 94 111 ILE B O 1
ATOM 3336 N N . ILE B 1 112 ? -1.902 14.086 -5.844 1 93.62 112 ILE B N 1
ATOM 3337 C CA . ILE B 1 112 ? -0.465 14.336 -5.848 1 93.62 112 ILE B CA 1
ATOM 3338 C C . ILE B 1 112 ? 0.018 14.555 -7.281 1 93.62 112 ILE B C 1
ATOM 3340 O O . ILE B 1 112 ? -0.217 13.711 -8.148 1 93.62 112 ILE B O 1
ATOM 3344 N N . GLU B 1 113 ? 0.567 15.617 -7.477 1 90.12 113 GLU B N 1
ATOM 3345 C CA . GLU B 1 113 ? 1.115 15.953 -8.789 1 90.12 113 GLU B CA 1
ATOM 3346 C C . GLU B 1 113 ? 2.596 16.312 -8.695 1 90.12 113 GLU B C 1
ATOM 3348 O O . GLU B 1 113 ? 3.035 16.906 -7.715 1 90.12 113 GLU B O 1
ATOM 3353 N N . TYR B 1 114 ? 3.297 15.969 -9.719 1 88.5 114 TYR B N 1
ATOM 3354 C CA . TYR B 1 114 ? 4.727 16.25 -9.758 1 88.5 114 TYR B CA 1
ATOM 3355 C C . TYR B 1 114 ? 5.02 17.406 -10.703 1 88.5 114 TYR B C 1
ATOM 3357 O O . TYR B 1 114 ? 4.426 17.516 -11.781 1 88.5 114 TYR B O 1
ATOM 3365 N N . ALA B 1 115 ? 5.941 18.203 -10.211 1 85.25 115 ALA B N 1
ATOM 3366 C CA . ALA B 1 115 ? 6.488 19.172 -11.156 1 85.25 115 ALA B CA 1
ATOM 3367 C C . ALA B 1 115 ? 7.207 18.484 -12.305 1 85.25 115 ALA B C 1
ATOM 3369 O O . ALA B 1 115 ? 7.773 17.406 -12.133 1 85.25 115 ALA B O 1
ATOM 3370 N N . PRO B 1 116 ? 7.09 19.031 -13.477 1 72.94 116 PRO B N 1
ATOM 3371 C CA . PRO B 1 116 ? 7.742 18.422 -14.633 1 72.94 116 PRO B CA 1
ATOM 3372 C C . PRO B 1 116 ? 9.219 18.125 -14.391 1 72.94 116 PRO B C 1
ATOM 3374 O O . PRO B 1 116 ? 9.75 17.141 -14.922 1 72.94 116 PRO B O 1
ATOM 3377 N N . PHE B 1 117 ? 9.93 18.859 -13.539 1 71.06 117 PHE B N 1
ATOM 3378 C CA . PHE B 1 117 ? 11.359 18.688 -13.305 1 71.06 117 PHE B CA 1
ATOM 3379 C C . PHE B 1 117 ? 11.609 18.094 -11.922 1 71.06 117 PHE B C 1
ATOM 3381 O O . PHE B 1 117 ? 12.742 18.094 -11.438 1 71.06 117 PHE B O 1
ATOM 3388 N N . ALA B 1 118 ? 10.594 17.625 -11.312 1 77.19 118 ALA B N 1
ATOM 3389 C CA . ALA B 1 118 ? 10.688 17.234 -9.914 1 77.19 118 ALA B CA 1
ATOM 3390 C C . ALA B 1 118 ? 11.672 16.078 -9.727 1 77.19 118 ALA B C 1
ATOM 3392 O O . ALA B 1 118 ? 12.258 15.93 -8.648 1 77.19 118 ALA B O 1
ATOM 3393 N N . SER B 1 119 ? 11.773 15.219 -10.734 1 64.25 119 SER B N 1
ATOM 3394 C CA . SER B 1 119 ? 12.711 14.102 -10.602 1 64.25 119 SER B CA 1
ATOM 3395 C C . SER B 1 119 ? 13.672 14.047 -11.781 1 64.25 119 SER B C 1
ATOM 3397 O O . SER B 1 119 ? 13.289 14.328 -12.922 1 64.25 119 SER B O 1
ATOM 3399 N N . LEU B 1 120 ? 14.906 14.016 -11.43 1 52.62 120 LEU B N 1
ATOM 3400 C CA . LEU B 1 120 ? 15.906 13.891 -12.484 1 52.62 120 LEU B CA 1
ATOM 3401 C C . LEU B 1 120 ? 15.672 12.625 -13.305 1 52.62 120 LEU B C 1
ATOM 3403 O O . LEU B 1 120 ? 16.047 12.562 -14.477 1 52.62 120 LEU B O 1
ATOM 3407 N N . THR B 1 121 ? 15.203 11.703 -12.625 1 46.97 121 THR B N 1
ATOM 3408 C CA . THR B 1 121 ? 15.141 10.375 -13.219 1 46.97 121 THR B CA 1
ATOM 3409 C C . THR B 1 121 ? 13.711 10.039 -13.641 1 46.97 121 THR B C 1
ATOM 3411 O O . THR B 1 121 ? 13.398 8.875 -13.922 1 46.97 121 THR B O 1
ATOM 3414 N N . ARG B 1 122 ? 12.891 11.055 -13.547 1 49.78 122 ARG B N 1
ATOM 3415 C CA . ARG B 1 122 ? 11.531 10.562 -13.75 1 49.78 122 ARG B CA 1
ATOM 3416 C C . ARG B 1 122 ? 11.297 10.164 -15.203 1 49.78 122 ARG B C 1
ATOM 3418 O O . ARG B 1 122 ? 11.109 11.016 -16.062 1 49.78 122 ARG B O 1
ATOM 3425 N N . LYS B 1 123 ? 12.078 9.336 -15.688 1 43.16 123 LYS B N 1
ATOM 3426 C CA . LYS B 1 123 ? 11.719 8.836 -17.016 1 43.16 123 LYS B CA 1
ATOM 3427 C C . LYS B 1 123 ? 10.281 8.328 -17.031 1 43.16 123 LYS B C 1
ATOM 3429 O O . LYS B 1 123 ? 9.68 8.18 -18.094 1 43.16 123 LYS B O 1
ATOM 3434 N N . LYS B 1 124 ? 9.938 7.32 -16.266 1 46.12 124 LYS B N 1
ATOM 3435 C CA . LYS B 1 124 ? 8.828 6.406 -16.531 1 46.12 124 LYS B CA 1
ATOM 3436 C C . LYS B 1 124 ? 7.48 7.082 -16.281 1 46.12 124 LYS B C 1
ATOM 3438 O O . LYS B 1 124 ? 7.43 8.18 -15.727 1 46.12 124 LYS B O 1
ATOM 3443 N N . SER B 1 125 ? 6.328 6.406 -16.453 1 49.16 125 SER B N 1
ATOM 3444 C CA . SER B 1 125 ? 4.914 6.746 -16.562 1 49.16 125 SER B CA 1
ATOM 3445 C C . SER B 1 125 ? 4.438 7.52 -15.328 1 49.16 125 SER B C 1
ATOM 3447 O O . SER B 1 125 ? 3.896 6.934 -14.391 1 49.16 125 SER B O 1
ATOM 3449 N N . PRO B 1 126 ? 4.906 8.836 -15.25 1 50.75 126 PRO B N 1
ATOM 3450 C CA . PRO B 1 126 ? 4.57 9.75 -14.148 1 50.75 126 PRO B CA 1
ATOM 3451 C C . PRO B 1 126 ? 3.115 9.633 -13.703 1 50.75 126 PRO B C 1
ATOM 3453 O O . PRO B 1 126 ? 2.826 9.68 -12.508 1 50.75 126 PRO B O 1
ATOM 3456 N N . GLU B 1 127 ? 2.26 9.344 -14.656 1 52.25 127 GLU B N 1
ATOM 3457 C CA . GLU B 1 127 ? 0.831 9.398 -14.359 1 52.25 127 GLU B CA 1
ATOM 3458 C C . GLU B 1 127 ? 0.41 8.234 -13.469 1 52.25 127 GLU B C 1
ATOM 3460 O O . GLU B 1 127 ? -0.391 8.414 -12.547 1 52.25 127 GLU B O 1
ATOM 3465 N N . GLN B 1 128 ? 0.998 7.133 -13.695 1 57.03 128 GLN B N 1
ATOM 3466 C CA . GLN B 1 128 ? 0.608 5.957 -12.93 1 57.03 128 GLN B CA 1
ATOM 3467 C C . GLN B 1 128 ? 1.093 6.062 -11.484 1 57.03 128 GLN B C 1
ATOM 3469 O O . GLN B 1 128 ? 0.364 5.715 -10.555 1 57.03 128 GLN B O 1
ATOM 3474 N N . SER B 1 129 ? 2.221 6.703 -11.375 1 64.38 129 SER B N 1
ATOM 3475 C CA . SER B 1 129 ? 2.801 6.855 -10.047 1 64.38 129 SER B CA 1
ATOM 3476 C C . SER B 1 129 ? 2.035 7.883 -9.219 1 64.38 129 SER B C 1
ATOM 3478 O O . SER B 1 129 ? 1.779 7.672 -8.031 1 64.38 129 SER B O 1
ATOM 3480 N N . ASP B 1 130 ? 1.475 8.82 -9.977 1 74.5 130 ASP B N 1
ATOM 3481 C CA . ASP B 1 130 ? 0.759 9.891 -9.297 1 74.5 130 ASP B CA 1
ATOM 3482 C C . ASP B 1 130 ? -0.567 9.398 -8.727 1 74.5 130 ASP B C 1
ATOM 3484 O O . ASP B 1 130 ? -0.932 9.734 -7.602 1 74.5 130 ASP B O 1
ATOM 3488 N N . LYS B 1 131 ? -1.133 8.602 -9.531 1 75.56 131 LYS B N 1
ATOM 3489 C CA . LYS B 1 131 ? -2.436 8.102 -9.094 1 75.56 131 LYS B CA 1
ATOM 3490 C C . LYS B 1 131 ? -2.293 7.137 -7.926 1 75.56 131 LYS B C 1
ATOM 3492 O O . LYS B 1 131 ? -3.107 7.148 -7 1 75.56 131 LYS B O 1
ATOM 3497 N N . TYR B 1 132 ? -1.243 6.492 -7.977 1 81 132 TYR B N 1
ATOM 3498 C CA . TYR B 1 132 ? -0.956 5.582 -6.875 1 81 132 TYR B CA 1
ATOM 3499 C C . TYR B 1 132 ? -0.715 6.348 -5.578 1 81 132 TYR B C 1
ATOM 3501 O O . TYR B 1 132 ? -1.313 6.039 -4.547 1 81 132 TYR B O 1
ATOM 3509 N N . MET B 1 133 ? 0.062 7.277 -5.672 1 88.19 133 MET B N 1
ATOM 3510 C CA . MET B 1 133 ? 0.42 8.07 -4.5 1 88.19 133 MET B CA 1
ATOM 3511 C C . MET B 1 133 ? -0.789 8.836 -3.969 1 88.19 133 MET B C 1
ATOM 3513 O O . MET B 1 133 ? -0.963 8.961 -2.756 1 88.19 133 MET B O 1
ATOM 3517 N N . SER B 1 134 ? -1.598 9.281 -4.887 1 91.62 134 SER B N 1
ATOM 3518 C CA . SER B 1 134 ? -2.805 10 -4.488 1 91.62 134 SER B CA 1
ATOM 3519 C C . SER B 1 134 ? -3.75 9.102 -3.701 1 91.62 134 SER B C 1
ATOM 3521 O O . SER B 1 134 ? -4.301 9.516 -2.678 1 91.62 134 SER B O 1
ATOM 3523 N N . ALA B 1 135 ? -3.861 7.926 -4.172 1 88.31 135 ALA B N 1
ATOM 3524 C CA . ALA B 1 135 ? -4.73 6.969 -3.494 1 88.31 135 ALA B CA 1
ATOM 3525 C C . ALA B 1 135 ? -4.172 6.586 -2.127 1 88.31 135 ALA B C 1
ATOM 3527 O O . ALA B 1 135 ? -4.918 6.461 -1.155 1 88.31 135 ALA B O 1
ATOM 3528 N N . ALA B 1 136 ? -2.895 6.418 -2.104 1 90.12 136 ALA B N 1
ATOM 3529 C CA . ALA B 1 136 ? -2.244 6.074 -0.842 1 90.12 136 ALA B CA 1
ATOM 3530 C C . ALA B 1 136 ? -2.408 7.195 0.181 1 90.12 136 ALA B C 1
ATOM 3532 O O . ALA B 1 136 ? -2.715 6.938 1.348 1 90.12 136 ALA B O 1
ATOM 3533 N N . MET B 1 137 ? -2.217 8.383 -0.254 1 94.56 137 MET B N 1
ATOM 3534 C CA . MET B 1 137 ? -2.377 9.531 0.628 1 94.56 137 MET B CA 1
ATOM 3535 C C . MET B 1 137 ? -3.812 9.641 1.13 1 94.56 137 MET B C 1
ATOM 3537 O O . MET B 1 137 ? -4.047 9.875 2.316 1 94.56 137 MET B O 1
ATOM 3541 N N . ARG B 1 138 ? -4.711 9.461 0.234 1 94.31 138 ARG B N 1
ATOM 3542 C CA . ARG B 1 138 ? -6.117 9.523 0.609 1 94.31 138 ARG B CA 1
ATOM 3543 C C . ARG B 1 138 ? -6.449 8.484 1.675 1 94.31 138 ARG B C 1
ATOM 3545 O O . ARG B 1 138 ? -7.055 8.805 2.697 1 94.31 138 ARG B O 1
ATOM 3552 N N . ARG B 1 139 ? -6.012 7.352 1.447 1 91 139 ARG B N 1
ATOM 3553 C CA . ARG B 1 139 ? -6.293 6.254 2.369 1 91 139 ARG B CA 1
ATOM 3554 C C . ARG B 1 139 ? -5.645 6.5 3.727 1 91 139 ARG B C 1
ATOM 3556 O O . ARG B 1 139 ? -6.211 6.148 4.762 1 91 139 ARG B O 1
ATOM 3563 N N . ALA B 1 140 ? -4.508 7.066 3.688 1 95.25 140 ALA B N 1
ATOM 3564 C CA . ALA B 1 140 ? -3.787 7.355 4.922 1 95.25 140 ALA B CA 1
ATOM 3565 C C . ALA B 1 140 ? -4.488 8.453 5.723 1 95.25 140 ALA B C 1
ATOM 3567 O O . ALA B 1 140 ? -4.438 8.461 6.953 1 95.25 140 ALA B O 1
ATOM 3568 N N . LEU B 1 141 ? -5.176 9.375 5.031 1 95.88 141 LEU B N 1
ATOM 3569 C CA . LEU B 1 141 ? -5.723 10.555 5.688 1 95.88 141 LEU B CA 1
ATOM 3570 C C . LEU B 1 141 ? -7.176 10.328 6.094 1 95.88 141 LEU B C 1
ATOM 3572 O O . LEU B 1 141 ? -7.707 11.047 6.941 1 95.88 141 LEU B O 1
ATOM 3576 N N . GLU B 1 142 ? -7.781 9.383 5.512 1 93.12 142 GLU B N 1
ATOM 3577 C CA . GLU B 1 142 ? -9.195 9.141 5.777 1 93.12 142 GLU B CA 1
ATOM 3578 C C . GLU B 1 142 ? -9.445 8.859 7.258 1 93.12 142 GLU B C 1
ATOM 3580 O O . GLU B 1 142 ? -10.352 9.438 7.859 1 93.12 142 GLU B O 1
ATOM 3585 N N . PRO B 1 143 ? -8.609 8.047 7.887 1 92 143 PRO B N 1
ATOM 3586 C CA . PRO B 1 143 ? -8.828 7.805 9.312 1 92 143 PRO B CA 1
ATOM 3587 C C . PRO B 1 143 ? -8.414 8.992 10.188 1 92 143 PRO B C 1
ATOM 3589 O O . PRO B 1 143 ? -8.766 9.039 11.367 1 92 143 PRO B O 1
ATOM 3592 N N . VAL B 1 144 ? -7.703 9.867 9.602 1 93.06 144 VAL B N 1
ATOM 3593 C CA . VAL B 1 144 ? -7.141 10.992 10.344 1 93.06 144 VAL B CA 1
ATOM 3594 C C . VAL B 1 144 ? -8.148 12.133 10.383 1 93.06 144 VAL B C 1
ATOM 3596 O O . VAL B 1 144 ? -8.266 12.828 11.398 1 93.06 144 VAL B O 1
ATOM 3599 N N . PHE B 1 145 ? -8.859 12.234 9.305 1 92.44 145 PHE B N 1
ATOM 3600 C CA . PHE B 1 145 ? -9.805 13.328 9.109 1 92.44 145 PHE B CA 1
ATOM 3601 C C . PHE B 1 145 ? -11.172 12.9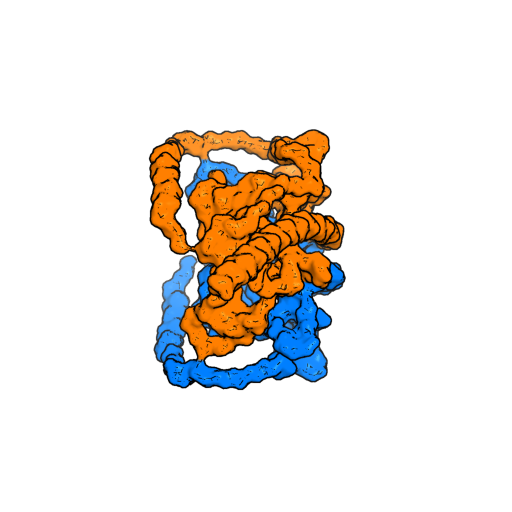69 9.664 1 92.44 145 PHE B C 1
ATOM 3603 O O . PHE B 1 145 ? -11.641 11.844 9.5 1 92.44 145 PHE B O 1
ATOM 3610 N N . CYS B 1 146 ? -11.797 13.938 10.383 1 90.06 146 CYS B N 1
ATOM 3611 C CA . CYS B 1 146 ? -13.133 13.711 10.93 1 90.06 146 CYS B CA 1
ATOM 3612 C C . CYS B 1 146 ? -14.195 13.82 9.844 1 90.06 146 CYS B C 1
ATOM 3614 O O . CYS B 1 146 ? -14.992 14.758 9.852 1 90.06 146 CYS B O 1
ATOM 3616 N N . ARG B 1 147 ? -14.305 12.836 9.07 1 89.06 147 ARG B N 1
ATOM 3617 C CA . ARG B 1 147 ? -15.172 12.836 7.902 1 89.06 147 ARG B CA 1
ATOM 3618 C C . ARG B 1 147 ? -16.641 12.93 8.305 1 89.06 147 ARG B C 1
ATOM 3620 O O . ARG B 1 147 ? -17.469 13.484 7.57 1 89.06 147 ARG B O 1
ATOM 3627 N N . HIS B 1 148 ? -17 12.391 9.508 1 84.31 148 HIS B N 1
ATOM 3628 C CA . HIS B 1 148 ? -18.375 12.367 9.977 1 84.31 148 HIS B CA 1
ATOM 3629 C C . HIS B 1 148 ? -18.906 13.773 10.188 1 84.31 148 HIS B C 1
ATOM 3631 O O . HIS B 1 148 ? -20.125 13.977 10.266 1 84.31 148 HIS B O 1
ATOM 3637 N N . GLU B 1 149 ? -18.031 14.773 10.281 1 87.62 149 GLU B N 1
ATOM 3638 C CA . GLU B 1 149 ? -18.422 16.172 10.5 1 87.62 149 GLU B CA 1
ATOM 3639 C C . GLU B 1 149 ? -18.797 16.844 9.188 1 87.62 149 GLU B C 1
ATOM 3641 O O . GLU B 1 149 ? -19.344 17.953 9.188 1 87.62 149 GLU B O 1
ATOM 3646 N N . PHE B 1 150 ? -18.641 16.156 8.07 1 90.44 150 PHE B N 1
ATOM 3647 C CA . PHE B 1 150 ? -18.844 16.812 6.777 1 90.44 150 PHE B CA 1
ATOM 3648 C C . PHE B 1 150 ? -19.703 15.945 5.875 1 90.44 150 PHE B C 1
ATOM 3650 O O . PHE B 1 150 ? -19.328 15.648 4.738 1 90.44 150 PHE B O 1
ATOM 3657 N N . PRO B 1 151 ? -20.891 15.68 6.355 1 87.69 151 PRO B N 1
ATOM 3658 C CA . PRO B 1 151 ? -21.766 14.883 5.492 1 87.69 151 PRO B CA 1
ATOM 3659 C C . PRO B 1 151 ? -22.078 15.578 4.168 1 87.69 151 PRO B C 1
ATOM 3661 O O . PRO B 1 151 ? -22.297 16.797 4.137 1 87.69 151 PRO B O 1
ATOM 3664 N N . ASN B 1 152 ? -21.969 14.914 3.107 1 90.12 152 ASN B N 1
ATOM 3665 C CA . ASN B 1 152 ? -22.297 15.352 1.756 1 90.12 152 ASN B CA 1
ATOM 3666 C C . ASN B 1 152 ? -21.312 16.391 1.25 1 90.12 152 ASN B C 1
ATOM 3668 O O . ASN B 1 152 ? -21.594 17.125 0.292 1 90.12 152 ASN B O 1
ATOM 3672 N N . LEU B 1 153 ? -20.234 16.547 1.94 1 93.19 153 LEU B N 1
ATOM 3673 C CA . LEU B 1 153 ? -19.234 17.531 1.549 1 93.19 153 LEU B CA 1
ATOM 3674 C C . LEU B 1 153 ? -17.906 16.844 1.202 1 93.19 153 LEU B C 1
ATOM 3676 O O . LEU B 1 153 ? -17.719 15.664 1.522 1 93.19 153 LEU B O 1
ATOM 3680 N N . MET B 1 154 ? -17.172 17.578 0.506 1 95.06 154 MET B N 1
ATOM 3681 C CA . MET B 1 154 ? -15.867 17.047 0.117 1 95.06 154 MET B CA 1
ATOM 3682 C C . MET B 1 154 ? -14.75 18.031 0.46 1 95.06 154 MET B C 1
ATOM 3684 O O . MET B 1 154 ? -14.922 19.234 0.333 1 95.06 154 MET B O 1
ATOM 3688 N N . ILE B 1 155 ? -13.672 17.516 0.905 1 95.81 155 ILE B N 1
ATOM 3689 C CA . ILE B 1 155 ? -12.438 18.25 1.12 1 95.81 155 ILE B CA 1
ATOM 3690 C C . ILE B 1 155 ? -11.375 17.781 0.129 1 95.81 155 ILE B C 1
ATOM 3692 O O . ILE B 1 155 ? -11.219 16.594 -0.102 1 95.81 155 ILE B O 1
ATOM 3696 N N . GLN B 1 156 ? -10.789 18.734 -0.473 1 97 156 GLN B N 1
ATOM 3697 C CA . GLN B 1 156 ? -9.75 18.406 -1.443 1 97 156 GLN B CA 1
ATOM 3698 C C . GLN B 1 156 ? -8.367 18.75 -0.902 1 97 156 GLN B C 1
ATOM 3700 O O . GLN B 1 156 ? -8.133 19.875 -0.448 1 97 156 GLN B O 1
ATOM 3705 N N . VAL B 1 157 ? -7.488 17.797 -0.927 1 97.31 157 VAL B N 1
ATOM 3706 C CA . VAL B 1 157 ? -6.098 18 -0.537 1 97.31 157 VAL B CA 1
ATOM 3707 C C . VAL B 1 157 ? -5.188 17.797 -1.748 1 97.31 157 VAL B C 1
ATOM 3709 O O . VAL B 1 157 ? -5.16 16.719 -2.344 1 97.31 157 VAL B O 1
ATOM 3712 N N . SER B 1 158 ? -4.488 18.812 -2.064 1 96.75 158 SER B N 1
ATOM 3713 C CA . SER B 1 158 ? -3.598 18.766 -3.219 1 96.75 158 SER B CA 1
ATOM 3714 C C . SER B 1 158 ? -2.139 18.922 -2.803 1 96.75 158 SER B C 1
ATOM 3716 O O . SER B 1 158 ? -1.782 19.875 -2.109 1 96.75 158 SER B O 1
ATOM 3718 N N . ALA B 1 159 ? -1.327 18 -3.217 1 96.31 159 ALA B N 1
ATOM 3719 C CA . ALA B 1 159 ? 0.111 18.047 -2.969 1 96.31 159 ALA B CA 1
ATOM 3720 C C . ALA B 1 159 ? 0.888 18.203 -4.273 1 96.31 159 ALA B C 1
ATOM 3722 O O . ALA B 1 159 ? 0.7 17.422 -5.211 1 96.31 159 ALA B O 1
ATOM 3723 N N . PHE B 1 160 ? 1.66 19.188 -4.309 1 93.81 160 PHE B N 1
ATOM 3724 C CA . PHE B 1 160 ? 2.516 19.438 -5.461 1 93.81 160 PHE B CA 1
ATOM 3725 C C . PHE B 1 160 ? 3.979 19.172 -5.117 1 93.81 160 PHE B C 1
ATOM 3727 O O . PHE B 1 160 ? 4.559 19.875 -4.285 1 93.81 160 PHE B O 1
ATOM 3734 N N . VAL B 1 161 ? 4.543 18.172 -5.789 1 94.75 161 VAL B N 1
ATOM 3735 C CA . VAL B 1 161 ? 5.926 17.781 -5.531 1 94.75 161 VAL B CA 1
ATOM 3736 C C . VAL B 1 161 ? 6.867 18.625 -6.379 1 94.75 161 VAL B C 1
ATOM 3738 O O . VAL B 1 161 ? 6.922 18.469 -7.602 1 94.75 161 VAL B O 1
ATOM 3741 N N . ILE B 1 162 ? 7.59 19.469 -5.699 1 92.75 162 ILE B N 1
ATOM 3742 C CA . ILE B 1 162 ? 8.523 20.359 -6.363 1 92.75 162 ILE B CA 1
ATOM 3743 C C . ILE B 1 162 ? 9.82 19.625 -6.68 1 92.75 162 ILE B C 1
ATOM 3745 O O . ILE B 1 162 ? 10.359 19.734 -7.785 1 92.75 162 ILE B O 1
ATOM 3749 N N . GLU B 1 163 ? 10.328 18.875 -5.777 1 92.56 163 GLU B N 1
ATOM 3750 C CA . GLU B 1 163 ? 11.547 18.062 -5.898 1 92.56 163 GLU B CA 1
ATOM 3751 C C . GLU B 1 163 ? 11.383 16.719 -5.195 1 92.56 163 GLU B C 1
ATOM 3753 O O . GLU B 1 163 ? 10.898 16.656 -4.062 1 92.56 163 GLU B O 1
ATOM 3758 N N . ASP B 1 164 ? 11.75 15.719 -5.895 1 93.75 164 ASP B N 1
ATOM 3759 C CA . ASP B 1 164 ? 11.625 14.359 -5.371 1 93.75 164 ASP B CA 1
ATOM 3760 C C . ASP B 1 164 ? 12.992 13.734 -5.113 1 93.75 164 ASP B C 1
ATOM 3762 O O . ASP B 1 164 ? 13.625 13.211 -6.035 1 93.75 164 ASP B O 1
ATOM 3766 N N . ASP B 1 165 ? 13.383 13.766 -3.902 1 94.75 165 ASP B N 1
ATOM 3767 C CA . ASP B 1 165 ? 14.594 13.062 -3.492 1 94.75 165 ASP B CA 1
ATOM 3768 C C . ASP B 1 165 ? 14.273 11.938 -2.51 1 94.75 165 ASP B C 1
ATOM 3770 O O . ASP B 1 165 ? 14.992 11.734 -1.532 1 94.75 165 ASP B O 1
ATOM 3774 N N . GLY B 1 166 ? 13.109 11.359 -2.625 1 94.31 166 GLY B N 1
ATOM 3775 C CA . GLY B 1 166 ? 12.711 10.242 -1.789 1 94.31 166 GLY B CA 1
ATOM 3776 C C . GLY B 1 166 ? 11.703 10.617 -0.722 1 94.31 166 GLY B C 1
ATOM 3777 O O . GLY B 1 166 ? 11.531 11.797 -0.414 1 94.31 166 GLY B O 1
ATOM 3778 N N . CYS B 1 167 ? 10.938 9.648 -0.271 1 95.69 167 CYS B N 1
ATOM 3779 C CA . CYS B 1 167 ? 9.984 9.773 0.824 1 95.69 167 CYS B CA 1
ATOM 3780 C C . CYS B 1 167 ? 8.891 10.789 0.482 1 95.69 167 CYS B C 1
ATOM 3782 O O . CYS B 1 167 ? 8.445 11.539 1.348 1 95.69 167 CYS B O 1
ATOM 3784 N N . VAL B 1 168 ? 8.5 10.805 -0.687 1 94.88 168 VAL B N 1
ATOM 3785 C CA . VAL B 1 168 ? 7.523 11.789 -1.137 1 94.88 168 VAL B CA 1
ATOM 3786 C C . VAL B 1 168 ? 6.184 11.531 -0.45 1 94.88 168 VAL B C 1
ATOM 3788 O O . VAL B 1 168 ? 5.535 12.469 0.027 1 94.88 168 VAL B O 1
ATOM 3791 N N . LEU B 1 169 ? 5.801 10.289 -0.38 1 95.25 169 LEU B N 1
ATOM 3792 C CA . LEU B 1 169 ? 4.52 9.945 0.23 1 95.25 169 LEU B CA 1
ATOM 3793 C C . LEU B 1 169 ? 4.488 10.367 1.695 1 95.25 169 LEU B C 1
ATOM 3795 O O . LEU B 1 169 ? 3.506 10.953 2.154 1 95.25 169 LEU B O 1
ATOM 3799 N N . SER B 1 170 ? 5.547 10.086 2.395 1 97 170 SER B N 1
ATOM 3800 C CA . SER B 1 170 ? 5.629 10.453 3.805 1 97 170 SER B CA 1
ATOM 3801 C C . SER B 1 170 ? 5.566 11.961 3.986 1 97 170 SER B C 1
ATOM 3803 O O . SER B 1 170 ? 4.871 12.461 4.875 1 97 170 SER B O 1
ATOM 3805 N N . ALA B 1 171 ? 6.297 12.672 3.158 1 96.62 171 ALA B N 1
ATOM 3806 C CA . ALA B 1 171 ? 6.273 14.133 3.209 1 96.62 171 ALA B CA 1
ATOM 3807 C C . ALA B 1 171 ? 4.875 14.672 2.92 1 96.62 171 ALA B C 1
ATOM 3809 O O . ALA B 1 171 ? 4.395 15.57 3.611 1 96.62 171 ALA B O 1
ATOM 3810 N N . ALA B 1 172 ? 4.266 14.078 1.934 1 97 172 ALA B N 1
ATOM 3811 C CA . ALA B 1 172 ? 2.938 14.531 1.519 1 97 172 ALA B CA 1
ATOM 3812 C C . ALA B 1 172 ? 1.906 14.281 2.615 1 97 172 ALA B C 1
ATOM 3814 O O . ALA B 1 172 ? 1.078 15.148 2.906 1 97 172 ALA B O 1
ATOM 3815 N N . ILE B 1 173 ? 1.927 13.109 3.232 1 97.31 173 ILE B N 1
ATOM 3816 C CA . ILE B 1 173 ? 0.976 12.758 4.281 1 97.31 173 ILE B CA 1
ATOM 3817 C C . ILE B 1 173 ? 1.16 13.688 5.48 1 97.31 173 ILE B C 1
ATOM 3819 O O . ILE B 1 173 ? 0.187 14.227 6.004 1 97.31 173 ILE B O 1
ATOM 3823 N N . THR B 1 174 ? 2.385 13.875 5.891 1 96.31 174 THR B N 1
ATOM 3824 C CA . THR B 1 174 ? 2.686 14.75 7.016 1 96.31 174 THR B CA 1
ATOM 3825 C C . THR B 1 174 ? 2.291 16.188 6.695 1 96.31 174 THR B C 1
ATOM 3827 O O . THR B 1 174 ? 1.625 16.844 7.5 1 96.31 174 THR B O 1
ATOM 3830 N N . GLY B 1 175 ? 2.693 16.641 5.527 1 95.69 175 GLY B N 1
ATOM 3831 C CA . GLY B 1 175 ? 2.328 17.984 5.102 1 95.69 175 GLY B CA 1
ATOM 3832 C C . GLY B 1 175 ? 0.829 18.203 5.008 1 95.69 175 GLY B C 1
ATOM 3833 O O . GLY B 1 175 ? 0.323 19.266 5.379 1 95.69 175 GLY B O 1
ATOM 3834 N N . ALA B 1 176 ? 0.143 17.219 4.5 1 96.75 176 ALA B N 1
ATOM 3835 C CA . ALA B 1 176 ? -1.311 17.297 4.383 1 96.75 176 ALA B CA 1
ATOM 3836 C C . ALA B 1 176 ? -1.968 17.391 5.754 1 96.75 176 ALA B C 1
ATOM 3838 O O . ALA B 1 176 ? -2.9 18.188 5.945 1 96.75 176 ALA B O 1
ATOM 3839 N N . SER B 1 177 ? -1.515 16.594 6.672 1 95 177 SER B N 1
ATOM 3840 C CA . SER B 1 177 ? -2.039 16.641 8.031 1 95 177 SER B CA 1
ATOM 3841 C C . SER B 1 177 ? -1.855 18.031 8.648 1 95 177 SER B C 1
ATOM 3843 O O . SER B 1 177 ? -2.771 18.562 9.281 1 95 177 SER B O 1
ATOM 3845 N N . LEU B 1 178 ? -0.729 18.609 8.422 1 93 178 LEU B N 1
ATOM 3846 C CA . LEU B 1 178 ? -0.428 19.953 8.922 1 93 178 LEU B CA 1
ATOM 3847 C C . LEU B 1 178 ? -1.294 21 8.234 1 93 178 LEU B C 1
ATOM 3849 O O . LEU B 1 178 ? -1.801 21.922 8.883 1 93 178 LEU B O 1
ATOM 3853 N N . ALA B 1 179 ? -1.424 20.844 6.938 1 94.06 179 ALA B N 1
ATOM 3854 C CA . ALA B 1 179 ? -2.223 21.797 6.168 1 94.06 179 ALA B CA 1
ATOM 3855 C C . ALA B 1 179 ? -3.68 21.781 6.621 1 94.06 179 ALA B C 1
ATOM 3857 O O . ALA B 1 179 ? -4.309 22.844 6.738 1 94.06 179 ALA B O 1
ATOM 3858 N N . ILE B 1 180 ? -4.191 20.609 6.871 1 93.69 180 ILE B N 1
ATOM 3859 C CA . ILE B 1 180 ? -5.562 20.469 7.34 1 93.69 180 ILE B CA 1
ATOM 3860 C C . ILE B 1 180 ? -5.715 21.156 8.703 1 93.69 180 ILE B C 1
ATOM 3862 O O . ILE B 1 180 ? -6.672 21.891 8.93 1 93.69 180 ILE B O 1
ATOM 3866 N N . ALA B 1 181 ? -4.754 20.922 9.547 1 90.62 181 ALA B N 1
ATOM 3867 C CA . ALA B 1 181 ? -4.758 21.562 10.859 1 90.62 181 ALA B CA 1
ATOM 3868 C C . ALA B 1 181 ? -4.676 23.078 10.742 1 90.62 181 ALA B C 1
ATOM 3870 O O . ALA B 1 181 ? -5.391 23.797 11.438 1 90.62 181 ALA B O 1
ATOM 3871 N N . HIS B 1 182 ? -3.838 23.516 9.883 1 89.62 182 HIS B N 1
ATOM 3872 C CA . HIS B 1 182 ? -3.707 24.953 9.641 1 89.62 182 HIS B CA 1
ATOM 3873 C C . HIS B 1 182 ? -5.023 25.547 9.148 1 89.62 182 HIS B C 1
ATOM 3875 O O . HIS B 1 182 ? -5.352 26.688 9.477 1 89.62 182 HIS B O 1
ATOM 3881 N N . GLY B 1 183 ? -5.746 24.781 8.359 1 92.06 183 GLY B N 1
ATOM 3882 C CA . GLY B 1 183 ? -7.027 25.203 7.832 1 92.06 183 GLY B CA 1
ATOM 3883 C C . GLY B 1 183 ? -8.148 25.109 8.852 1 92.06 183 GLY B C 1
ATOM 3884 O O . GLY B 1 183 ? -9.312 25.375 8.523 1 92.06 183 GLY B O 1
ATOM 3885 N N . ARG B 1 184 ? -7.844 24.688 10.023 1 89.5 184 ARG B N 1
ATOM 3886 C CA . ARG B 1 184 ? -8.773 24.578 11.141 1 89.5 184 ARG B CA 1
ATOM 3887 C C . ARG B 1 184 ? -9.875 23.547 10.836 1 89.5 184 ARG B C 1
ATOM 3889 O O . ARG B 1 184 ? -11.039 23.781 11.156 1 89.5 184 ARG B O 1
ATOM 3896 N N . LEU B 1 185 ? -9.562 22.609 10.117 1 91.81 185 LEU B N 1
ATOM 3897 C CA . LEU B 1 185 ? -10.445 21.453 9.914 1 91.81 185 LEU B CA 1
ATOM 3898 C C . LEU B 1 185 ? -10.203 20.391 10.969 1 91.81 185 LEU B C 1
ATOM 3900 O O . LEU B 1 185 ? -9.062 20.172 11.391 1 91.81 185 LEU B O 1
ATOM 3904 N N . PRO B 1 186 ? -11.211 19.75 11.352 1 91.5 186 PRO B N 1
ATOM 3905 C CA . PRO B 1 186 ? -11.078 18.812 12.469 1 91.5 186 PRO B CA 1
ATOM 3906 C C . PRO B 1 186 ? -10.312 17.547 12.094 1 91.5 186 PRO B C 1
ATOM 3908 O O . PRO B 1 186 ? -10.602 16.938 11.062 1 91.5 186 PRO B O 1
ATOM 3911 N N . LEU B 1 187 ? -9.391 17.219 12.914 1 91.38 187 LEU B N 1
ATOM 3912 C CA . LEU B 1 187 ? -8.625 15.977 12.844 1 91.38 187 LEU B CA 1
ATOM 3913 C C . LEU B 1 187 ? -8.758 15.188 14.141 1 91.38 187 LEU B C 1
ATOM 3915 O O . LEU B 1 187 ? -8.875 15.766 15.219 1 91.38 187 LEU B O 1
ATOM 3919 N N . PHE B 1 188 ? -8.75 13.859 14.016 1 88.62 188 PHE B N 1
ATOM 3920 C CA . PHE B 1 188 ? -8.672 13.055 15.227 1 88.62 188 PHE B CA 1
ATOM 3921 C C . PHE B 1 188 ? -7.316 13.227 15.906 1 88.62 188 PHE B C 1
ATOM 3923 O O . PHE B 1 188 ? -7.238 13.273 17.141 1 88.62 188 PHE B O 1
ATOM 3930 N N . ASP B 1 189 ? -6.324 13.266 15.141 1 88.38 189 ASP B N 1
ATOM 3931 C CA . ASP B 1 189 ? -4.93 13.445 15.523 1 88.38 189 ASP B CA 1
ATOM 3932 C C . ASP B 1 189 ? -4.07 13.797 14.305 1 88.38 189 ASP B C 1
ATOM 3934 O O . ASP B 1 189 ? -4.504 13.625 13.164 1 88.38 189 ASP B O 1
ATOM 3938 N N . PHE B 1 190 ? -3.018 14.43 14.633 1 87.5 190 PHE B N 1
ATOM 3939 C CA . PHE B 1 190 ? -2.031 14.695 13.594 1 87.5 190 PHE B CA 1
ATOM 3940 C C . PHE B 1 190 ? -1.3 13.414 13.203 1 87.5 190 PHE B C 1
ATOM 3942 O O . PHE B 1 190 ? -0.834 12.672 14.07 1 87.5 190 PHE B O 1
ATOM 3949 N N . ALA B 1 191 ? -1.289 13.18 11.867 1 94.81 191 ALA B N 1
ATOM 3950 C CA . ALA B 1 191 ? -0.586 11.992 11.391 1 94.81 191 ALA B CA 1
ATOM 3951 C C . ALA B 1 191 ? 0.841 12.336 10.969 1 94.81 191 ALA B C 1
ATOM 3953 O O . ALA B 1 191 ? 1.056 13.219 10.141 1 94.81 191 ALA B O 1
ATOM 3954 N N . ALA B 1 192 ? 1.812 11.695 11.539 1 96.31 192 ALA B N 1
ATOM 3955 C CA . ALA B 1 192 ? 3.211 11.781 11.125 1 96.31 192 ALA B CA 1
ATOM 3956 C C . ALA B 1 192 ? 3.623 10.547 10.32 1 96.31 192 ALA B C 1
ATOM 3958 O O . ALA B 1 192 ? 3.357 9.414 10.727 1 96.31 192 ALA B O 1
ATOM 3959 N N . ALA B 1 193 ? 4.184 10.797 9.188 1 97.69 193 ALA B N 1
ATOM 3960 C CA . ALA B 1 193 ? 4.566 9.688 8.32 1 97.69 193 ALA B CA 1
ATOM 3961 C C . ALA B 1 193 ? 6.086 9.594 8.188 1 97.69 193 ALA B C 1
ATOM 3963 O O . ALA B 1 193 ? 6.77 10.609 8.062 1 97.69 193 ALA B O 1
ATOM 3964 N N . VAL B 1 194 ? 6.586 8.383 8.242 1 97.19 194 VAL B N 1
ATOM 3965 C CA . VAL B 1 194 ? 8.016 8.117 8.141 1 97.19 194 VAL B CA 1
ATOM 3966 C C . VAL B 1 194 ? 8.258 6.934 7.203 1 97.19 194 VAL B C 1
ATOM 3968 O O . VAL B 1 194 ? 7.422 6.027 7.113 1 97.19 194 VAL B O 1
ATOM 3971 N N . SER B 1 195 ? 9.312 6.992 6.504 1 97.44 195 SER B N 1
ATOM 3972 C CA . SER B 1 195 ? 9.734 5.895 5.637 1 97.44 195 SER B CA 1
ATOM 3973 C C . SER B 1 195 ? 11.125 5.398 6.012 1 97.44 195 SER B C 1
ATOM 3975 O O . SER B 1 195 ? 11.969 6.176 6.473 1 97.44 195 SER B O 1
ATOM 3977 N N . ILE B 1 196 ? 11.352 4.141 5.82 1 97.44 196 ILE B N 1
ATOM 3978 C CA . ILE B 1 196 ? 12.672 3.555 6.008 1 97.44 196 ILE B CA 1
ATOM 3979 C C . ILE B 1 196 ? 13.016 2.65 4.824 1 97.44 196 ILE B C 1
ATOM 3981 O O . ILE B 1 196 ? 12.117 2.162 4.133 1 97.44 196 ILE B O 1
ATOM 3985 N N . SER B 1 197 ? 14.219 2.529 4.555 1 96.25 197 SER B N 1
ATOM 3986 C CA . SER B 1 197 ? 14.727 1.546 3.602 1 96.25 197 SER B CA 1
ATOM 3987 C C . SER B 1 197 ? 15.516 0.45 4.309 1 96.25 197 SER B C 1
ATOM 3989 O O . SER B 1 197 ? 16.25 0.722 5.266 1 96.25 197 SER B O 1
ATOM 3991 N N . LEU B 1 198 ? 15.289 -0.711 3.818 1 94.31 198 LEU B N 1
ATOM 3992 C CA . LEU B 1 198 ? 15.945 -1.884 4.379 1 94.31 198 LEU B CA 1
ATOM 3993 C C . LEU B 1 198 ? 16.938 -2.479 3.385 1 94.31 198 LEU B C 1
ATOM 3995 O O . LEU B 1 198 ? 16.656 -2.559 2.189 1 94.31 198 LEU B O 1
ATOM 3999 N N . HIS B 1 199 ? 18.047 -2.816 3.904 1 91.31 199 HIS B N 1
ATOM 4000 C CA . HIS B 1 199 ? 19.031 -3.582 3.16 1 91.31 199 HIS B CA 1
ATOM 4001 C C . HIS B 1 199 ? 19.797 -4.527 4.078 1 91.31 199 HIS B C 1
ATOM 4003 O O . HIS B 1 199 ? 20.734 -4.109 4.777 1 91.31 199 HIS B O 1
ATOM 4009 N N . ASN B 1 200 ? 19.406 -5.793 4.016 1 88.88 200 ASN B N 1
ATOM 4010 C CA . ASN B 1 200 ? 19.922 -6.785 4.957 1 88.88 200 ASN B CA 1
ATOM 4011 C C . ASN B 1 200 ? 19.734 -6.332 6.402 1 88.88 200 ASN B C 1
ATOM 4013 O O . ASN B 1 200 ? 18.609 -6.164 6.867 1 88.88 200 ASN B O 1
ATOM 4017 N N . ASP B 1 201 ? 20.781 -5.988 7.047 1 84.75 201 ASP B N 1
ATOM 4018 C CA . ASP B 1 201 ? 20.656 -5.609 8.453 1 84.75 201 ASP B CA 1
ATOM 4019 C C . ASP B 1 201 ? 20.656 -4.09 8.617 1 84.75 201 ASP B C 1
ATOM 4021 O O . ASP B 1 201 ? 20.516 -3.58 9.727 1 84.75 201 ASP B O 1
ATOM 4025 N N . LEU B 1 202 ? 20.703 -3.445 7.539 1 89.69 202 LEU B N 1
ATOM 4026 C CA . LEU B 1 202 ? 20.766 -1.989 7.59 1 89.69 202 LEU B CA 1
ATOM 4027 C C . LEU B 1 202 ? 19.359 -1.389 7.488 1 89.69 202 LEU B C 1
ATOM 4029 O O . LEU B 1 202 ? 18.547 -1.851 6.695 1 89.69 202 LEU B O 1
ATOM 4033 N N . ILE B 1 203 ? 19.125 -0.478 8.352 1 94.5 203 ILE B N 1
ATOM 4034 C CA . ILE B 1 203 ? 17.891 0.303 8.32 1 94.5 203 ILE B CA 1
ATOM 4035 C C . ILE B 1 203 ? 18.219 1.78 8.125 1 94.5 203 ILE B C 1
ATOM 4037 O O . ILE B 1 203 ? 18.922 2.383 8.945 1 94.5 203 ILE B O 1
ATOM 4041 N N . LEU B 1 204 ? 17.812 2.303 7.02 1 96.62 204 LEU B N 1
ATOM 4042 C CA . LEU B 1 204 ? 18.031 3.713 6.727 1 96.62 204 LEU B CA 1
ATOM 4043 C C . LEU B 1 204 ? 16.766 4.523 6.945 1 96.62 204 LEU B C 1
ATOM 4045 O O . LEU B 1 204 ? 15.789 4.379 6.199 1 96.62 204 LEU B O 1
ATOM 4049 N N . ILE B 1 205 ? 16.812 5.359 7.953 1 96.75 205 ILE B N 1
ATOM 4050 C CA . ILE B 1 205 ? 15.656 6.195 8.242 1 96.75 205 ILE B CA 1
ATOM 4051 C C . ILE B 1 205 ? 15.602 7.363 7.258 1 96.75 205 ILE B C 1
ATOM 4053 O O . ILE B 1 205 ? 16.641 7.953 6.93 1 96.75 205 ILE B O 1
ATOM 4057 N N . ASP B 1 206 ? 14.383 7.703 6.715 1 97 206 ASP B N 1
ATOM 4058 C CA . ASP B 1 206 ? 14.195 8.836 5.824 1 97 206 ASP B CA 1
ATOM 4059 C C . ASP B 1 206 ? 15.172 8.789 4.652 1 97 206 ASP B C 1
ATOM 4061 O O . ASP B 1 206 ? 15.953 9.727 4.445 1 97 206 ASP B O 1
ATOM 4065 N N . PRO B 1 207 ? 15.055 7.727 3.941 1 97.38 207 PRO B N 1
ATOM 4066 C CA . PRO B 1 207 ? 16.031 7.512 2.865 1 97.38 207 PRO B CA 1
ATOM 4067 C C . PRO B 1 207 ? 15.883 8.523 1.729 1 97.38 207 PRO B C 1
ATOM 4069 O O . PRO B 1 207 ? 14.773 8.992 1.456 1 97.38 207 PRO B O 1
ATOM 4072 N N . THR B 1 208 ? 17 8.797 1.103 1 96.12 208 THR B N 1
ATOM 4073 C CA . THR B 1 208 ? 16.969 9.547 -0.148 1 96.12 208 THR B CA 1
ATOM 4074 C C . THR B 1 208 ? 16.484 8.672 -1.295 1 96.12 208 THR B C 1
ATOM 4076 O O . THR B 1 208 ? 16.328 7.461 -1.137 1 96.12 208 THR B O 1
ATOM 4079 N N . LYS B 1 209 ? 16.234 9.32 -2.369 1 94.25 209 LYS B N 1
ATOM 4080 C CA . LYS B 1 209 ? 15.789 8.578 -3.547 1 94.25 209 LYS B CA 1
ATOM 4081 C C . LYS B 1 209 ? 16.828 7.543 -3.967 1 94.25 209 LYS B C 1
ATOM 4083 O O . LYS B 1 209 ? 16.484 6.406 -4.305 1 94.25 209 LYS B O 1
ATOM 4088 N N . ALA B 1 210 ? 18.078 7.914 -3.971 1 92.62 210 ALA B N 1
ATOM 4089 C CA . ALA B 1 210 ? 19.156 7.012 -4.332 1 92.62 210 ALA B CA 1
ATOM 4090 C C . ALA B 1 210 ? 19.203 5.809 -3.395 1 92.62 210 ALA B C 1
ATOM 4092 O O . ALA B 1 210 ? 19.438 4.68 -3.836 1 92.62 210 ALA B O 1
ATOM 4093 N N . GLU B 1 211 ? 19.031 6.062 -2.141 1 93.94 211 GLU B N 1
ATOM 4094 C CA . GLU B 1 211 ? 19.016 4.988 -1.151 1 93.94 211 GLU B CA 1
ATOM 4095 C C . GLU B 1 211 ? 17.844 4.047 -1.363 1 93.94 211 GLU B C 1
ATOM 4097 O O . GLU B 1 211 ? 17.984 2.826 -1.287 1 93.94 211 GLU B O 1
ATOM 4102 N N . GLU B 1 212 ? 16.656 4.625 -1.605 1 92.94 212 GLU B N 1
ATOM 4103 C CA . GLU B 1 212 ? 15.477 3.816 -1.889 1 92.94 212 GLU B CA 1
ATOM 4104 C C . GLU B 1 212 ? 15.703 2.916 -3.102 1 92.94 212 GLU B C 1
ATOM 4106 O O . GLU B 1 212 ? 15.406 1.722 -3.059 1 92.94 212 GLU B O 1
ATOM 4111 N N . GLU B 1 213 ? 16.203 3.514 -4.148 1 87.38 213 GLU B N 1
ATOM 4112 C CA . GLU B 1 213 ? 16.422 2.773 -5.387 1 87.38 213 GLU B CA 1
ATOM 4113 C C . GLU B 1 213 ? 17.453 1.658 -5.188 1 87.38 213 GLU B C 1
ATOM 4115 O O . GLU B 1 213 ? 17.281 0.553 -5.707 1 87.38 213 GLU B O 1
ATOM 4120 N N . PHE B 1 214 ? 18.5 1.934 -4.473 1 88.56 214 PHE B N 1
ATOM 4121 C CA . PHE B 1 214 ? 19.516 0.939 -4.164 1 88.56 214 PHE B CA 1
ATOM 4122 C C . PHE B 1 214 ? 18.922 -0.237 -3.404 1 88.56 214 PHE B C 1
ATOM 4124 O O . PHE B 1 214 ? 19.188 -1.396 -3.721 1 88.56 214 PHE B O 1
ATOM 4131 N N . CYS B 1 215 ? 18.062 0.057 -2.439 1 89.38 215 CYS B N 1
ATOM 4132 C CA . CYS B 1 215 ? 17.5 -0.978 -1.574 1 89.38 215 CYS B CA 1
ATOM 4133 C C . CYS B 1 215 ? 16.453 -1.798 -2.309 1 89.38 215 CYS B C 1
ATOM 4135 O O . CYS B 1 215 ? 16.25 -2.977 -2.01 1 89.38 215 CYS B O 1
ATOM 4137 N N . LEU B 1 216 ? 15.828 -1.21 -3.279 1 85.12 216 LEU B N 1
ATOM 4138 C CA . LEU B 1 216 ? 14.781 -1.914 -4.004 1 85.12 216 LEU B CA 1
ATOM 4139 C C . LEU B 1 216 ? 15.359 -2.721 -5.16 1 85.12 216 LEU B C 1
ATOM 4141 O O . LEU B 1 216 ? 14.742 -3.676 -5.629 1 85.12 216 LEU B O 1
ATOM 4145 N N . ASN B 1 217 ? 16.5 -2.273 -5.719 1 72.75 217 ASN B N 1
ATOM 4146 C CA . ASN B 1 217 ? 17.062 -2.916 -6.898 1 72.75 217 ASN B CA 1
ATOM 4147 C C . ASN B 1 217 ? 18.219 -3.848 -6.527 1 72.75 217 ASN B C 1
ATOM 4149 O O . ASN B 1 217 ? 19.078 -4.133 -7.355 1 72.75 217 ASN B O 1
ATOM 4153 N N . THR B 1 218 ? 18.391 -4.219 -5.301 1 58.94 218 THR B N 1
ATOM 4154 C CA . THR B 1 218 ? 19.609 -4.918 -4.906 1 58.94 218 THR B CA 1
ATOM 4155 C C . THR B 1 218 ? 19.672 -6.305 -5.543 1 58.94 218 THR B C 1
ATOM 4157 O O . THR B 1 218 ? 18.719 -7.074 -5.461 1 58.94 218 THR B O 1
ATOM 4160 N N . ILE B 1 219 ? 20.391 -6.375 -6.801 1 52.66 219 ILE B N 1
ATOM 4161 C CA . ILE B 1 219 ? 20.859 -7.531 -7.551 1 52.66 219 ILE B CA 1
ATOM 4162 C C . ILE B 1 219 ? 21.891 -8.297 -6.719 1 52.66 219 ILE B C 1
ATOM 4164 O O . ILE B 1 219 ? 22.859 -7.715 -6.215 1 52.66 219 ILE B O 1
ATOM 4168 N N . SER B 1 220 ? 21.562 -9.156 -5.84 1 49.81 220 SER B N 1
ATOM 4169 C CA . SER B 1 220 ? 22.719 -9.891 -5.352 1 49.81 220 SER B CA 1
ATOM 4170 C C . SER B 1 220 ? 23.438 -10.602 -6.488 1 49.81 220 SER B C 1
ATOM 4172 O O . SER B 1 220 ? 22.906 -11.555 -7.07 1 49.81 220 SER B O 1
ATOM 4174 N N . ALA B 1 221 ? 23.859 -9.812 -7.559 1 43.94 221 ALA B N 1
ATOM 4175 C CA . ALA B 1 221 ? 24.688 -10.594 -8.477 1 43.94 221 ALA B CA 1
ATOM 4176 C C . ALA B 1 221 ? 25.469 -11.672 -7.738 1 43.94 221 ALA B C 1
ATOM 4178 O O . ALA B 1 221 ? 25.672 -12.766 -8.258 1 43.94 221 ALA B O 1
ATOM 4179 N N . ASP B 1 222 ? 26.422 -11.188 -6.844 1 47.75 222 ASP B N 1
ATOM 4180 C CA . ASP B 1 222 ? 27.375 -12.102 -6.215 1 47.75 222 ASP B CA 1
ATOM 4181 C C . ASP B 1 222 ? 26.688 -12.977 -5.168 1 47.75 222 ASP B C 1
ATOM 4183 O O . ASP B 1 222 ? 25.531 -12.742 -4.82 1 47.75 222 ASP B O 1
ATOM 4187 N N . GLU B 1 223 ? 27.438 -13.891 -4.52 1 48.25 223 GLU B N 1
ATOM 4188 C CA . GLU B 1 223 ? 27.359 -15.07 -3.658 1 48.25 223 GLU B CA 1
ATOM 4189 C C . GLU B 1 223 ? 26.391 -14.836 -2.492 1 48.25 223 GLU B C 1
ATOM 4191 O O . GLU B 1 223 ? 26 -15.781 -1.807 1 48.25 223 GLU B O 1
ATOM 4196 N N . LYS B 1 224 ? 26.188 -13.469 -2.201 1 53.72 224 LYS B N 1
ATOM 4197 C CA . LYS B 1 224 ? 25.469 -13.398 -0.938 1 53.72 224 LYS B CA 1
ATOM 4198 C C . LYS B 1 224 ? 24.047 -12.883 -1.149 1 53.72 224 LYS B C 1
ATOM 4200 O O . LYS B 1 224 ? 23.844 -11.727 -1.546 1 53.72 224 LYS B O 1
ATOM 4205 N N . LYS B 1 225 ? 23.016 -13.672 -1.197 1 63.31 225 LYS B N 1
ATOM 4206 C CA . LYS B 1 225 ? 21.578 -13.445 -1.312 1 63.31 225 LYS B CA 1
ATOM 4207 C C . LYS B 1 225 ? 21.109 -12.414 -0.296 1 63.31 225 LYS B C 1
ATOM 4209 O O . LYS B 1 225 ? 21.375 -12.539 0.898 1 63.31 225 LYS B O 1
ATOM 4214 N N . ILE B 1 226 ? 20.812 -11.172 -0.825 1 74.81 226 ILE B N 1
ATOM 4215 C CA . ILE B 1 226 ? 20.188 -10.188 0.053 1 74.81 226 ILE B CA 1
ATOM 4216 C C . ILE B 1 226 ? 18.812 -10.68 0.48 1 74.81 226 ILE B C 1
ATOM 4218 O O . ILE B 1 226 ? 17.938 -10.922 -0.362 1 74.81 226 ILE B O 1
ATOM 4222 N N . GLU B 1 227 ? 18.75 -10.836 1.76 1 80.88 227 GLU B N 1
ATOM 4223 C CA . GLU B 1 227 ? 17.531 -11.438 2.287 1 80.88 227 GLU B CA 1
ATOM 4224 C C . GLU B 1 227 ? 16.469 -10.375 2.568 1 80.88 227 GLU B C 1
ATOM 4226 O O . GLU B 1 227 ? 15.297 -10.562 2.258 1 80.88 227 GLU B O 1
ATOM 4231 N N . ASN B 1 228 ? 16.906 -9.273 3.17 1 90.94 228 ASN B N 1
ATOM 4232 C CA . ASN B 1 228 ? 15.969 -8.211 3.516 1 90.94 228 ASN B CA 1
ATOM 4233 C C . ASN B 1 228 ? 16.25 -6.941 2.725 1 90.94 228 ASN B C 1
ATOM 4235 O O . ASN B 1 228 ? 17.359 -6.422 2.75 1 90.94 228 ASN B O 1
ATOM 4239 N N . TYR B 1 229 ? 15.281 -6.543 1.965 1 92.06 229 TYR B N 1
ATOM 4240 C CA . TYR B 1 229 ? 15.414 -5.289 1.23 1 92.06 229 TYR B CA 1
ATOM 4241 C C . TYR B 1 229 ? 14.055 -4.68 0.943 1 92.06 229 TYR B C 1
ATOM 4243 O O . TYR B 1 229 ? 13.047 -5.391 0.876 1 92.06 229 TYR B O 1
ATOM 4251 N N . GLY B 1 230 ? 14.047 -3.393 0.863 1 93.5 230 GLY B N 1
ATOM 4252 C CA . GLY B 1 230 ? 12.797 -2.746 0.495 1 93.5 230 GLY B CA 1
ATOM 4253 C C . GLY B 1 230 ? 12.594 -1.413 1.188 1 93.5 230 GLY B C 1
ATOM 4254 O O . GLY B 1 230 ? 13.547 -0.818 1.7 1 93.5 230 GLY B O 1
ATOM 4255 N N . VAL B 1 231 ? 11.406 -0.912 1.02 1 94.88 231 VAL B N 1
ATOM 4256 C CA . VAL B 1 231 ? 10.992 0.361 1.604 1 94.88 231 VAL B CA 1
ATOM 4257 C C . VAL B 1 231 ? 9.688 0.179 2.375 1 94.88 231 VAL B C 1
ATOM 4259 O O . VAL B 1 231 ? 8.773 -0.506 1.908 1 94.88 231 VAL B O 1
ATOM 4262 N N . ILE B 1 232 ? 9.641 0.735 3.604 1 96.19 232 ILE B N 1
ATOM 4263 C CA . ILE B 1 232 ? 8.445 0.703 4.434 1 96.19 232 ILE B CA 1
ATOM 4264 C C . ILE B 1 232 ? 8 2.129 4.754 1 96.19 232 ILE B C 1
ATOM 4266 O O . ILE B 1 232 ? 8.828 2.986 5.07 1 96.19 232 ILE B O 1
ATOM 4270 N N . SER B 1 233 ? 6.785 2.4 4.578 1 96.56 233 SER B N 1
ATOM 4271 C CA . SER B 1 233 ? 6.215 3.689 4.957 1 96.56 233 SER B CA 1
ATOM 4272 C C . SER B 1 233 ? 5.066 3.516 5.945 1 96.56 233 SER B C 1
ATOM 4274 O O . SER B 1 233 ? 4.27 2.586 5.82 1 96.56 233 SER B O 1
ATOM 4276 N N . ILE B 1 234 ? 5.031 4.383 6.945 1 97.38 234 ILE B N 1
ATOM 4277 C CA . ILE B 1 234 ? 3.971 4.332 7.945 1 97.38 234 ILE B CA 1
ATOM 4278 C C . ILE B 1 234 ? 3.428 5.734 8.195 1 97.38 234 ILE B C 1
ATOM 4280 O O . ILE B 1 234 ? 4.137 6.727 8 1 97.38 234 ILE B O 1
ATOM 4284 N N . ALA B 1 235 ? 2.207 5.848 8.367 1 97.56 235 ALA B N 1
ATOM 4285 C CA . ALA B 1 235 ? 1.592 7.027 8.969 1 97.56 235 ALA B CA 1
ATOM 4286 C C . ALA B 1 235 ? 0.998 6.699 10.336 1 97.56 235 ALA B C 1
ATOM 4288 O O . ALA B 1 235 ? 0.243 5.73 10.477 1 97.56 235 ALA B O 1
ATOM 4289 N N . TYR B 1 236 ? 1.384 7.504 11.297 1 96.75 236 TYR B N 1
ATOM 4290 C CA . TYR B 1 236 ? 1.099 7.199 12.688 1 96.75 236 TYR B CA 1
ATOM 4291 C C . TYR B 1 236 ? 0.55 8.422 13.414 1 96.75 236 TYR B C 1
ATOM 4293 O O . TYR B 1 236 ? 1.029 9.539 13.211 1 96.75 236 TYR B O 1
ATOM 4301 N N . MET B 1 237 ? -0.549 8.156 14.188 1 94.19 237 MET B N 1
ATOM 4302 C CA . MET B 1 237 ? -1.136 9.148 15.086 1 94.19 237 MET B CA 1
ATOM 4303 C C . MET B 1 237 ? -0.724 8.883 16.531 1 94.19 237 MET B C 1
ATOM 4305 O O . MET B 1 237 ? -1.378 8.117 17.234 1 94.19 237 MET B O 1
ATOM 4309 N N . PRO B 1 238 ? 0.286 9.594 17.031 1 91.62 238 PRO B N 1
ATOM 4310 C CA . PRO B 1 238 ? 0.924 9.242 18.297 1 91.62 238 PRO B CA 1
ATOM 4311 C C . PRO B 1 238 ? -0.012 9.406 19.5 1 91.62 238 PRO B C 1
ATOM 4313 O O . PRO B 1 238 ? 0.033 8.602 20.438 1 91.62 238 PRO B O 1
ATOM 4316 N N . HIS B 1 239 ? -0.845 10.406 19.531 1 89.56 239 HIS B N 1
ATOM 4317 C CA . HIS B 1 239 ? -1.728 10.625 20.672 1 89.56 239 HIS B CA 1
ATOM 4318 C C . HIS B 1 239 ? -2.766 9.516 20.781 1 89.56 239 HIS B C 1
ATOM 4320 O O . HIS B 1 239 ? -3.143 9.125 21.891 1 89.56 239 HIS B O 1
ATOM 4326 N N . LEU B 1 240 ? -3.156 8.984 19.688 1 90.12 240 LEU B N 1
ATOM 4327 C CA . LEU B 1 240 ? -4.164 7.926 19.672 1 90.12 240 LEU B CA 1
ATOM 4328 C C . LEU B 1 240 ? -3.506 6.547 19.672 1 90.12 240 LEU B C 1
ATOM 4330 O O . LEU B 1 240 ? -4.172 5.535 19.906 1 90.12 240 LEU B O 1
ATOM 4334 N N . ASP B 1 241 ? -2.225 6.527 19.438 1 93.44 241 ASP B N 1
ATOM 4335 C CA . ASP B 1 241 ? -1.487 5.277 19.281 1 93.44 241 ASP B CA 1
ATOM 4336 C C . ASP B 1 241 ? -2.117 4.41 18.188 1 93.44 241 ASP B C 1
ATOM 4338 O O . ASP B 1 241 ? -2.377 3.223 18.406 1 93.44 241 ASP B O 1
ATOM 4342 N N . GLN B 1 242 ? -2.453 5.055 17.078 1 93.31 242 GLN B N 1
ATOM 4343 C CA . GLN B 1 242 ? -3.092 4.398 15.938 1 93.31 242 GLN B CA 1
ATOM 4344 C C . GLN B 1 242 ? -2.277 4.594 14.656 1 93.31 242 GLN B C 1
ATOM 4346 O O . GLN B 1 242 ? -1.702 5.66 14.438 1 93.31 242 GLN B O 1
ATOM 4351 N N . MET B 1 243 ? -2.217 3.561 13.852 1 95.62 243 MET B N 1
ATOM 4352 C CA . MET B 1 243 ? -1.607 3.625 12.523 1 95.62 243 MET B CA 1
ATOM 4353 C C . MET B 1 243 ? -2.672 3.76 11.445 1 95.62 243 MET B C 1
ATOM 4355 O O . MET B 1 243 ? -3.656 3.018 11.438 1 95.62 243 MET B O 1
ATOM 4359 N N . SER B 1 244 ? -2.482 4.699 10.586 1 95.38 244 SER B N 1
ATOM 4360 C CA . SER B 1 244 ? -3.459 4.926 9.523 1 95.38 244 SER B CA 1
ATOM 4361 C C . SER B 1 244 ? -2.932 4.438 8.18 1 95.38 244 SER B C 1
ATOM 4363 O O . SER B 1 244 ? -3.67 4.41 7.191 1 95.38 244 SER B O 1
ATOM 4365 N N . HIS B 1 245 ? -1.679 4.086 8.172 1 95.19 245 HIS B N 1
ATOM 4366 C CA . HIS B 1 245 ? -1.049 3.611 6.949 1 95.19 245 HIS B CA 1
ATOM 4367 C C . HIS B 1 245 ? 0.173 2.75 7.254 1 95.19 245 HIS B C 1
ATOM 4369 O O . HIS B 1 245 ? 0.946 3.062 8.164 1 95.19 245 HIS B O 1
ATOM 4375 N N . TYR B 1 246 ? 0.321 1.639 6.641 1 95.5 246 TYR B N 1
ATOM 4376 C CA . TYR B 1 246 ? 1.522 0.812 6.625 1 95.5 246 TYR B CA 1
ATOM 4377 C C . TYR B 1 246 ? 1.697 0.131 5.273 1 95.5 246 TYR B C 1
ATOM 4379 O O . TYR B 1 246 ? 0.778 -0.524 4.777 1 95.5 246 TYR B O 1
ATOM 4387 N N . GLN B 1 247 ? 2.82 0.353 4.711 1 93.94 247 GLN B N 1
ATOM 4388 C CA . GLN B 1 247 ? 3.096 -0.28 3.426 1 93.94 247 GLN B CA 1
ATOM 4389 C C . GLN B 1 247 ? 4.539 -0.764 3.35 1 93.94 247 GLN B C 1
ATOM 4391 O O . GLN B 1 247 ? 5.473 -0.004 3.625 1 93.94 247 GLN B O 1
ATOM 4396 N N . MET B 1 248 ? 4.672 -1.96 3.051 1 93.75 248 MET B N 1
ATOM 4397 C CA . MET B 1 248 ? 5.988 -2.559 2.855 1 93.75 248 MET B CA 1
ATOM 4398 C C . MET B 1 248 ? 6.148 -3.064 1.425 1 93.75 248 MET B C 1
ATOM 4400 O O . MET B 1 248 ? 5.34 -3.865 0.951 1 93.75 248 MET B O 1
ATOM 4404 N N . ILE B 1 249 ? 7.129 -2.553 0.777 1 91.06 249 ILE B N 1
ATOM 4405 C CA . ILE B 1 249 ? 7.516 -2.992 -0.559 1 91.06 249 ILE B CA 1
ATOM 4406 C C . ILE B 1 249 ? 8.891 -3.648 -0.507 1 91.06 249 ILE B C 1
ATOM 4408 O O . ILE B 1 249 ? 9.82 -3.107 0.096 1 91.06 249 ILE B O 1
ATOM 4412 N N . GLY B 1 250 ? 9.055 -4.82 -1.148 1 92.31 250 GLY B N 1
ATOM 4413 C CA . GLY B 1 250 ? 10.32 -5.535 -1.132 1 92.31 250 GLY B CA 1
ATOM 4414 C C . GLY B 1 250 ? 10.211 -6.926 -0.536 1 92.31 250 GLY B C 1
ATOM 4415 O O . GLY B 1 250 ? 9.234 -7.637 -0.782 1 92.31 250 GLY B O 1
ATOM 4416 N N . ASN B 1 251 ? 11.242 -7.305 0.134 1 91.88 251 ASN B N 1
ATOM 4417 C CA . ASN B 1 251 ? 11.344 -8.625 0.743 1 91.88 251 ASN B CA 1
ATOM 4418 C C . ASN B 1 251 ? 11.867 -8.547 2.174 1 91.88 251 ASN B C 1
ATOM 4420 O O . ASN B 1 251 ? 12.961 -8.031 2.41 1 91.88 251 ASN B O 1
ATOM 4424 N N . MET B 1 252 ? 11 -9.016 3.068 1 93 252 MET B N 1
ATOM 4425 C CA . MET B 1 252 ? 11.375 -8.859 4.473 1 93 252 MET B CA 1
ATOM 4426 C C . MET B 1 252 ? 11.039 -10.117 5.266 1 93 252 MET B C 1
ATOM 4428 O O . MET B 1 252 ? 9.977 -10.711 5.082 1 93 252 MET B O 1
ATOM 4432 N N . ASP B 1 253 ? 11.984 -10.461 6.102 1 92.56 253 ASP B N 1
ATOM 4433 C CA . ASP B 1 253 ? 11.734 -11.539 7.051 1 92.56 253 ASP B CA 1
ATOM 4434 C C . ASP B 1 253 ? 10.617 -11.172 8.016 1 92.56 253 ASP B C 1
ATOM 4436 O O . ASP B 1 253 ? 10.578 -10.055 8.539 1 92.56 253 ASP B O 1
ATOM 4440 N N . SER B 1 254 ? 9.727 -12.094 8.211 1 88.62 254 SER B N 1
ATOM 4441 C CA . SER B 1 254 ? 8.562 -11.844 9.055 1 88.62 254 SER B CA 1
ATOM 4442 C C . SER B 1 254 ? 8.977 -11.484 10.477 1 88.62 254 SER B C 1
ATOM 4444 O O . SER B 1 254 ? 8.25 -10.789 11.18 1 88.62 254 SER B O 1
ATOM 4446 N N . LYS B 1 255 ? 10.125 -11.836 10.883 1 88 255 LYS B N 1
ATOM 4447 C CA . LYS B 1 255 ? 10.609 -11.625 12.242 1 88 255 LYS B CA 1
ATOM 4448 C C . LYS B 1 255 ? 11.07 -10.18 12.438 1 88 255 LYS B C 1
ATOM 4450 O O . LYS B 1 255 ? 11.195 -9.711 13.57 1 88 255 LYS B O 1
ATOM 4455 N N . LEU B 1 256 ? 11.367 -9.516 11.328 1 89.81 256 LEU B N 1
ATOM 4456 C CA . LEU B 1 256 ? 11.898 -8.164 11.406 1 89.81 256 LEU B CA 1
ATOM 4457 C C . LEU B 1 256 ? 10.773 -7.148 11.578 1 89.81 256 LEU B C 1
ATOM 4459 O O . LEU B 1 256 ? 11.023 -5.98 11.898 1 89.81 256 LEU B O 1
ATOM 4463 N N . TYR B 1 257 ? 9.609 -7.578 11.453 1 87.12 257 TYR B N 1
ATOM 4464 C CA . TYR B 1 257 ? 8.445 -6.703 11.422 1 87.12 257 TYR B CA 1
ATOM 4465 C C . TYR B 1 257 ? 8.312 -5.922 12.727 1 87.12 257 TYR B C 1
ATOM 4467 O O . TYR B 1 257 ? 8.172 -4.699 12.711 1 87.12 257 TYR B O 1
ATOM 4475 N N . GLU B 1 258 ? 8.414 -6.633 13.805 1 88 258 GLU B N 1
ATOM 4476 C CA . GLU B 1 258 ? 8.172 -6 15.094 1 88 258 GLU B CA 1
ATOM 4477 C C . GLU B 1 258 ? 9.234 -4.945 15.406 1 88 258 GLU B C 1
ATOM 4479 O O . GLU B 1 258 ? 8.906 -3.824 15.797 1 88 258 GLU B O 1
ATOM 4484 N N . SER B 1 259 ? 10.445 -5.289 15.188 1 91.56 259 SER B N 1
ATOM 4485 C CA . SER B 1 259 ? 11.531 -4.371 15.508 1 91.56 259 SER B CA 1
ATOM 4486 C C . SER B 1 259 ? 11.5 -3.146 14.594 1 91.56 259 SER B C 1
ATOM 4488 O O . SER B 1 259 ? 11.695 -2.02 15.055 1 91.56 259 SER B O 1
ATOM 4490 N N . THR B 1 260 ? 11.227 -3.363 13.344 1 93.38 260 THR B N 1
ATOM 4491 C CA . THR B 1 260 ? 11.18 -2.26 12.391 1 93.38 260 THR B CA 1
ATOM 4492 C C . THR B 1 260 ? 10.016 -1.324 12.703 1 93.38 260 THR B C 1
ATOM 4494 O O . THR B 1 260 ? 10.156 -0.102 12.633 1 93.38 260 THR B O 1
ATOM 4497 N N . LEU B 1 261 ? 8.898 -1.907 13.102 1 94.12 261 LEU B N 1
ATOM 4498 C CA . LEU B 1 261 ? 7.73 -1.102 13.445 1 94.12 261 LEU B CA 1
ATOM 4499 C C . LEU B 1 261 ? 8.016 -0.218 14.656 1 94.12 261 LEU B C 1
ATOM 4501 O O . LEU B 1 261 ? 7.688 0.971 14.656 1 94.12 261 LEU B O 1
ATOM 4505 N N . GLU B 1 262 ? 8.625 -0.821 15.617 1 94.56 262 GLU B N 1
ATOM 4506 C CA . GLU B 1 262 ? 8.938 -0.069 16.828 1 94.56 262 GLU B CA 1
ATOM 4507 C C . GLU B 1 262 ? 9.852 1.116 16.531 1 94.56 262 GLU B C 1
ATOM 4509 O O . GLU B 1 262 ? 9.633 2.219 17.031 1 94.56 262 GLU B O 1
ATOM 4514 N N . ILE B 1 263 ? 10.836 0.866 15.719 1 95.31 263 ILE B N 1
ATOM 4515 C CA . ILE B 1 263 ? 11.758 1.922 15.312 1 95.31 263 ILE B CA 1
ATOM 4516 C C . ILE B 1 263 ? 10.984 3.035 14.609 1 95.31 263 ILE B C 1
ATOM 4518 O O . ILE B 1 263 ? 11.156 4.215 14.93 1 95.31 263 ILE B O 1
ATOM 4522 N N . MET B 1 264 ? 10.125 2.662 13.734 1 96.19 264 MET B N 1
ATOM 4523 C CA . MET B 1 264 ? 9.391 3.637 12.93 1 96.19 264 MET B CA 1
ATOM 4524 C C . MET B 1 264 ? 8.414 4.426 13.797 1 96.19 264 MET B C 1
ATOM 4526 O O . MET B 1 264 ? 8.273 5.641 13.633 1 96.19 264 MET B O 1
ATOM 4530 N N . LEU B 1 265 ? 7.746 3.754 14.758 1 95.81 265 LEU B N 1
ATOM 4531 C CA . LEU B 1 265 ? 6.828 4.438 15.656 1 95.81 265 LEU B CA 1
ATOM 4532 C C . LEU B 1 265 ? 7.555 5.496 16.484 1 95.81 265 LEU B C 1
ATOM 4534 O O . LEU B 1 265 ? 7.051 6.605 16.656 1 95.81 265 LEU B O 1
ATOM 4538 N N . ASN B 1 266 ? 8.703 5.141 16.906 1 95.25 266 ASN B N 1
ATOM 4539 C CA . ASN B 1 266 ? 9.5 6.086 17.688 1 95.25 266 ASN B CA 1
ATOM 4540 C C . ASN B 1 266 ? 9.875 7.312 16.859 1 95.25 266 ASN B C 1
ATOM 4542 O O . ASN B 1 266 ? 9.828 8.438 17.359 1 95.25 266 ASN B O 1
ATOM 4546 N N . HIS B 1 267 ? 10.211 7.105 15.648 1 94.5 267 HIS B N 1
ATOM 4547 C CA . HIS B 1 267 ? 10.578 8.219 14.781 1 94.5 267 HIS B CA 1
ATOM 4548 C C . HIS B 1 267 ? 9.359 9.062 14.422 1 94.5 267 HIS B C 1
ATOM 4550 O O . HIS B 1 267 ? 9.461 10.281 14.266 1 94.5 267 HIS B O 1
ATOM 4556 N N . CYS B 1 268 ? 8.219 8.43 14.289 1 95.06 268 CYS B N 1
ATOM 4557 C CA . CYS B 1 268 ? 6.984 9.18 14.078 1 95.06 268 CYS B CA 1
ATOM 4558 C C . CYS B 1 268 ? 6.68 10.07 15.281 1 95.06 268 CYS B C 1
ATOM 4560 O O . CYS B 1 268 ? 6.27 11.219 15.125 1 95.06 268 CYS B O 1
ATOM 4562 N N . ARG B 1 269 ? 6.883 9.523 16.469 1 93.88 269 ARG B N 1
ATOM 4563 C CA . ARG B 1 269 ? 6.664 10.297 17.688 1 93.88 269 ARG B CA 1
ATOM 4564 C C . ARG B 1 269 ? 7.582 11.508 17.734 1 93.88 269 ARG B C 1
ATOM 4566 O O . ARG B 1 269 ? 7.156 12.602 18.109 1 93.88 269 ARG B O 1
ATOM 4573 N N . ALA B 1 270 ? 8.805 11.305 17.359 1 91.75 270 ALA B N 1
ATOM 4574 C CA . ALA B 1 270 ? 9.766 12.398 17.344 1 91.75 270 ALA B CA 1
ATOM 4575 C C . ALA B 1 270 ? 9.352 13.469 16.328 1 91.75 270 ALA B C 1
ATOM 4577 O O . ALA B 1 270 ? 9.422 14.664 16.609 1 91.75 270 ALA B O 1
ATOM 4578 N N . LEU B 1 271 ? 8.945 13.031 15.188 1 91.06 271 LEU B N 1
ATOM 4579 C CA . LEU B 1 271 ? 8.5 13.945 14.141 1 91.06 271 LEU B CA 1
ATOM 4580 C C . LEU B 1 271 ? 7.266 14.727 14.594 1 91.06 271 LEU B C 1
ATOM 4582 O O . LEU B 1 271 ? 7.152 15.922 14.328 1 91.06 271 LEU B O 1
ATOM 4586 N N . TYR B 1 272 ? 6.406 14.016 15.203 1 88.94 272 TYR B N 1
ATOM 4587 C CA . TYR B 1 272 ? 5.195 14.625 15.742 1 88.94 272 TYR B CA 1
ATOM 4588 C C . TYR B 1 272 ? 5.531 15.758 16.703 1 88.94 272 TYR B C 1
ATOM 4590 O O . TYR B 1 272 ? 4.941 16.844 16.625 1 88.94 272 TYR B O 1
ATOM 4598 N N . SER B 1 273 ? 6.41 15.508 17.562 1 87.44 273 SER B N 1
ATOM 4599 C CA . SER B 1 273 ? 6.82 16.5 18.547 1 87.44 273 SER B CA 1
ATOM 4600 C C . SER B 1 273 ? 7.418 17.734 17.875 1 87.44 273 SER B C 1
ATOM 4602 O O . SER B 1 273 ? 7.129 18.859 18.281 1 87.44 273 SER B O 1
ATOM 4604 N N . LEU B 1 274 ? 8.172 17.5 16.906 1 84.12 274 LEU B N 1
ATOM 4605 C CA . LEU B 1 274 ? 8.789 18.578 16.156 1 84.12 274 LEU B CA 1
ATOM 4606 C C . LEU B 1 274 ? 7.727 19.422 15.445 1 84.12 274 LEU B C 1
ATOM 4608 O O . LEU B 1 274 ? 7.766 20.656 15.492 1 84.12 274 LEU B O 1
ATOM 4612 N N . CYS B 1 275 ? 6.785 18.734 14.812 1 84.12 275 CYS B N 1
ATOM 4613 C CA . CYS B 1 275 ? 5.734 19.406 14.055 1 84.12 275 CYS B CA 1
ATOM 4614 C C . CYS B 1 275 ? 4.789 20.156 14.984 1 84.12 275 CYS B C 1
ATOM 4616 O O . CYS B 1 275 ? 4.355 21.266 14.672 1 84.12 275 CYS B O 1
ATOM 4618 N N . SER B 1 276 ? 4.453 19.516 16.078 1 78.88 276 SER B N 1
ATOM 4619 C CA . SER B 1 276 ? 3.557 20.141 17.062 1 78.88 276 SER B CA 1
ATOM 4620 C C . SER B 1 276 ? 4.133 21.438 17.578 1 78.88 276 SER B C 1
ATOM 4622 O O . SER B 1 276 ? 3.406 22.422 17.766 1 78.88 276 SER B O 1
ATOM 4624 N N . LYS B 1 277 ? 5.387 21.422 17.797 1 75.38 277 LYS B N 1
ATOM 4625 C CA . LYS B 1 277 ? 6.055 22.641 18.25 1 75.38 277 LYS B CA 1
ATOM 4626 C C . LYS B 1 277 ? 5.941 23.75 17.219 1 75.38 277 LYS B C 1
ATOM 4628 O O . LYS B 1 277 ? 5.68 24.906 17.562 1 75.38 277 LYS B O 1
ATOM 4633 N N . HIS B 1 278 ? 6.07 23.406 16.031 1 72.31 278 HIS B N 1
ATOM 4634 C CA . HIS B 1 278 ? 5.977 24.375 14.945 1 72.31 278 HIS B CA 1
ATOM 4635 C C . HIS B 1 278 ? 4.539 24.859 14.773 1 72.31 278 HIS B C 1
ATOM 4637 O O . HIS B 1 278 ? 4.309 26.047 14.523 1 72.31 278 HIS B O 1
ATOM 4643 N N . LEU B 1 279 ? 3.611 23.906 14.836 1 70.44 279 LEU B N 1
ATOM 4644 C CA . LEU B 1 279 ? 2.199 24.25 14.695 1 70.44 279 LEU B CA 1
ATOM 4645 C C . LEU B 1 279 ? 1.751 25.188 15.805 1 70.44 279 LEU B C 1
ATOM 4647 O O . LEU B 1 279 ? 1.028 26.156 15.555 1 70.44 279 LEU B O 1
ATOM 4651 N N . MET B 1 280 ? 2.15 24.812 16.984 1 61.41 280 MET B N 1
ATOM 4652 C CA . MET B 1 280 ? 1.767 25.609 18.141 1 61.41 280 MET B CA 1
ATOM 4653 C C . MET B 1 280 ? 2.338 27.016 18.047 1 61.41 280 MET B C 1
ATOM 4655 O O . MET B 1 280 ? 1.671 27.984 18.406 1 61.41 280 MET B O 1
ATOM 4659 N N . GLN B 1 281 ? 3.516 26.969 17.562 1 58.91 281 GLN B N 1
ATOM 4660 C CA . GLN B 1 281 ? 4.137 28.281 17.422 1 58.91 281 GLN B CA 1
ATOM 4661 C C . GLN B 1 281 ? 3.396 29.141 16.391 1 58.91 281 GLN B C 1
ATOM 4663 O O . GLN B 1 281 ? 3.232 30.344 16.578 1 58.91 281 GLN B O 1
ATOM 4668 N N . GLU B 1 282 ? 2.904 28.516 15.383 1 58.31 282 GLU B N 1
ATOM 4669 C CA . GLU B 1 282 ? 2.184 29.25 14.352 1 58.31 282 GLU B CA 1
ATOM 4670 C C . GLU B 1 282 ? 0.771 29.609 14.812 1 58.31 282 GLU B C 1
ATOM 4672 O O . GLU B 1 282 ? 0.268 30.688 14.508 1 58.31 282 GLU B O 1
ATOM 4677 N N . VAL B 1 283 ? 0.137 28.562 15.438 1 51.38 283 VAL B N 1
ATOM 4678 C CA . VAL B 1 283 ? -1.198 28.859 15.945 1 51.38 283 VAL B CA 1
ATOM 4679 C C . VAL B 1 283 ? -1.121 29.953 17 1 51.38 283 VAL B C 1
ATOM 4681 O O . VAL B 1 283 ? -1.981 30.844 17.031 1 51.38 283 VAL B O 1
ATOM 4684 N N . LYS B 1 284 ? -0.106 29.875 17.812 1 46.97 284 LYS B N 1
ATOM 4685 C CA . LYS B 1 284 ? 0.084 30.953 18.766 1 46.97 284 LYS B CA 1
ATOM 4686 C C . LYS B 1 284 ? 0.312 32.281 18.047 1 46.97 284 LYS B C 1
ATOM 4688 O O . LYS B 1 284 ? -0.185 33.312 18.484 1 46.97 284 LYS B O 1
ATOM 4693 N N . LEU B 1 285 ? 1.002 32.156 16.969 1 42.25 285 LEU B N 1
ATOM 4694 C CA . LEU B 1 285 ? 1.27 33.375 16.234 1 42.25 285 LEU B CA 1
ATOM 4695 C C . LEU B 1 285 ? -0.006 33.906 15.594 1 42.25 285 LEU B C 1
ATOM 4697 O O . LEU B 1 285 ? -0.213 35.125 15.539 1 42.25 285 LEU B O 1
ATOM 4701 N N . THR B 1 286 ? -0.772 32.906 15.141 1 43.88 286 THR B N 1
ATOM 4702 C CA . THR B 1 286 ? -2.027 33.375 14.562 1 43.88 286 THR B CA 1
ATOM 4703 C C . THR B 1 286 ? -2.967 33.875 15.641 1 43.88 286 THR B C 1
ATOM 4705 O O . THR B 1 286 ? -3.67 34.875 15.438 1 43.88 286 THR B O 1
ATOM 4708 N N . THR B 1 287 ? -2.943 33.188 16.781 1 43.03 287 THR B N 1
ATOM 4709 C CA . THR B 1 287 ? -3.768 33.688 17.875 1 43.03 287 THR B CA 1
ATOM 4710 C C . THR B 1 287 ? -3.242 35.031 18.375 1 43.03 287 THR B C 1
ATOM 4712 O O . THR B 1 287 ? -4.023 35.906 18.734 1 43.03 287 THR B O 1
ATOM 4715 N N . LYS B 1 288 ? -1.978 35.188 18.516 1 43.41 288 LYS B N 1
ATOM 4716 C CA . LYS B 1 288 ? -1.444 36.5 18.906 1 43.41 288 LYS B CA 1
ATOM 4717 C C . LYS B 1 288 ? -1.805 37.562 17.891 1 43.41 288 LYS B C 1
ATOM 4719 O O . LYS B 1 288 ? -2.148 38.688 18.266 1 43.41 288 LYS B O 1
ATOM 4724 N N . HIS B 1 289 ? -1.745 37.156 16.641 1 39.44 289 HIS B N 1
ATOM 4725 C CA . HIS B 1 289 ? -2.146 38.156 15.648 1 39.44 289 HIS B CA 1
ATOM 4726 C C . HIS B 1 289 ? -3.645 38.438 15.719 1 39.44 289 HIS B C 1
ATOM 4728 O O . HIS B 1 289 ? -4.078 39.562 15.555 1 39.44 289 HIS B O 1
ATOM 4734 N N . LEU B 1 290 ? -4.316 37.375 16.016 1 39.41 290 LEU B N 1
ATOM 4735 C CA . LEU B 1 290 ? -5.75 37.562 16.188 1 39.41 290 LEU B CA 1
ATOM 4736 C C . LEU B 1 290 ? -6.039 38.312 17.484 1 39.41 290 LEU B C 1
ATOM 4738 O O . LEU B 1 290 ? -6.922 39.188 17.516 1 39.41 290 LEU B O 1
ATOM 4742 N N . SER B 1 291 ? -5.285 37.969 18.484 1 42.31 291 SER B N 1
ATOM 4743 C CA . SER B 1 291 ? -5.438 38.75 19.719 1 42.31 291 SER B CA 1
ATOM 4744 C C . SER B 1 291 ? -5.012 40.188 19.516 1 42.31 291 SER B C 1
ATOM 4746 O O . SER B 1 291 ? -5.641 41.094 20.047 1 42.31 291 SER B O 1
ATOM 4748 N N . GLN B 1 292 ? -3.984 40.375 18.75 1 43.41 292 GLN B N 1
ATOM 4749 C CA . GLN B 1 292 ? -3.57 41.75 18.484 1 43.41 292 GLN B CA 1
ATOM 4750 C C . GLN B 1 292 ? -4.59 42.469 17.609 1 43.41 292 GLN B C 1
ATOM 4752 O O . GLN B 1 292 ? -4.84 43.656 17.797 1 43.41 292 GLN B O 1
ATOM 4757 N N . VAL B 1 293 ? -5.191 41.656 16.719 1 41.69 293 VAL B N 1
ATOM 4758 C CA . VAL B 1 293 ? -6.215 42.25 15.867 1 41.69 293 VAL B CA 1
ATOM 4759 C C . VAL B 1 293 ? -7.477 42.531 16.688 1 41.69 293 VAL B C 1
ATOM 4761 O O . VAL B 1 293 ? -8.102 43.562 16.547 1 41.69 293 VAL B O 1
ATOM 4764 N N . LYS B 1 294 ? -7.781 41.625 17.562 1 45.25 294 LYS B N 1
ATOM 4765 C CA . LYS B 1 294 ? -8.922 41.844 18.453 1 45.25 294 LYS B CA 1
ATOM 4766 C C . LYS B 1 294 ? -8.656 43 19.391 1 45.25 294 LYS B C 1
ATOM 4768 O O . LYS B 1 294 ? -9.547 43.844 19.641 1 45.25 294 LYS B O 1
ATOM 4773 N N . GLU B 1 295 ? -7.441 43 19.797 1 46.25 295 GLU B N 1
ATOM 4774 C CA . GLU B 1 295 ? -7.078 44.125 20.656 1 46.25 295 GLU B CA 1
ATOM 4775 C C . GLU B 1 295 ? -7.113 45.438 19.875 1 46.25 295 GLU B C 1
ATOM 4777 O O . GLU B 1 295 ? -7.578 46.469 20.391 1 46.25 295 GLU B O 1
ATOM 4782 N N . THR B 1 296 ? -6.672 45.281 18.625 1 42.19 296 THR B N 1
ATOM 4783 C CA . THR B 1 296 ? -6.688 46.469 17.781 1 42.19 296 THR B CA 1
ATOM 4784 C C . THR B 1 296 ? -8.117 46.844 17.391 1 42.19 296 THR B C 1
ATOM 4786 O O . THR B 1 296 ? -8.484 48 17.406 1 42.19 296 THR B O 1
ATOM 4789 N N . GLN B 1 297 ? -8.852 45.781 17.094 1 44.16 297 GLN B N 1
ATOM 4790 C CA . GLN B 1 297 ? -10.25 46.031 16.766 1 44.16 297 GLN B CA 1
ATOM 4791 C C . GLN B 1 297 ? -11.023 46.5 18 1 44.16 297 GLN B C 1
ATOM 4793 O O . GLN B 1 297 ? -11.82 47.438 17.906 1 44.16 297 GLN B O 1
ATOM 4798 N N . ASP B 1 298 ? -10.781 45.844 19.031 1 48.47 298 ASP B N 1
ATOM 4799 C CA . ASP B 1 298 ? -11.359 46.281 20.297 1 48.47 298 ASP B CA 1
ATOM 4800 C C . ASP B 1 298 ? -10.922 47.719 20.625 1 48.47 298 ASP B C 1
ATOM 4802 O O . ASP B 1 298 ? -11.727 48.5 21.109 1 48.47 298 ASP B O 1
ATOM 4806 N N . ALA B 1 299 ? -9.664 48.031 20.234 1 46.69 299 ALA B N 1
ATOM 4807 C CA . ALA B 1 299 ? -9.102 49.375 20.406 1 46.69 299 ALA B CA 1
ATOM 4808 C C . ALA B 1 299 ? -9.75 50.344 19.438 1 46.69 299 ALA B C 1
ATOM 4810 O O . ALA B 1 299 ? -10.07 51.5 19.812 1 46.69 299 ALA B O 1
ATOM 4811 N N . MET B 1 300 ? -9.945 49.781 18.25 1 44.59 300 MET B N 1
ATOM 4812 C CA . MET B 1 300 ? -10.562 50.594 17.219 1 44.59 300 MET B CA 1
ATOM 4813 C C . MET B 1 300 ? -12.039 50.844 17.531 1 44.59 300 MET B C 1
ATOM 4815 O O . MET B 1 300 ? -12.547 51.938 17.344 1 44.59 300 MET B O 1
ATOM 4819 N N . ASP B 1 301 ? -12.68 49.781 17.891 1 47.62 301 ASP B N 1
ATOM 4820 C CA . ASP B 1 301 ? -14.086 49.875 18.266 1 47.62 301 ASP B CA 1
ATOM 4821 C C . ASP B 1 301 ? -14.273 50.781 19.469 1 47.62 301 ASP B C 1
ATOM 4823 O O . ASP B 1 301 ? -15.281 51.5 19.562 1 47.62 301 ASP B O 1
ATOM 4827 N N . SER B 1 302 ? -13.32 50.75 20.281 1 46.84 302 SER B N 1
ATOM 4828 C CA . SER B 1 302 ? -13.328 51.625 21.422 1 46.84 302 SER B CA 1
ATOM 4829 C C . SER B 1 302 ? -13.117 53.094 21 1 46.84 302 SER B C 1
ATOM 4831 O O . SER B 1 302 ? -13.609 54 21.641 1 46.84 302 SER B O 1
ATOM 4833 N N . LEU B 1 303 ? -12.375 53.188 19.859 1 42.59 303 LEU B N 1
ATOM 4834 C CA . LEU B 1 303 ? -12.156 54.531 19.344 1 42.59 303 LEU B CA 1
ATOM 4835 C C . LEU B 1 303 ? -13.414 55.062 18.656 1 42.59 303 LEU B C 1
ATOM 4837 O O . LEU B 1 303 ? -13.68 56.25 18.672 1 42.59 303 LEU B O 1
ATOM 4841 N N . SER B 1 304 ? -14.047 54.094 17.969 1 41.22 304 SER B N 1
ATOM 4842 C CA . SER B 1 304 ? -15.195 54.562 17.203 1 41.22 304 SER B CA 1
ATOM 4843 C C . SER B 1 304 ? -16.344 54.969 18.109 1 41.22 304 SER B C 1
ATOM 4845 O O . SER B 1 304 ? -17.359 55.469 17.656 1 41.22 304 SER B O 1
ATOM 4847 N N . VAL B 1 305 ? -16.359 54.406 19.297 1 40.66 305 VAL B N 1
ATOM 4848 C CA . VAL B 1 305 ? -17.469 54.75 20.172 1 40.66 305 VAL B CA 1
ATOM 4849 C C . VAL B 1 305 ? -17.234 56.125 20.781 1 40.66 305 VAL B C 1
ATOM 4851 O O . VAL B 1 305 ? -18.141 56.688 21.422 1 40.66 305 VAL B O 1
ATOM 4854 N N . THR B 1 306 ? -16.062 56.656 20.531 1 29.7 306 THR B N 1
ATOM 4855 C CA . THR B 1 306 ? -16.094 58.031 21.047 1 29.7 306 THR B CA 1
ATOM 4856 C C . THR B 1 306 ? -16.641 58.969 19.984 1 29.7 306 THR B C 1
ATOM 4858 O O . THR B 1 306 ? -16.266 58.906 18.812 1 29.7 306 THR B O 1
#

Sequence (612 aa):
MIDSQYLDKVTKEIKKYEKKTEVPLDSFRVFKEKKTYQEAFSEIIKYNSIRADGRKLDEHRKMFIKLGVSADCRGSCYIELGETKVIVGVHGPKEIPNIQEYTELGKLECIIEYAPFASLTRKKSPEQSDKYMSAAMRRALEPVFCRHEFPNLMIQVSAFVIEDDGCVLSAAITGASLAIAHGRLPLFDFAAAVSISLHNDLILIDPTKAEEEFCLNTISADEKKIENYGVISIAYMPHLDQMSHYQMIGNMDSKLYESTLEIMLNHCRALYSLCSKHLMQEVKLTTKHLSQVKETQDAMDSLSVTMIDSQYLDKVTKEIKKYEKKTEVPLDSFRVFKEKKTYQEAFSEIIKYNSIRADGRKLDEHRKMFIKLGVSADCRGSCYIELGETKVIVGVHGPKEIPNIQEYTELGKLECIIEYAPFASLTRKKSPEQSDKYMSAAMRRALEPVFCRHEFPNLMIQVSAFVIEDDGCVLSAAITGASLAIAHGRLPLFDFAAAVSISLHNDLILIDPTKAEEEFCLNTISADEKKIENYGVISIAYMPHLDQMSHYQMIGNMDSKLYESTLEIMLNHCRALYSLCSKHLMQEVKLTTKHLSQVKETQDAMDSLSVT

pLDDT: mean 77.89, std 22.33, range [22.92, 97.69]

Secondary structure (DSSP, 8-state):
---HHHHHHHHHHHHHHHHH----GGGGG-------HHHHHHHHB-TTS-BTTS--TTPPPPEEEEE---TTSSEEEEEEETTEEEEEEEEEEEEPTT--S--SS-EEEEEEEE-TTS-TTTTS-HHHHHHHHHHHHHHHHTTTB-GGGSTTEEEEEEEEEEE-SS-HHHHHHHHHHHHHHHTT--BSSPPEEEEEEEETTEEEES--HHHHHHHHS----SSS---SEEEEEEEEETTTTEEEEEEEEEEEETTHHHHHHHHHHHHHHHHHHHHHHHHHHHHHHHHHHHHHHHHHHHHHHHHHT-/---HHHHHHHHHHHHHHHHH----GGGGG-------HHHHHHHHB-TTS-BTTS--TT-PPPEEEEE---TTSSEEEEEEETTEEEEEEEEEEEEPTT--S--SS-EEEEEEEE-TTS-TTTTS-HHHHHHHHHHHHHHHHTTTB-GGGSTTEEEEEEEEEEE-SS-HHHHHHHHHHHHHHHTT--BSSPPEEEEEEEETTEEEES--HHHHHHHHS----SSS---SEEEEEEEEETTTTEEEEEEEEEEEETTHHHHHHHHHHHHHHHHHHHHHHHHHHHHHHHHHHHHHHHHHHHHHHHHHT-

Radius of gyration: 26.8 Å; Cα contacts (8 Å, |Δi|>4): 1160; chains: 2; bounding box: 70×109×59 Å

Foldseek 3Di:
DPDPVVVVVLVVVVVVVVPPPPVDPVVVPPPPPPQDLVRLCCCQAPPVCAGNVRDHQLDWADKDKDKPPDPVALIKMWMDGPQWTKIKGKHDFDADPPDDDKDQFEAEFEWEDERPPQEPPPPDDRVVVRVVLRVQLRQLCRLFAPRNVRIRTYMYMYMYTDHAFDPNSQRSNQRRLLRCVRSVGDTPARKHKWKWWDWQPGIHTNHTNSRQCCQAPVDPVDDDDTQDTWMWMWIAGLVVRDTRDIDTDHHDDPVCVVVVVVSRSVVSVVVRVVVVVVSVVVVVVVVVVVVVVCVVVVVVVVVVVD/DPDPVVVVVLVVVVVVVVPPPPVDPVVVPPPPPPQDLVNLCCCQAPPVCAGNVRDHQLDWADKDKDKPPDPVALIKMWMDGPQWTKIKGKHDFDADPPDDDKDQFEAEFFWEEERPPQEPPPPDDRVVVRVVLRVQLRQLCRLFAPRNVRIRTYMYMYMYTDHAFDPNSQRSNQRRLLRCVRSVGDTPARKHKWKWWDWQPGIHTNHTNSRQVCQAPVPCVDDDDTQDTWMWMWIAGLVVRDTSDIDTDHHDDPVCVVVVVVSRSVVSVVVRVVSVVVSVVVVVVVVVVVVVVCVVVVVVVVVVVD